Protein AF-0000000083132536 (afdb_homodimer)

Secondary structure (DSSP, 8-state):
-EEEEEEESHHHHTB-TTTSSB--GGGSHHHHHHHHH-TTEEEEEEE-TT-BSS--BGGGTBGGGBHHHHHHHHHHHHPSPSEEEEE--GGGGSTTT---HHHHHHHHHHHHHHHHTSS-SGGG-PPEEEEEEPPPP----HHHHHHHGGGHHHHTTHHHHHHHHHHHHT-EEEEGGGT--PPTTT-SS--HHHHHHHHHHHHHHHHHHH--/-EEEEEEESHHHHTB-TTTSSB--GGGSHHHHHHHHH-TTEEEEEEE-TT-BSS--BGGGTBGGGBHHHHHHHHHHHTPSPSEEEEE--GGGGSTTT---HHHHHHHHHHHHHHHHTSS-SGGG-PPEEEEEEPPPP----HHHHHHHGGGHHHHTTHHHHHHHHHHHHT-EEEEGGGT--PPTTT-SS--HHHHHHHHHHHHHHHHHHH--

pLDDT: mean 97.27, std 4.16, range [47.28, 98.94]

Structure (mmCIF, N/CA/C/O backbone):
data_AF-0000000083132536-model_v1
#
loop_
_entity.id
_entity.type
_entity.pdbx_description
1 polymer 'SGNH hydrolase-type esterase domain-containing protein'
#
loop_
_atom_site.group_PDB
_atom_site.id
_atom_site.type_symbol
_atom_site.label_atom_id
_atom_site.label_alt_id
_atom_site.label_comp_id
_atom_site.label_asym_id
_atom_site.label_entity_id
_atom_site.label_seq_id
_atom_site.pdbx_PDB_ins_code
_atom_site.Cartn_x
_atom_site.Cartn_y
_atom_site.Cartn_z
_atom_site.occupancy
_atom_site.B_iso_or_equiv
_atom_site.auth_seq_id
_atom_site.auth_comp_id
_atom_site.auth_asym_id
_atom_site.auth_atom_id
_atom_site.pdbx_PDB_model_num
ATOM 1 N N . MET A 1 1 ? 11.945 5.629 -15.062 1 91.62 1 MET A N 1
ATOM 2 C CA . MET A 1 1 ? 10.844 6.168 -14.273 1 91.62 1 MET A CA 1
ATOM 3 C C . MET A 1 1 ? 11.195 6.176 -12.789 1 91.62 1 MET A C 1
ATOM 5 O O . MET A 1 1 ? 11.68 5.176 -12.258 1 91.62 1 MET A O 1
ATOM 9 N N . LYS A 1 2 ? 11.141 7.348 -12.148 1 96 2 LYS A N 1
ATOM 10 C CA . LYS A 1 2 ? 11.438 7.477 -10.727 1 96 2 LYS A CA 1
ATOM 11 C C . LYS A 1 2 ? 10.195 7.227 -9.883 1 96 2 LYS A C 1
ATOM 13 O O . LYS A 1 2 ? 9.117 7.742 -10.188 1 96 2 LYS A O 1
ATOM 18 N N . THR A 1 3 ? 10.359 6.449 -8.852 1 97.88 3 THR A N 1
ATOM 19 C CA . THR A 1 3 ? 9.25 6.094 -7.977 1 97.88 3 THR A CA 1
ATOM 20 C C . THR A 1 3 ? 9.25 6.957 -6.719 1 97.88 3 THR A C 1
ATOM 22 O O . THR A 1 3 ? 10.25 7.031 -6.008 1 97.88 3 THR A O 1
ATOM 25 N N . ILE A 1 4 ? 8.141 7.613 -6.465 1 98.75 4 ILE A N 1
ATOM 26 C CA . ILE A 1 4 ? 7.949 8.445 -5.285 1 98.75 4 ILE A CA 1
ATOM 27 C C . ILE A 1 4 ? 6.836 7.863 -4.418 1 98.75 4 ILE A C 1
ATOM 29 O O . ILE A 1 4 ? 5.695 7.727 -4.871 1 98.75 4 ILE A O 1
ATOM 33 N N . LEU A 1 5 ? 7.152 7.48 -3.193 1 98.88 5 LEU A N 1
ATOM 34 C CA . LEU A 1 5 ? 6.172 6.992 -2.23 1 98.88 5 LEU A CA 1
ATOM 35 C C . LEU A 1 5 ? 5.707 8.117 -1.309 1 98.88 5 LEU A C 1
ATOM 37 O O . LEU A 1 5 ? 6.496 8.641 -0.518 1 98.88 5 LEU A O 1
ATOM 41 N N . CYS A 1 6 ? 4.465 8.523 -1.44 1 98.94 6 CYS A N 1
ATOM 42 C CA . CYS A 1 6 ? 3.852 9.484 -0.528 1 98.94 6 CYS A CA 1
ATOM 43 C C . CYS A 1 6 ? 3.16 8.773 0.627 1 98.94 6 CYS A C 1
ATOM 45 O O . CYS A 1 6 ? 2.086 8.195 0.451 1 98.94 6 CYS A O 1
ATOM 47 N N . TYR A 1 7 ? 3.756 8.766 1.79 1 98.94 7 TYR A N 1
ATOM 48 C CA . TYR A 1 7 ? 3.301 8.031 2.963 1 98.94 7 TYR A CA 1
ATOM 49 C C . TYR A 1 7 ? 2.732 8.977 4.016 1 98.94 7 TYR A C 1
ATOM 51 O O . TYR A 1 7 ? 3.438 9.852 4.512 1 98.94 7 TYR A O 1
ATOM 59 N N . GLY A 1 8 ? 1.436 8.859 4.289 1 98.88 8 GLY A N 1
ATOM 60 C CA . GLY A 1 8 ? 0.832 9.828 5.195 1 98.88 8 GLY A CA 1
ATOM 61 C C . GLY A 1 8 ? -0.523 9.383 5.715 1 98.88 8 GLY A C 1
ATOM 62 O O . GLY A 1 8 ? -0.82 8.188 5.758 1 98.88 8 GLY A O 1
ATOM 63 N N . ASP A 1 9 ? -1.267 10.336 6.223 1 98.75 9 ASP A N 1
ATOM 64 C CA . ASP A 1 9 ? -2.547 10.094 6.883 1 98.75 9 ASP A CA 1
ATOM 65 C C . ASP A 1 9 ? -3.709 10.586 6.02 1 98.75 9 ASP A C 1
ATOM 67 O O . ASP A 1 9 ? -3.701 10.414 4.801 1 98.75 9 ASP A O 1
ATOM 71 N N . SER A 1 10 ? -4.742 11.125 6.59 1 98.81 10 SER A N 1
ATOM 72 C CA . SER A 1 10 ? -5.922 11.594 5.871 1 98.81 10 SER A CA 1
ATOM 73 C C . SER A 1 10 ? -5.578 12.758 4.949 1 98.81 10 SER A C 1
ATOM 75 O O . SER A 1 10 ? -6.246 12.969 3.934 1 98.81 10 SER A O 1
ATOM 77 N N . LEU A 1 11 ? -4.582 13.57 5.27 1 98.88 11 LEU A N 1
ATOM 78 C CA . LEU A 1 11 ? -4.145 14.648 4.391 1 98.88 11 LEU A CA 1
ATOM 79 C C . LEU A 1 11 ? -3.602 14.094 3.076 1 98.88 11 LEU A C 1
ATOM 81 O O . LEU A 1 11 ? -3.885 14.641 2.006 1 98.88 11 LEU A O 1
ATOM 85 N N . THR A 1 12 ? -2.855 13.031 3.16 1 98.94 12 THR A N 1
ATOM 86 C CA . THR A 1 12 ? -2.301 12.367 1.986 1 98.94 12 THR A CA 1
ATOM 87 C C . THR A 1 12 ? -3.363 11.516 1.295 1 98.94 12 THR A C 1
ATOM 89 O O . THR A 1 12 ? -3.381 11.414 0.066 1 98.94 12 THR A O 1
ATOM 92 N N . TRP A 1 13 ? -4.27 10.938 2.094 1 98.75 13 TRP A N 1
ATOM 93 C CA . TRP A 1 13 ? -5.375 10.133 1.582 1 98.75 13 TRP A CA 1
ATOM 94 C C . TRP A 1 13 ? -6.309 10.977 0.722 1 98.75 13 TRP A C 1
ATOM 96 O O . TRP A 1 13 ? -6.887 10.477 -0.247 1 98.75 13 TRP A O 1
ATOM 106 N N . GLY A 1 14 ? -6.457 12.242 1.039 1 98.75 14 GLY A N 1
ATOM 107 C CA . GLY A 1 14 ? -7.32 13.148 0.295 1 98.75 14 GLY A CA 1
ATOM 108 C C . GLY A 1 14 ? -8.703 13.289 0.905 1 98.75 14 GLY A C 1
ATOM 109 O O . GLY A 1 14 ? -9.703 13.336 0.185 1 98.75 14 GLY A O 1
ATOM 110 N N . TYR A 1 15 ? -8.766 13.344 2.252 1 98.69 15 TYR A N 1
ATOM 111 C CA . TYR A 1 15 ? -10.039 13.508 2.945 1 98.69 15 TYR A CA 1
ATOM 112 C C . TYR A 1 15 ? -10.695 14.836 2.574 1 98.69 15 TYR A C 1
ATOM 114 O O . TYR A 1 15 ? -10.047 15.883 2.582 1 98.69 15 TYR A O 1
ATOM 122 N N . ASN A 1 16 ? -11.938 14.797 2.232 1 98.56 16 ASN A N 1
ATOM 123 C CA . ASN A 1 16 ? -12.719 15.984 1.898 1 98.56 16 ASN A CA 1
ATOM 124 C C . ASN A 1 16 ? -13.516 16.484 3.098 1 98.56 16 ASN A C 1
ATOM 126 O O . ASN A 1 16 ? -14.508 15.867 3.488 1 98.56 16 ASN A O 1
ATOM 130 N N . PRO A 1 17 ? -13.117 17.609 3.664 1 97.75 17 PRO A N 1
ATOM 131 C CA . PRO A 1 17 ? -13.789 18.078 4.871 1 97.75 17 PRO A CA 1
ATOM 132 C C . PRO A 1 17 ? -15.203 18.594 4.598 1 97.75 17 PRO A C 1
ATOM 134 O O . PRO A 1 17 ? -15.977 18.812 5.531 1 97.75 17 PRO A O 1
ATOM 137 N N . GLU A 1 18 ? -15.531 18.766 3.34 1 96.62 18 GLU A N 1
ATOM 138 C CA . GLU A 1 18 ? -16.844 19.312 2.998 1 96.62 18 GLU A CA 1
ATOM 139 C C . GLU A 1 18 ? -17.922 18.234 3.053 1 96.62 18 GLU A C 1
ATOM 141 O O . GLU A 1 18 ? -19.078 18.531 3.328 1 96.62 18 GLU A O 1
ATOM 146 N N . ASN A 1 19 ? -17.578 17.031 2.773 1 95.56 19 ASN A N 1
ATOM 147 C CA . ASN A 1 19 ? -18.609 15.992 2.697 1 95.56 19 ASN A CA 1
ATOM 148 C C . ASN A 1 19 ? -18.141 14.695 3.348 1 95.56 19 ASN A C 1
ATOM 150 O O . ASN A 1 19 ? -18.812 13.664 3.238 1 95.56 19 ASN A O 1
ATOM 154 N N . SER A 1 20 ? -16.969 14.68 3.93 1 94.19 20 SER A N 1
ATOM 155 C CA . SER A 1 20 ? -16.391 13.547 4.648 1 94.19 20 SER A CA 1
ATOM 156 C C . SER A 1 20 ? -16.047 12.414 3.697 1 94.19 20 SER A C 1
ATOM 158 O O . SER A 1 20 ? -15.867 11.273 4.125 1 94.19 20 SER A O 1
ATOM 160 N N . GLY A 1 21 ? -16.031 12.727 2.436 1 96.25 21 GLY A N 1
ATOM 161 C CA . GLY A 1 21 ? -15.562 11.773 1.438 1 96.25 21 GLY A CA 1
ATOM 162 C C . GLY A 1 21 ? -14.102 11.953 1.07 1 96.25 21 GLY A C 1
ATOM 163 O O . GLY A 1 21 ? -13.297 12.352 1.906 1 96.25 21 GLY A O 1
ATOM 164 N N . ARG A 1 22 ? -13.812 11.516 -0.123 1 98.06 22 ARG A N 1
ATOM 165 C CA . ARG A 1 22 ? -12.445 11.594 -0.632 1 98.06 22 ARG A CA 1
ATOM 166 C C . ARG A 1 22 ? -12.398 12.367 -1.948 1 98.06 22 ARG A C 1
ATOM 168 O O . ARG A 1 22 ? -13.234 12.156 -2.826 1 98.06 22 ARG A O 1
ATOM 175 N N . TYR A 1 23 ? -11.445 13.273 -2.105 1 98.31 23 TYR A N 1
ATOM 176 C CA . TYR A 1 23 ? -11.25 13.969 -3.371 1 98.31 23 TYR A CA 1
ATOM 177 C C . TYR A 1 23 ? -10.836 13 -4.473 1 98.31 23 TYR A C 1
ATOM 179 O O . TYR A 1 23 ? -10.219 11.969 -4.199 1 98.31 23 TYR A O 1
ATOM 187 N N . SER A 1 24 ? -11.211 13.352 -5.727 1 96.12 24 SER A N 1
ATOM 188 C CA . SER A 1 24 ? -10.68 12.594 -6.855 1 96.12 24 SER A CA 1
ATOM 189 C C . SER A 1 24 ? -9.156 12.688 -6.922 1 96.12 24 SER A C 1
ATOM 191 O O . SER A 1 24 ? -8.562 13.609 -6.359 1 96.12 24 SER A O 1
ATOM 193 N N . PHE A 1 25 ? -8.586 11.789 -7.539 1 95.12 25 PHE A N 1
ATOM 194 C CA . PHE A 1 25 ? -7.129 11.703 -7.539 1 95.12 25 PHE A CA 1
ATOM 195 C C . PHE A 1 25 ? -6.504 13.016 -8 1 95.12 25 PHE A C 1
ATOM 197 O O . PHE A 1 25 ? -5.547 13.5 -7.391 1 95.12 25 PHE A O 1
ATOM 204 N N . ASP A 1 26 ? -7.043 13.648 -9.016 1 94.75 26 ASP A N 1
ATOM 205 C CA . ASP A 1 26 ? -6.465 14.859 -9.609 1 94.75 26 ASP A CA 1
ATOM 206 C C . ASP A 1 26 ? -6.598 16.047 -8.664 1 94.75 26 ASP A C 1
ATOM 208 O O . ASP A 1 26 ? -5.918 17.062 -8.836 1 94.75 26 ASP A O 1
ATOM 212 N N . GLN A 1 27 ? -7.473 15.93 -7.633 1 97.69 27 GLN A N 1
ATOM 213 C CA . GLN A 1 27 ? -7.676 17 -6.668 1 97.69 27 GLN A CA 1
ATOM 214 C C . GLN A 1 27 ? -6.797 16.812 -5.438 1 97.69 27 GLN A C 1
ATOM 216 O O . GLN A 1 27 ? -6.629 17.734 -4.637 1 97.69 27 GLN A O 1
ATOM 221 N N . ARG A 1 28 ? -6.289 15.625 -5.227 1 98.69 28 ARG A N 1
ATOM 222 C CA . ARG A 1 28 ? -5.414 15.336 -4.098 1 98.69 28 ARG A CA 1
ATOM 223 C C . ARG A 1 28 ? -3.988 15.797 -4.375 1 98.69 28 ARG A C 1
ATOM 225 O O . ARG A 1 28 ? -3.533 15.773 -5.52 1 98.69 28 ARG A O 1
ATOM 232 N N . TRP A 1 29 ? -3.305 16.172 -3.41 1 98.94 29 TRP A N 1
ATOM 233 C CA . TRP A 1 29 ? -2 16.781 -3.66 1 98.94 29 TRP A CA 1
ATOM 234 C C . TRP A 1 29 ? -1.061 15.789 -4.336 1 98.94 29 TRP A C 1
ATOM 236 O O . TRP A 1 29 ? -0.208 16.172 -5.137 1 98.94 29 TRP A O 1
ATOM 246 N N . THR A 1 30 ? -1.239 14.484 -4.082 1 98.88 30 THR A N 1
ATOM 247 C CA . THR A 1 30 ? -0.385 13.484 -4.711 1 98.88 30 THR A CA 1
ATOM 248 C C . THR A 1 30 ? -0.686 13.375 -6.203 1 98.88 30 THR A C 1
ATOM 250 O O . THR A 1 30 ? 0.214 13.125 -7.008 1 98.88 30 THR A O 1
ATOM 253 N N . GLY A 1 31 ? -1.972 13.516 -6.598 1 98.12 31 GLY A N 1
ATOM 254 C CA . GLY A 1 31 ? -2.309 13.602 -8.008 1 98.12 31 GLY A CA 1
ATOM 255 C C . GLY A 1 31 ? -1.762 14.844 -8.68 1 98.12 31 GLY A C 1
ATOM 256 O O . GLY A 1 31 ? -1.271 14.781 -9.812 1 98.12 31 GLY A O 1
ATOM 257 N N . VAL A 1 32 ? -1.896 15.969 -7.984 1 98.75 32 VAL A N 1
ATOM 258 C CA . VAL A 1 32 ? -1.322 17.219 -8.477 1 98.75 32 VAL A CA 1
ATOM 259 C C . VAL A 1 32 ? 0.188 17.062 -8.641 1 98.75 32 VAL A C 1
ATOM 261 O O . VAL A 1 32 ? 0.762 17.531 -9.625 1 98.75 32 VAL A O 1
ATOM 264 N N . LEU A 1 33 ? 0.803 16.422 -7.672 1 98.81 33 LEU A N 1
ATOM 265 C CA . LEU A 1 33 ? 2.227 16.109 -7.746 1 98.81 33 LEU A CA 1
ATOM 266 C C . LEU A 1 33 ? 2.543 15.312 -9.008 1 98.81 33 LEU A C 1
ATOM 268 O O . LEU A 1 33 ? 3.443 15.68 -9.766 1 98.81 33 LEU A O 1
ATOM 272 N N . GLN A 1 34 ? 1.825 14.227 -9.242 1 97.94 34 GLN A N 1
ATOM 273 C CA . GLN A 1 34 ? 2.018 13.383 -10.422 1 97.94 34 GLN A CA 1
ATOM 274 C C . GLN A 1 34 ? 1.911 14.195 -11.703 1 97.94 34 GLN A C 1
ATOM 276 O O . GLN A 1 34 ? 2.766 14.094 -12.586 1 97.94 34 GLN A O 1
ATOM 281 N N . GLU A 1 35 ? 0.892 14.992 -11.758 1 97.62 35 GLU A N 1
ATOM 282 C CA . GLU A 1 35 ? 0.649 15.789 -12.961 1 97.62 35 GLU A CA 1
ATOM 283 C C . GLU A 1 35 ? 1.804 16.75 -13.219 1 97.62 35 GLU A C 1
ATOM 285 O O . GLU A 1 35 ? 2.252 16.891 -14.359 1 97.62 35 GLU A O 1
ATOM 290 N N . ASN A 1 36 ? 2.268 17.375 -12.211 1 98.12 36 ASN A N 1
ATOM 291 C CA . ASN A 1 36 ? 3.307 18.391 -12.352 1 98.12 36 ASN A CA 1
ATOM 292 C C . ASN A 1 36 ? 4.664 17.766 -12.664 1 98.12 36 ASN A C 1
ATOM 294 O O . ASN A 1 36 ? 5.508 18.391 -13.305 1 98.12 36 ASN A O 1
ATOM 298 N N . LEU A 1 37 ? 4.875 16.562 -12.203 1 97.31 37 LEU A N 1
ATOM 299 C CA . LEU A 1 37 ? 6.152 15.891 -12.438 1 97.31 37 LEU A CA 1
ATOM 300 C C . LEU A 1 37 ? 6.172 15.234 -13.82 1 97.31 37 LEU A C 1
ATOM 302 O O . LEU A 1 37 ? 7.23 15.102 -14.438 1 97.31 37 LEU A O 1
ATOM 306 N N . GLY A 1 38 ? 4.965 14.742 -14.195 1 94.94 38 GLY A N 1
ATOM 307 C CA . GLY A 1 38 ? 4.855 14.125 -15.508 1 94.94 38 GLY A CA 1
ATOM 308 C C . GLY A 1 38 ? 5.125 12.633 -15.5 1 94.94 38 GLY A C 1
ATOM 309 O O . GLY A 1 38 ? 5.195 12.023 -14.43 1 94.94 38 GLY A O 1
ATOM 310 N N . GLY A 1 39 ? 5.254 12 -16.672 1 91.75 39 GLY A N 1
ATOM 311 C CA . GLY A 1 39 ? 5.242 10.562 -16.859 1 91.75 39 GLY A CA 1
ATOM 312 C C . GLY A 1 39 ? 6.562 9.898 -16.516 1 91.75 39 GLY A C 1
ATOM 313 O O . GLY A 1 39 ? 6.641 8.672 -16.422 1 91.75 39 GLY A O 1
ATOM 314 N N . ASP A 1 40 ? 7.578 10.703 -16.297 1 93.81 40 ASP A N 1
ATOM 315 C CA . ASP A 1 40 ? 8.883 10.148 -15.93 1 93.81 40 ASP A CA 1
ATOM 316 C C . ASP A 1 40 ? 8.914 9.734 -14.461 1 93.81 40 ASP A C 1
ATOM 318 O O . ASP A 1 40 ? 9.891 9.141 -14 1 93.81 40 ASP A O 1
ATOM 322 N N . TYR A 1 41 ? 7.84 10.086 -13.773 1 96.38 41 TYR A N 1
ATOM 323 C CA . TYR A 1 41 ? 7.707 9.758 -12.359 1 96.38 41 TYR A CA 1
ATOM 324 C C . TYR A 1 41 ? 6.473 8.898 -12.109 1 96.38 41 TYR A C 1
ATOM 326 O O . TYR A 1 41 ? 5.477 9.008 -12.828 1 96.38 41 TYR A O 1
ATOM 334 N N . ARG A 1 42 ? 6.57 8.031 -11.195 1 96.38 42 ARG A N 1
ATOM 335 C CA . ARG A 1 42 ? 5.434 7.273 -10.68 1 96.38 42 ARG A CA 1
ATOM 336 C C . ARG A 1 42 ? 5.188 7.59 -9.211 1 96.38 42 ARG A C 1
ATOM 338 O O . ARG A 1 42 ? 6 7.242 -8.352 1 96.38 42 ARG A O 1
ATOM 345 N N . VAL A 1 43 ? 4.086 8.25 -8.953 1 98.19 43 VAL A N 1
ATOM 346 C CA . VAL A 1 43 ? 3.727 8.633 -7.59 1 98.19 43 VAL A CA 1
ATOM 347 C C . VAL A 1 43 ? 2.83 7.566 -6.969 1 98.19 43 VAL A C 1
ATOM 349 O O . VAL A 1 43 ? 1.757 7.266 -7.496 1 98.19 43 VAL A O 1
ATOM 352 N N . ILE A 1 44 ? 3.289 6.973 -5.902 1 98.31 44 ILE A N 1
ATOM 353 C CA . ILE A 1 44 ? 2.523 6.016 -5.113 1 98.31 44 ILE A CA 1
ATOM 354 C C . ILE A 1 44 ? 1.876 6.727 -3.926 1 98.31 44 ILE A C 1
ATOM 356 O O . ILE A 1 44 ? 2.57 7.309 -3.09 1 98.31 44 ILE A O 1
ATOM 360 N N . GLU A 1 45 ? 0.604 6.719 -3.896 1 98.62 45 GLU A N 1
ATOM 361 C CA . GLU A 1 45 ? -0.156 7.324 -2.805 1 98.62 45 GLU A CA 1
ATOM 362 C C . GLU A 1 45 ? -0.452 6.305 -1.709 1 98.62 45 GLU A C 1
ATOM 364 O O . GLU A 1 45 ? -1.183 5.336 -1.935 1 98.62 45 GLU A O 1
ATOM 369 N N . ALA A 1 46 ? 0.127 6.469 -0.556 1 98.69 46 ALA A N 1
ATOM 370 C CA . ALA A 1 46 ? -0.103 5.625 0.614 1 98.69 46 ALA A CA 1
ATOM 371 C C . ALA A 1 46 ? -0.638 6.445 1.785 1 98.69 46 ALA A C 1
ATOM 373 O O . ALA A 1 46 ? 0.009 6.543 2.83 1 98.69 46 ALA A O 1
ATOM 374 N N . GLY A 1 47 ? -1.779 7.02 1.597 1 98.75 47 GLY A N 1
ATOM 375 C CA . GLY A 1 47 ? -2.502 7.723 2.645 1 98.75 47 GLY A CA 1
ATOM 376 C C . GLY A 1 47 ? -3.51 6.852 3.365 1 98.75 47 GLY A C 1
ATOM 377 O O . GLY A 1 47 ? -4.176 6.02 2.744 1 98.75 47 GLY A O 1
ATOM 378 N N . LEU A 1 48 ? -3.67 7.059 4.605 1 98.62 48 LEU A N 1
ATOM 379 C CA . LEU A 1 48 ? -4.633 6.312 5.406 1 98.62 48 LEU A CA 1
ATOM 380 C C . LEU A 1 48 ? -5.238 7.199 6.492 1 98.62 48 LEU A C 1
ATOM 382 O O . LEU A 1 48 ? -4.512 7.801 7.285 1 98.62 48 LEU A O 1
ATOM 386 N N . ASN A 1 49 ? -6.547 7.23 6.543 1 98.06 49 ASN A N 1
ATOM 387 C CA . ASN A 1 49 ? -7.215 8.016 7.578 1 98.06 49 ASN A CA 1
ATOM 388 C C . ASN A 1 49 ? -6.82 7.551 8.977 1 98.06 49 ASN A C 1
ATOM 390 O O . ASN A 1 49 ? -6.84 6.352 9.266 1 98.06 49 ASN A O 1
ATOM 394 N N . GLY A 1 50 ? -6.367 8.469 9.781 1 98.31 50 GLY A N 1
ATOM 395 C CA . GLY A 1 50 ? -6.113 8.18 11.188 1 98.31 50 GLY A CA 1
ATOM 396 C C . GLY A 1 50 ? -4.703 7.703 11.453 1 98.31 50 GLY A C 1
ATOM 397 O O . GLY A 1 50 ? -4.32 7.496 12.609 1 98.31 50 GLY A O 1
ATOM 398 N N . ARG A 1 51 ? -3.869 7.508 10.43 1 98.62 51 ARG A N 1
ATOM 399 C CA . ARG A 1 51 ? -2.523 6.988 10.641 1 98.62 51 ARG A CA 1
ATOM 400 C C . ARG A 1 51 ? -1.703 7.922 11.523 1 98.62 51 ARG A C 1
ATOM 402 O O . ARG A 1 51 ? -1.721 9.141 11.336 1 98.62 51 ARG A O 1
ATOM 409 N N . THR A 1 52 ? -1.036 7.391 12.477 1 98.75 52 THR A N 1
ATOM 410 C CA . THR A 1 52 ? -0.105 8.094 13.344 1 98.75 52 THR A CA 1
ATOM 411 C C . THR A 1 52 ? 1.336 7.855 12.906 1 98.75 52 THR A C 1
ATOM 413 O O . THR A 1 52 ? 1.588 7.082 11.984 1 98.75 52 THR A O 1
ATOM 416 N N . THR A 1 53 ? 2.246 8.531 13.547 1 98.62 53 THR A N 1
ATOM 417 C CA . THR A 1 53 ? 3.654 8.25 13.289 1 98.62 53 THR A CA 1
ATOM 418 C C . THR A 1 53 ? 4.039 6.871 13.805 1 98.62 53 THR A C 1
ATOM 420 O O . THR A 1 53 ? 4.34 5.969 13.016 1 98.62 53 THR A O 1
ATOM 423 N N . ILE A 1 54 ? 3.754 6.652 15.133 1 98.25 54 ILE A N 1
ATOM 424 C CA . ILE A 1 54 ? 4.305 5.438 15.719 1 98.25 54 ILE A CA 1
ATOM 425 C C . ILE A 1 54 ? 3.279 4.812 16.672 1 98.25 54 ILE A C 1
ATOM 427 O O . ILE A 1 54 ? 3.518 3.74 17.234 1 98.25 54 ILE A O 1
ATOM 431 N N . TYR A 1 55 ? 2.191 5.453 16.953 1 97.75 55 TYR A N 1
ATOM 432 C CA . TYR A 1 55 ? 1.264 5.004 17.984 1 97.75 55 TYR A CA 1
ATOM 433 C C . TYR A 1 55 ? 0.202 4.078 17.406 1 97.75 55 TYR A C 1
ATOM 435 O O . TYR A 1 55 ? -0.294 4.312 16.297 1 97.75 55 TYR A O 1
ATOM 443 N N . ASP A 1 56 ? -0.105 3.082 18.172 1 97.06 56 ASP A N 1
ATOM 444 C CA . ASP A 1 56 ? -1.361 2.379 17.922 1 97.06 56 ASP A CA 1
ATOM 445 C C . ASP A 1 56 ? -2.557 3.232 18.344 1 97.06 56 ASP A C 1
ATOM 447 O O . ASP A 1 56 ? -2.49 3.969 19.328 1 97.06 56 ASP A O 1
ATOM 451 N N . ASP A 1 57 ? -3.58 3.205 17.609 1 96.56 57 ASP A N 1
ATOM 452 C CA . ASP A 1 57 ? -4.793 3.93 17.969 1 96.56 57 ASP A CA 1
ATOM 453 C C . ASP A 1 57 ? -5.953 2.967 18.219 1 96.56 57 ASP A C 1
ATOM 455 O O . ASP A 1 57 ? -6.586 2.484 17.281 1 96.56 57 ASP A O 1
ATOM 459 N N . PRO A 1 58 ? -6.199 2.67 19.438 1 93.38 58 PRO A N 1
ATOM 460 C CA . PRO A 1 58 ? -7.238 1.688 19.766 1 93.38 58 PRO A CA 1
ATOM 461 C C . PRO A 1 58 ? -8.625 2.125 19.312 1 93.38 58 PRO A C 1
ATOM 463 O O . PRO A 1 58 ? -9.523 1.292 19.172 1 93.38 58 PRO A O 1
ATOM 466 N N . MET A 1 59 ? -8.789 3.424 19.062 1 93.69 59 MET A N 1
ATOM 467 C CA . MET A 1 59 ? -10.086 3.92 18.594 1 93.69 59 MET A CA 1
ATOM 468 C C . MET A 1 59 ? -10.266 3.656 17.109 1 93.69 59 MET A C 1
ATOM 470 O O . MET A 1 59 ? -11.375 3.777 16.578 1 93.69 59 MET A O 1
ATOM 474 N N . MET A 1 60 ? -9.188 3.35 16.359 1 91.25 60 MET A N 1
ATOM 475 C CA . MET A 1 60 ? -9.234 3.164 14.914 1 91.25 60 MET A CA 1
ATOM 476 C C . MET A 1 60 ? -8.523 1.873 14.516 1 91.25 60 MET A C 1
ATOM 478 O O . MET A 1 60 ? -7.656 1.884 13.641 1 91.25 60 MET A O 1
ATOM 482 N N . ASP A 1 61 ? -8.758 0.746 15.133 1 88.44 61 ASP A N 1
ATOM 483 C CA . ASP A 1 61 ? -8.281 -0.585 14.766 1 88.44 61 ASP A CA 1
ATOM 484 C C . ASP A 1 61 ? -6.844 -0.799 15.227 1 88.44 61 ASP A C 1
ATOM 486 O O . ASP A 1 61 ? -6.098 -1.567 14.617 1 88.44 61 ASP A O 1
ATOM 490 N N . GLY A 1 62 ? -6.363 0.024 16.078 1 91.56 62 GLY A N 1
ATOM 491 C CA . GLY A 1 62 ? -5.129 -0.242 16.812 1 91.56 62 GLY A CA 1
ATOM 492 C C . GLY A 1 62 ? -3.891 -0.113 15.938 1 91.56 62 GLY A C 1
ATOM 493 O O . GLY A 1 62 ? -3.621 0.957 15.383 1 91.56 62 GLY A O 1
ATOM 494 N N . VAL A 1 63 ? -3.283 -1.272 15.664 1 91.62 63 VAL A N 1
ATOM 495 C CA . VAL A 1 63 ? -1.97 -1.307 15.031 1 91.62 63 VAL A CA 1
ATOM 496 C C . VAL A 1 63 ? -2.096 -0.916 13.555 1 91.62 63 VAL A C 1
ATOM 498 O O . VAL A 1 63 ? -1.124 -0.478 12.938 1 91.62 63 VAL A O 1
ATOM 501 N N . MET A 1 64 ? -3.225 -0.941 13.023 1 92.81 64 MET A N 1
ATOM 502 C CA . MET A 1 64 ? -3.441 -0.646 11.609 1 92.81 64 MET A CA 1
ATOM 503 C C . MET A 1 64 ? -3.164 0.824 11.312 1 92.81 64 MET A C 1
ATOM 505 O O . MET A 1 64 ? -2.975 1.203 10.156 1 92.81 64 MET A O 1
ATOM 509 N N . ARG A 1 65 ? -3.092 1.635 12.398 1 97.06 65 ARG A N 1
ATOM 510 C CA . ARG A 1 65 ? -2.879 3.066 12.211 1 97.06 65 ARG A CA 1
ATOM 511 C C . ARG A 1 65 ? -1.437 3.451 12.523 1 97.06 65 ARG A C 1
ATOM 513 O O . ARG A 1 65 ? -1.055 4.613 12.383 1 97.06 65 ARG A O 1
ATOM 520 N N . ASN A 1 66 ? -0.658 2.514 12.977 1 97.75 66 ASN A N 1
ATOM 521 C CA . ASN A 1 66 ? 0.729 2.768 13.352 1 97.75 66 ASN A CA 1
ATOM 522 C C . ASN A 1 66 ? 1.623 2.918 12.125 1 97.75 66 ASN A C 1
ATOM 524 O O . ASN A 1 66 ? 1.959 1.929 11.469 1 97.75 66 ASN A O 1
ATOM 528 N N . GLY A 1 67 ? 2.021 4.133 11.836 1 97.88 67 GLY A N 1
ATOM 529 C CA . GLY A 1 67 ? 2.781 4.434 10.633 1 97.88 67 GLY A CA 1
ATOM 530 C C . GLY A 1 67 ? 4.113 3.711 10.57 1 97.88 67 GLY A C 1
ATOM 531 O O . GLY A 1 67 ? 4.527 3.252 9.5 1 97.88 67 GLY A O 1
ATOM 532 N N . ALA A 1 68 ? 4.773 3.611 11.633 1 97.62 68 ALA A N 1
ATOM 533 C CA . ALA A 1 68 ? 6.082 2.959 11.664 1 97.62 68 ALA A CA 1
ATOM 534 C C . ALA A 1 68 ? 5.953 1.459 11.422 1 97.62 68 ALA A C 1
ATOM 536 O O . ALA A 1 68 ? 6.828 0.848 10.797 1 97.62 68 ALA A O 1
ATOM 537 N N . ALA A 1 69 ? 4.902 0.889 11.844 1 94.88 69 ALA A N 1
ATOM 538 C CA . ALA A 1 69 ? 4.719 -0.559 11.766 1 94.88 69 ALA A CA 1
ATOM 539 C C . ALA A 1 69 ? 4.531 -1.01 10.32 1 94.88 69 ALA A C 1
ATOM 541 O O . ALA A 1 69 ? 4.996 -2.084 9.938 1 94.88 69 ALA A O 1
ATOM 542 N N . PHE A 1 70 ? 3.971 -0.196 9.484 1 95 70 PHE A N 1
ATOM 543 C CA . PHE A 1 70 ? 3.57 -0.663 8.164 1 95 70 PHE A CA 1
ATOM 544 C C . PHE A 1 70 ? 4.504 -0.117 7.09 1 95 70 PHE A C 1
ATOM 546 O O . PHE A 1 70 ? 4.496 -0.591 5.953 1 95 70 PHE A O 1
ATOM 553 N N . LEU A 1 71 ? 5.328 0.811 7.461 1 97.81 71 LEU A N 1
ATOM 554 C CA . LEU A 1 71 ? 6.184 1.479 6.488 1 97.81 71 LEU A CA 1
ATOM 555 C C . LEU A 1 71 ? 7.055 0.469 5.746 1 97.81 71 LEU A C 1
ATOM 557 O O . LEU A 1 71 ? 7.195 0.545 4.523 1 97.81 71 LEU A O 1
ATOM 561 N N . PRO A 1 72 ? 7.621 -0.574 6.434 1 97 72 PRO A N 1
ATOM 562 C CA . PRO A 1 72 ? 8.492 -1.509 5.715 1 97 72 PRO A CA 1
ATOM 563 C C . PRO A 1 72 ? 7.766 -2.236 4.586 1 97 72 PRO A C 1
ATOM 565 O O . PRO A 1 72 ? 8.359 -2.498 3.533 1 97 72 PRO A O 1
ATOM 568 N N . VAL A 1 73 ? 6.484 -2.535 4.766 1 97.19 73 VAL A N 1
ATOM 569 C CA . VAL A 1 73 ? 5.703 -3.236 3.752 1 97.19 73 VAL A CA 1
ATOM 570 C C . VAL A 1 73 ? 5.543 -2.348 2.52 1 97.19 73 VAL A C 1
ATOM 572 O O . VAL A 1 73 ? 5.73 -2.805 1.39 1 97.19 73 VAL A O 1
ATOM 575 N N . TYR A 1 74 ? 5.281 -1.084 2.721 1 98.31 74 TYR A N 1
ATOM 576 C CA . TYR A 1 74 ? 5.125 -0.159 1.604 1 98.31 74 TYR A CA 1
ATOM 577 C C . TYR A 1 74 ? 6.449 0.051 0.882 1 98.31 74 TYR A C 1
ATOM 579 O O . TYR A 1 74 ? 6.488 0.145 -0.347 1 98.31 74 TYR A O 1
ATOM 587 N N . LEU A 1 75 ? 7.516 0.128 1.645 1 98.5 75 LEU A N 1
ATOM 588 C CA . LEU A 1 75 ? 8.82 0.304 1.022 1 98.5 75 LEU A CA 1
ATOM 589 C C . LEU A 1 75 ? 9.188 -0.907 0.17 1 98.5 75 LEU A C 1
ATOM 591 O O . LEU A 1 75 ? 9.555 -0.761 -0.998 1 98.5 75 LEU A O 1
ATOM 595 N N . GLU A 1 76 ? 9.031 -2.055 0.7 1 97.75 76 GLU A N 1
ATOM 596 C CA . GLU A 1 76 ? 9.414 -3.271 -0.009 1 97.75 76 GLU A CA 1
ATOM 597 C C . GLU A 1 76 ? 8.5 -3.52 -1.209 1 97.75 76 GLU A C 1
ATOM 599 O O . GLU A 1 76 ? 8.961 -3.969 -2.262 1 97.75 76 GLU A O 1
ATOM 604 N N . SER A 1 77 ? 7.246 -3.229 -1.086 1 98.31 77 SER A N 1
ATOM 605 C CA . SER A 1 77 ? 6.273 -3.459 -2.148 1 98.31 77 SER A CA 1
ATOM 606 C C . SER A 1 77 ? 6.535 -2.553 -3.346 1 98.31 77 SER A C 1
ATOM 608 O O . SER A 1 77 ? 6.121 -2.859 -4.465 1 98.31 77 SER A O 1
ATOM 610 N N . ASN A 1 78 ? 7.238 -1.445 -3.133 1 98.38 78 ASN A N 1
ATOM 611 C CA . ASN A 1 78 ? 7.344 -0.445 -4.188 1 98.38 78 ASN A CA 1
ATOM 612 C C . ASN A 1 78 ? 8.797 -0.187 -4.57 1 98.38 78 ASN A C 1
ATOM 614 O O . ASN A 1 78 ? 9.094 0.74 -5.328 1 98.38 78 ASN A O 1
ATOM 618 N N . MET A 1 79 ? 9.68 -1.034 -4.051 1 97.81 79 MET A N 1
ATOM 619 C CA . MET A 1 79 ? 11.094 -0.83 -4.348 1 97.81 79 MET A CA 1
ATOM 620 C C . MET A 1 79 ? 11.383 -1.087 -5.82 1 97.81 79 MET A C 1
ATOM 622 O O . MET A 1 79 ? 10.711 -1.901 -6.457 1 97.81 79 MET A O 1
ATOM 626 N N . PRO A 1 80 ? 12.484 -0.432 -6.359 1 97.88 80 PRO A N 1
ATOM 627 C CA . PRO A 1 80 ? 13.242 0.629 -5.699 1 97.88 80 PRO A CA 1
ATOM 628 C C . PRO A 1 80 ? 12.453 1.93 -5.566 1 97.88 80 PRO A C 1
ATOM 630 O O . PRO A 1 80 ? 11.805 2.357 -6.52 1 97.88 80 PRO A O 1
ATOM 633 N N . VAL A 1 81 ? 12.461 2.51 -4.422 1 98.62 81 VAL A N 1
ATOM 634 C CA . VAL A 1 81 ? 11.852 3.809 -4.156 1 98.62 81 VAL A CA 1
ATOM 635 C C . VAL A 1 81 ? 12.914 4.902 -4.211 1 98.62 81 VAL A C 1
ATOM 637 O O . VAL A 1 81 ? 13.867 4.891 -3.43 1 98.62 81 VAL A O 1
ATOM 640 N N . ASP A 1 82 ? 12.758 5.809 -5.152 1 98.69 82 ASP A N 1
ATOM 641 C CA . ASP A 1 82 ? 13.734 6.883 -5.293 1 98.69 82 ASP A CA 1
ATOM 642 C C . ASP A 1 82 ? 13.586 7.914 -4.176 1 98.69 82 ASP A C 1
ATOM 644 O O . ASP A 1 82 ? 14.578 8.438 -3.674 1 98.69 82 ASP A O 1
ATOM 648 N N . LEU A 1 83 ? 12.352 8.227 -3.801 1 98.88 83 LEU A N 1
ATOM 649 C CA . LEU A 1 83 ? 12.031 9.25 -2.809 1 98.88 83 LEU A CA 1
ATOM 650 C C . LEU A 1 83 ? 10.812 8.844 -1.983 1 98.88 83 LEU A C 1
ATOM 652 O O . LEU A 1 83 ? 9.797 8.422 -2.537 1 98.88 83 LEU A O 1
ATOM 656 N N . VAL A 1 84 ? 10.961 8.906 -0.672 1 98.94 84 VAL A N 1
ATOM 657 C CA . VAL A 1 84 ? 9.812 8.805 0.225 1 98.94 84 VAL A CA 1
ATOM 658 C C . VAL A 1 84 ? 9.453 10.195 0.755 1 98.94 84 VAL A C 1
ATOM 660 O O . VAL A 1 84 ? 10.328 10.938 1.206 1 98.94 84 VAL A O 1
ATOM 663 N N . ILE A 1 85 ? 8.211 10.523 0.664 1 98.94 85 ILE A N 1
ATOM 664 C CA . ILE A 1 85 ? 7.691 11.766 1.235 1 98.94 85 ILE A CA 1
ATOM 665 C C . ILE A 1 85 ? 6.785 11.445 2.422 1 98.94 85 ILE A C 1
ATOM 667 O O . ILE A 1 85 ? 5.801 10.719 2.281 1 98.94 85 ILE A O 1
ATOM 671 N N . PHE A 1 86 ? 7.133 11.977 3.588 1 98.94 86 PHE A N 1
ATOM 672 C CA . PHE A 1 86 ? 6.328 11.766 4.785 1 98.94 86 PHE A CA 1
ATOM 673 C C . PHE A 1 86 ? 5.484 12.992 5.094 1 98.94 86 PHE A C 1
ATOM 675 O O . PHE A 1 86 ? 6.008 14.109 5.148 1 98.94 86 PHE A O 1
ATOM 682 N N . LEU A 1 87 ? 4.254 12.883 5.246 1 98.94 87 LEU A N 1
ATOM 683 C CA . LEU A 1 87 ? 3.342 13.859 5.824 1 98.94 87 LEU A CA 1
ATOM 684 C C . LEU A 1 87 ? 2.463 13.227 6.895 1 98.94 87 LEU A C 1
ATOM 686 O O . LEU A 1 87 ? 1.365 12.75 6.598 1 98.94 87 LEU A O 1
ATOM 690 N N . LEU A 1 88 ? 2.98 13.203 8.133 1 98.75 88 LEU A N 1
ATOM 691 C CA . LEU A 1 88 ? 2.35 12.57 9.289 1 98.75 88 LEU A CA 1
ATOM 692 C C . LEU A 1 88 ? 2.537 13.422 10.547 1 98.75 88 LEU A C 1
ATOM 694 O O . LEU A 1 88 ? 3.338 14.359 10.547 1 98.75 88 LEU A O 1
ATOM 698 N N . GLY A 1 89 ? 1.805 13.109 11.539 1 98.62 89 GLY A N 1
ATOM 699 C CA . GLY A 1 89 ? 1.943 13.75 12.836 1 98.62 89 GLY A CA 1
ATOM 700 C C . GLY A 1 89 ? 0.65 14.359 13.336 1 98.62 89 GLY A C 1
ATOM 701 O O . GLY A 1 89 ? 0.471 14.539 14.547 1 98.62 89 GLY A O 1
ATOM 702 N N . THR A 1 90 ? -0.269 14.68 12.398 1 98.69 90 THR A N 1
ATOM 703 C CA . THR A 1 90 ? -1.527 15.312 12.781 1 98.69 90 THR A CA 1
ATOM 704 C C . THR A 1 90 ? -2.312 14.422 13.742 1 98.69 90 THR A C 1
ATOM 706 O O . THR A 1 90 ? -2.799 14.891 14.773 1 98.69 90 THR A O 1
ATOM 709 N N . ASN A 1 91 ? -2.355 13.164 13.5 1 98.56 91 ASN A N 1
ATOM 710 C CA . ASN A 1 91 ? -3.186 12.266 14.297 1 98.56 91 ASN A CA 1
ATOM 711 C C . ASN A 1 91 ? -2.547 11.953 15.648 1 98.56 91 ASN A C 1
ATOM 713 O O . ASN A 1 91 ? -3.205 11.43 16.547 1 98.56 91 ASN A O 1
ATOM 717 N N . ASP A 1 92 ? -1.295 12.258 15.789 1 98.62 92 ASP A N 1
ATOM 718 C CA . ASP A 1 92 ? -0.634 12.125 17.078 1 98.62 92 ASP A CA 1
ATOM 719 C C . ASP A 1 92 ? -1.126 13.188 18.062 1 98.62 92 ASP A C 1
ATOM 721 O O . ASP A 1 92 ? -0.893 13.078 19.266 1 98.62 92 ASP A O 1
ATOM 725 N N . LEU A 1 93 ? -1.813 14.188 17.5 1 98.5 93 LEU A N 1
ATOM 726 C CA . LEU A 1 93 ? -2.342 15.281 18.312 1 98.5 93 LEU A CA 1
ATOM 727 C C . LEU A 1 93 ? -3.68 14.898 18.938 1 98.5 93 LEU A C 1
ATOM 729 O O . LEU A 1 93 ? -4.207 15.633 19.781 1 98.5 93 LEU A O 1
ATOM 733 N N . LYS A 1 94 ? -4.242 13.797 18.469 1 98.19 94 LYS A N 1
ATOM 734 C CA . LYS A 1 94 ? -5.531 13.414 19.047 1 98.19 94 LYS A CA 1
ATOM 735 C C . LYS A 1 94 ? -5.492 13.461 20.562 1 98.19 94 LYS A C 1
ATOM 737 O O . LYS A 1 94 ? -4.504 13.055 21.172 1 98.19 94 LYS A O 1
ATOM 742 N N . ALA A 1 95 ? -6.582 13.828 21.109 1 96.31 95 ALA A N 1
ATOM 743 C CA . ALA A 1 95 ? -6.68 14.062 22.547 1 96.31 95 ALA A CA 1
ATOM 744 C C . ALA A 1 95 ? -6.285 12.812 23.344 1 96.31 95 ALA A C 1
ATOM 746 O O . ALA A 1 95 ? -5.641 12.906 24.391 1 96.31 95 ALA A O 1
ATOM 747 N N . HIS A 1 96 ? -6.621 11.625 22.812 1 96.06 96 HIS A N 1
ATOM 748 C CA . HIS A 1 96 ? -6.367 10.406 23.562 1 96.06 96 HIS A CA 1
ATOM 749 C C . HIS A 1 96 ? -4.922 9.945 23.406 1 96.06 96 HIS A C 1
ATOM 751 O O . HIS A 1 96 ? -4.449 9.094 24.156 1 96.06 96 HIS A O 1
ATOM 757 N N . ILE A 1 97 ? -4.242 10.453 22.406 1 95.94 97 ILE A N 1
ATOM 758 C CA . ILE A 1 97 ? -2.814 10.203 22.25 1 95.94 97 ILE A CA 1
ATOM 759 C C . ILE A 1 97 ? -2.014 11.336 22.875 1 95.94 97 ILE A C 1
ATOM 761 O O . ILE A 1 97 ? -1.014 11.094 23.562 1 95.94 97 ILE A O 1
ATOM 765 N N . SER A 1 98 ? -2.422 12.547 22.656 1 94.88 98 SER A N 1
ATOM 766 C CA . SER A 1 98 ? -1.902 13.773 23.25 1 94.88 98 SER A CA 1
ATOM 767 C C . SER A 1 98 ? -0.394 13.891 23.047 1 94.88 98 SER A C 1
ATOM 769 O O . SER A 1 98 ? 0.342 14.156 24 1 94.88 98 SER A O 1
ATOM 771 N N . GLY A 1 99 ? 0.011 13.648 21.922 1 94.94 99 GLY A N 1
ATOM 772 C CA . GLY A 1 99 ? 1.432 13.773 21.625 1 94.94 99 GLY A CA 1
ATOM 773 C C . GLY A 1 99 ? 1.951 15.188 21.797 1 94.94 99 GLY A C 1
ATOM 774 O O . GLY A 1 99 ? 1.269 16.156 21.438 1 94.94 99 GLY A O 1
ATOM 775 N N . GLN A 1 100 ? 3.158 15.305 22.281 1 98 100 GLN A N 1
ATOM 776 C CA . GLN A 1 100 ? 3.842 16.594 22.328 1 98 100 GLN A CA 1
ATOM 777 C C . GLN A 1 100 ? 4.621 16.859 21.031 1 98 100 GLN A C 1
ATOM 779 O O . GLN A 1 100 ? 5 15.914 20.328 1 98 100 GLN A O 1
ATOM 784 N N . ALA A 1 101 ? 4.828 18.125 20.797 1 98.31 101 ALA A N 1
ATOM 785 C CA . ALA A 1 101 ? 5.41 18.531 19.516 1 98.31 101 ALA A CA 1
ATOM 786 C C . ALA A 1 101 ? 6.734 17.812 19.266 1 98.31 101 ALA A C 1
ATOM 788 O O . ALA A 1 101 ? 6.98 17.297 18.172 1 98.31 101 ALA A O 1
ATOM 789 N N . ASN A 1 102 ? 7.602 17.797 20.25 1 98.19 102 ASN A N 1
ATOM 790 C CA . ASN A 1 102 ? 8.898 17.141 20.109 1 98.19 102 ASN A CA 1
ATOM 791 C C . ASN A 1 102 ? 8.75 15.633 19.922 1 98.19 102 ASN A C 1
ATOM 793 O O . ASN A 1 102 ? 9.469 15.031 19.125 1 98.19 102 ASN A O 1
ATOM 797 N N . GLU A 1 103 ? 7.812 15 20.641 1 98.25 103 GLU A N 1
ATOM 798 C CA . GLU A 1 103 ? 7.578 13.57 20.516 1 98.25 103 GLU A CA 1
ATOM 799 C C . GLU A 1 103 ? 7.043 13.203 19.141 1 98.25 103 GLU A C 1
ATOM 801 O O . GLU A 1 103 ? 7.426 12.18 18.562 1 98.25 103 GLU A O 1
ATOM 806 N N . ILE A 1 104 ? 6.141 14.008 18.719 1 98.69 104 ILE A N 1
ATOM 807 C CA . ILE A 1 104 ? 5.574 13.789 17.391 1 98.69 104 ILE A CA 1
ATOM 808 C C . ILE A 1 104 ? 6.68 13.836 16.328 1 98.69 104 ILE A C 1
ATOM 810 O O . ILE A 1 104 ? 6.754 12.969 15.461 1 98.69 104 ILE A O 1
ATOM 814 N N . ALA A 1 105 ? 7.531 14.82 16.406 1 98.75 105 ALA A N 1
ATOM 815 C CA . ALA A 1 105 ? 8.656 14.961 15.477 1 98.75 105 ALA A CA 1
ATOM 816 C C . ALA A 1 105 ? 9.594 13.758 15.57 1 98.75 105 ALA A C 1
ATOM 818 O O . ALA A 1 105 ? 10.078 13.266 14.555 1 98.75 105 ALA A O 1
ATOM 819 N N . LEU A 1 106 ? 9.852 13.297 16.766 1 98.5 106 LEU A N 1
ATOM 820 C CA . LEU A 1 106 ? 10.711 12.133 16.969 1 98.5 106 LEU A CA 1
ATOM 821 C C . LEU A 1 106 ? 10.062 10.875 16.391 1 98.5 106 LEU A C 1
ATOM 823 O O . LEU A 1 106 ? 10.75 9.992 15.883 1 98.5 106 LEU A O 1
ATOM 827 N N . GLY A 1 107 ? 8.742 10.789 16.594 1 98.56 107 GLY A N 1
ATOM 828 C CA . GLY A 1 107 ? 8.039 9.711 15.922 1 98.56 107 GLY A CA 1
ATOM 829 C C . GLY A 1 107 ? 8.266 9.688 14.422 1 98.56 107 GLY A C 1
ATOM 830 O O . GLY A 1 107 ? 8.555 8.641 13.852 1 98.56 107 GLY A O 1
ATOM 831 N N . CYS A 1 108 ? 8.148 10.836 13.797 1 98.31 108 CYS A N 1
ATOM 832 C CA . CYS A 1 108 ? 8.438 10.914 12.375 1 98.31 108 CYS A CA 1
ATOM 833 C C . CYS A 1 108 ? 9.898 10.586 12.094 1 98.31 108 CYS A C 1
ATOM 835 O O . CYS A 1 108 ? 10.219 10 11.055 1 98.31 108 CYS A O 1
ATOM 837 N N . GLY A 1 109 ? 10.781 11.047 13 1 98.69 109 GLY A N 1
ATOM 838 C CA . GLY A 1 109 ? 12.18 10.664 12.891 1 98.69 109 GLY A CA 1
ATOM 839 C C . GLY A 1 109 ? 12.391 9.164 12.805 1 98.69 109 GLY A C 1
ATOM 840 O O . GLY A 1 109 ? 13.266 8.695 12.078 1 98.69 109 GLY A O 1
ATOM 841 N N . SER A 1 110 ? 11.617 8.43 13.555 1 98.56 110 SER A N 1
ATOM 842 C CA . SER A 1 110 ? 11.688 6.973 13.5 1 98.56 110 SER A CA 1
ATOM 843 C C . SER A 1 110 ? 11.352 6.453 12.109 1 98.56 110 SER A C 1
ATOM 845 O O . SER A 1 110 ? 11.969 5.496 11.633 1 98.56 110 SER A O 1
ATOM 847 N N . LEU A 1 111 ? 10.383 7.035 11.484 1 98.75 111 LEU A N 1
ATOM 848 C CA . LEU A 1 111 ? 10.039 6.668 10.117 1 98.75 111 LEU A CA 1
ATOM 849 C C . LEU A 1 111 ? 11.18 7.008 9.156 1 98.75 111 LEU A C 1
ATOM 851 O O . LEU A 1 111 ? 11.539 6.195 8.312 1 98.75 111 LEU A O 1
ATOM 855 N N . VAL A 1 112 ? 11.703 8.211 9.305 1 98.81 112 VAL A N 1
ATOM 856 C CA . VAL A 1 112 ? 12.82 8.656 8.484 1 98.81 112 VAL A CA 1
ATOM 857 C C . VAL A 1 112 ? 13.984 7.676 8.609 1 98.81 112 VAL A C 1
ATOM 859 O O . VAL A 1 112 ? 14.562 7.254 7.609 1 98.81 112 VAL A O 1
ATOM 862 N N . ARG A 1 113 ? 14.305 7.336 9.836 1 98.62 113 ARG A N 1
ATOM 863 C CA . ARG A 1 113 ? 15.391 6.395 10.094 1 98.62 113 ARG A CA 1
ATOM 864 C C . ARG A 1 113 ? 15.141 5.066 9.391 1 98.62 113 ARG A C 1
ATOM 866 O O . ARG A 1 113 ? 16.047 4.504 8.781 1 98.62 113 ARG A O 1
ATOM 873 N N . LYS A 1 114 ? 13.969 4.535 9.453 1 98.38 114 LYS A N 1
ATOM 874 C CA . LYS A 1 114 ? 13.617 3.275 8.805 1 98.38 114 LYS A CA 1
ATOM 875 C C . LYS A 1 114 ? 13.844 3.357 7.293 1 98.38 114 LYS A C 1
ATOM 877 O O . LYS A 1 114 ? 14.336 2.408 6.684 1 98.38 114 LYS A O 1
ATOM 882 N N . ALA A 1 115 ? 13.445 4.469 6.672 1 98.69 115 ALA A N 1
ATOM 883 C CA . ALA A 1 115 ? 13.641 4.648 5.238 1 98.69 115 ALA A CA 1
ATOM 884 C C . ALA A 1 115 ? 15.117 4.734 4.887 1 98.69 115 ALA A C 1
ATOM 886 O O . ALA A 1 115 ? 15.594 4.039 3.988 1 98.69 115 ALA A O 1
ATOM 887 N N . LEU A 1 116 ? 15.859 5.562 5.668 1 98.5 116 LEU A N 1
ATOM 888 C CA . LEU A 1 116 ? 17.266 5.852 5.367 1 98.5 116 LEU A CA 1
ATOM 889 C C . LEU A 1 116 ? 18.141 4.625 5.602 1 98.5 116 LEU A C 1
ATOM 891 O O . LEU A 1 116 ? 19.203 4.488 4.992 1 98.5 116 LEU A O 1
ATOM 895 N N . TYR A 1 117 ? 17.703 3.773 6.422 1 97.56 117 TYR A N 1
ATOM 896 C CA . TYR A 1 117 ? 18.531 2.605 6.742 1 97.56 117 TYR A CA 1
ATOM 897 C C . TYR A 1 117 ? 18.016 1.367 6.02 1 97.56 117 TYR A C 1
ATOM 899 O O . TYR A 1 117 ? 18.453 0.249 6.301 1 97.56 117 TYR A O 1
ATOM 907 N N . SER A 1 118 ? 17.125 1.573 5.188 1 96.94 118 SER A N 1
ATOM 908 C CA . SER A 1 118 ? 16.641 0.467 4.367 1 96.94 118 SER A CA 1
ATOM 909 C C . SER A 1 118 ? 17.484 0.301 3.107 1 96.94 118 SER A C 1
ATOM 911 O O . SER A 1 118 ? 18.328 1.138 2.812 1 96.94 118 SER A O 1
ATOM 913 N N . CYS A 1 119 ? 17.328 -0.696 2.361 1 96.75 119 CYS A N 1
ATOM 914 C CA . CYS A 1 119 ? 17.984 -0.954 1.08 1 96.75 119 CYS A CA 1
ATOM 915 C C . CYS A 1 119 ? 16.969 -0.949 -0.056 1 96.75 119 CYS A C 1
ATOM 917 O O . CYS A 1 119 ? 17.125 -1.673 -1.04 1 96.75 119 CYS A O 1
ATOM 919 N N . MET A 1 120 ? 15.883 -0.135 0.175 1 97.62 120 MET A N 1
ATOM 920 C CA . MET A 1 120 ? 14.742 -0.201 -0.732 1 97.62 120 MET A CA 1
ATOM 921 C C . MET A 1 120 ? 14.836 0.875 -1.808 1 97.62 120 MET A C 1
ATOM 923 O O . MET A 1 120 ? 13.922 1.042 -2.609 1 97.62 120 MET A O 1
ATOM 927 N N . GLY A 1 121 ? 15.961 1.634 -1.81 1 97.75 121 GLY A N 1
ATOM 928 C CA . GLY A 1 121 ? 16.203 2.623 -2.848 1 97.75 121 GLY A CA 1
ATOM 929 C C . GLY A 1 121 ? 16.938 2.061 -4.047 1 97.75 121 GLY A C 1
ATOM 930 O O . GLY A 1 121 ? 17.125 0.846 -4.156 1 97.75 121 GLY A O 1
ATOM 931 N N . PRO A 1 122 ? 17.234 2.936 -5.012 1 96.88 122 PRO A N 1
ATOM 932 C CA . PRO A 1 122 ? 17.969 2.498 -6.203 1 96.88 122 PRO A CA 1
ATOM 933 C C . PRO A 1 122 ? 19.312 1.86 -5.863 1 96.88 122 PRO A C 1
ATOM 935 O O . PRO A 1 122 ? 20 2.307 -4.938 1 96.88 122 PRO A O 1
ATOM 938 N N . ASN A 1 123 ? 19.672 0.722 -6.555 1 95.44 123 ASN A N 1
ATOM 939 C CA . ASN A 1 123 ? 20.953 0.028 -6.449 1 95.44 123 ASN A CA 1
ATOM 940 C C . ASN A 1 123 ? 21.203 -0.466 -5.027 1 95.44 123 ASN A C 1
ATOM 942 O O . ASN A 1 123 ? 22.344 -0.425 -4.547 1 95.44 123 ASN A O 1
ATOM 946 N N . GLY A 1 124 ? 20.141 -0.77 -4.355 1 95.12 124 GLY A N 1
ATOM 947 C CA . GLY A 1 124 ? 20.25 -1.34 -3.021 1 95.12 124 GLY A CA 1
ATOM 948 C C . GLY A 1 124 ? 20.578 -0.309 -1.957 1 95.12 124 GLY A C 1
ATOM 949 O O . GLY A 1 124 ? 20.906 -0.662 -0.825 1 95.12 124 GLY A O 1
ATOM 950 N N . GLY A 1 125 ? 20.578 0.945 -2.352 1 97.5 125 GLY A N 1
ATOM 951 C CA . GLY A 1 125 ? 20.75 2.02 -1.387 1 97.5 125 GLY A CA 1
ATOM 952 C C . GLY A 1 125 ? 19.453 2.41 -0.695 1 97.5 125 GLY A C 1
ATOM 953 O O . GLY A 1 125 ? 18.438 1.726 -0.832 1 97.5 125 GLY A O 1
ATOM 954 N N . ALA A 1 126 ? 19.484 3.469 0.04 1 98 126 ALA A N 1
ATOM 955 C CA . ALA A 1 126 ? 18.312 4.008 0.724 1 98 126 ALA A CA 1
ATOM 956 C C . ALA A 1 126 ? 17.547 4.961 -0.182 1 98 126 ALA A C 1
ATOM 958 O O . ALA A 1 126 ? 18.125 5.598 -1.062 1 98 126 ALA A O 1
ATOM 959 N N . PRO A 1 127 ? 16.234 5.016 -0.018 1 98.44 127 PRO A N 1
ATOM 960 C CA . PRO A 1 127 ? 15.531 6.121 -0.665 1 98.44 127 PRO A CA 1
ATOM 961 C C . PRO A 1 127 ? 15.969 7.488 -0.141 1 98.44 127 PRO A C 1
ATOM 963 O O . PRO A 1 127 ? 16.422 7.602 1.002 1 98.44 127 PRO A O 1
ATOM 966 N N . GLN A 1 128 ? 15.867 8.461 -0.982 1 98.44 128 GLN A N 1
ATOM 967 C CA . GLN A 1 128 ? 15.883 9.82 -0.453 1 98.44 128 GLN A CA 1
ATOM 968 C C . GLN A 1 128 ? 14.602 10.125 0.31 1 98.44 128 GLN A C 1
ATOM 970 O O . GLN A 1 128 ? 13.609 9.406 0.18 1 98.44 128 GLN A O 1
ATOM 975 N N . VAL A 1 129 ? 14.703 11.172 1.185 1 98.88 129 VAL A N 1
ATOM 976 C CA . VAL A 1 129 ? 13.547 11.469 2.021 1 98.88 129 VAL A CA 1
ATOM 977 C C . VAL A 1 129 ? 13.219 12.961 1.945 1 98.88 129 VAL A C 1
ATOM 979 O O . VAL A 1 129 ? 14.117 13.797 1.996 1 98.88 129 VAL A O 1
ATOM 982 N N . LEU A 1 130 ? 11.992 13.289 1.726 1 98.94 130 LEU A N 1
ATOM 983 C CA . LEU A 1 130 ? 11.414 14.609 1.942 1 98.94 130 LEU A CA 1
ATOM 984 C C . LEU A 1 130 ? 10.414 14.586 3.094 1 98.94 130 LEU A C 1
ATOM 986 O O . LEU A 1 130 ? 9.422 13.859 3.037 1 98.94 130 LEU A O 1
ATOM 990 N N . LEU A 1 131 ? 10.719 15.336 4.145 1 98.94 131 LEU A N 1
ATOM 991 C CA . LEU A 1 131 ? 9.859 15.406 5.324 1 98.94 131 LEU A CA 1
ATOM 992 C C . LEU A 1 131 ? 8.992 16.656 5.289 1 98.94 131 LEU A C 1
ATOM 994 O O . LEU A 1 131 ? 9.5 17.766 5.16 1 98.94 131 LEU A O 1
ATOM 998 N N . LEU A 1 132 ? 7.723 16.469 5.332 1 98.94 132 LEU A N 1
ATOM 999 C CA . LEU A 1 132 ? 6.773 17.578 5.453 1 98.94 132 LEU A CA 1
ATOM 1000 C C . LEU A 1 132 ? 6.242 17.688 6.879 1 98.94 132 LEU A C 1
ATOM 1002 O O . LEU A 1 132 ? 5.797 16.688 7.453 1 98.94 132 LEU A O 1
ATOM 1006 N N . SER A 1 133 ? 6.328 18.828 7.477 1 98.75 133 SER A N 1
ATOM 1007 C CA . SER A 1 133 ? 5.543 19.016 8.688 1 98.75 133 SER A CA 1
ATOM 1008 C C . SER A 1 133 ? 4.094 19.344 8.367 1 98.75 133 SER A C 1
ATOM 1010 O O . SER A 1 133 ? 3.816 20.078 7.41 1 98.75 133 SER A O 1
ATOM 1012 N N . PRO A 1 134 ? 3.199 18.812 9.117 1 98.38 134 PRO A N 1
ATOM 1013 C CA . PRO A 1 134 ? 1.786 19.047 8.805 1 98.38 134 PRO A CA 1
ATOM 1014 C C . PRO A 1 134 ? 1.366 20.5 9.023 1 98.38 134 PRO A C 1
ATOM 1016 O O . PRO A 1 134 ? 2.023 21.234 9.773 1 98.38 134 PRO A O 1
ATOM 1019 N N . PRO A 1 135 ? 0.306 20.938 8.375 1 98.5 135 PRO A N 1
ATOM 1020 C CA . PRO A 1 135 ? -0.232 22.266 8.68 1 98.5 135 PRO A CA 1
ATOM 1021 C C . PRO A 1 135 ? -0.729 22.375 10.117 1 98.5 135 PRO A C 1
ATOM 1023 O O . PRO A 1 135 ? -0.933 21.359 10.789 1 98.5 135 PRO A O 1
ATOM 1026 N N . HIS A 1 136 ? -0.867 23.609 10.562 1 98.44 136 HIS A N 1
ATOM 1027 C CA . HIS A 1 136 ? -1.419 23.844 11.891 1 98.44 136 HIS A CA 1
ATOM 1028 C C . HIS A 1 136 ? -2.891 23.453 11.953 1 98.44 136 HIS A C 1
ATOM 1030 O O . HIS A 1 136 ? -3.621 23.609 10.969 1 98.44 136 HIS A O 1
ATOM 1036 N N . LEU A 1 137 ? -3.25 22.922 13.125 1 98.5 137 LEU A N 1
ATOM 1037 C CA . LEU A 1 137 ? -4.684 22.828 13.375 1 98.5 137 LEU A CA 1
ATOM 1038 C C . LEU A 1 137 ? -5.34 24.203 13.336 1 98.5 137 LEU A C 1
ATOM 1040 O O . LEU A 1 137 ? -4.789 25.172 13.852 1 98.5 137 LEU A O 1
ATOM 1044 N N . GLY A 1 138 ? -6.473 24.266 12.617 1 97.94 138 GLY A N 1
ATOM 1045 C CA . GLY A 1 138 ? -7.289 25.469 12.664 1 97.94 138 GLY A CA 1
ATOM 1046 C C . GLY A 1 138 ? -8.344 25.438 13.758 1 97.94 138 GLY A C 1
ATOM 1047 O O . GLY A 1 138 ? -8.234 24.641 14.703 1 97.94 138 GLY A O 1
ATOM 1048 N N . GLU A 1 139 ? -9.266 26.391 13.625 1 97 139 GLU A N 1
ATOM 1049 C CA . GLU A 1 139 ? -10.406 26.328 14.531 1 97 139 GLU A CA 1
ATOM 1050 C C . GLU A 1 139 ? -11.273 25.109 14.25 1 97 139 GLU A C 1
ATOM 1052 O O . GLU A 1 139 ? -11.75 24.922 13.125 1 97 139 GLU A O 1
ATOM 1057 N N . THR A 1 140 ? -11.406 24.328 15.289 1 97.25 140 THR A N 1
ATOM 1058 C CA . THR A 1 140 ? -12.164 23.094 15.109 1 97.25 140 THR A CA 1
ATOM 1059 C C . THR A 1 140 ? -13.578 23.25 15.664 1 97.25 140 THR A C 1
ATOM 1061 O O . THR A 1 140 ? -13.844 24.125 16.484 1 97.25 140 THR A O 1
ATOM 1064 N N . SER A 1 141 ? -14.469 22.406 15.211 1 95.69 141 SER A N 1
ATOM 1065 C CA . SER A 1 141 ? -15.836 22.344 15.703 1 95.69 141 SER A CA 1
ATOM 1066 C C . SER A 1 141 ? -16.359 20.906 15.734 1 95.69 141 SER A C 1
ATOM 1068 O O . SER A 1 141 ? -15.734 20.016 15.148 1 95.69 141 SER A O 1
ATOM 1070 N N . GLY A 1 142 ? -17.391 20.672 16.547 1 95.25 142 GLY A N 1
ATOM 1071 C CA . GLY A 1 142 ? -18.031 19.359 16.578 1 95.25 142 GLY A CA 1
ATOM 1072 C C . GLY A 1 142 ? -17.078 18.25 16.969 1 95.25 142 GLY A C 1
ATOM 1073 O O . GLY A 1 142 ? -16.391 18.344 17.984 1 95.25 142 GLY A O 1
ATOM 1074 N N . LEU A 1 143 ? -17.156 17.203 16.234 1 94.75 143 LEU A N 1
ATOM 1075 C CA . LEU A 1 143 ? -16.359 16.016 16.531 1 94.75 143 LEU A CA 1
ATOM 1076 C C . LEU A 1 143 ? -14.867 16.328 16.453 1 94.75 143 LEU A C 1
ATOM 1078 O O . LEU A 1 143 ? -14.078 15.82 17.25 1 94.75 143 LEU A O 1
ATOM 1082 N N . MET A 1 144 ? -14.516 17.141 15.508 1 97.12 144 MET A N 1
ATOM 1083 C CA . MET A 1 144 ? -13.102 17.469 15.344 1 97.12 144 MET A CA 1
ATOM 1084 C C . MET A 1 144 ? -12.586 18.234 16.562 1 97.12 144 MET A C 1
ATOM 1086 O O . MET A 1 144 ? -11.422 18.078 16.953 1 97.12 144 MET A O 1
ATOM 1090 N N . ASN A 1 145 ? -13.43 19.031 17.094 1 97.19 145 ASN A N 1
ATOM 1091 C CA . ASN A 1 145 ? -13.016 19.719 18.297 1 97.19 145 ASN A CA 1
ATOM 1092 C C . ASN A 1 145 ? -12.82 18.75 19.469 1 97.19 145 ASN A C 1
ATOM 1094 O O . ASN A 1 145 ? -11.891 18.906 20.266 1 97.19 145 ASN A O 1
ATOM 1098 N N . THR A 1 146 ? -13.711 17.797 19.578 1 97.06 146 THR A N 1
ATOM 1099 C CA . THR A 1 146 ? -13.586 16.781 20.609 1 97.06 146 THR A CA 1
ATOM 1100 C C . THR A 1 146 ? -12.281 16 20.453 1 97.06 146 THR A C 1
ATOM 1102 O O . THR A 1 146 ? -11.617 15.68 21.438 1 97.06 146 THR A O 1
ATOM 1105 N N . ILE A 1 147 ? -11.852 15.766 19.234 1 97.44 147 ILE A N 1
ATOM 1106 C CA . ILE A 1 147 ? -10.719 14.898 18.922 1 97.44 147 ILE A CA 1
ATOM 1107 C C . ILE A 1 147 ? -9.422 15.695 19.016 1 97.44 147 ILE A C 1
ATOM 1109 O O . ILE A 1 147 ? -8.422 15.211 19.547 1 97.44 147 ILE A O 1
ATOM 1113 N N . PHE A 1 148 ? -9.492 16.969 18.5 1 98.06 148 PHE A N 1
ATOM 1114 C CA . PHE A 1 148 ? -8.234 17.656 18.266 1 98.06 148 PHE A CA 1
ATOM 1115 C C . PHE A 1 148 ? -8.203 18.984 19.031 1 98.06 148 PHE A C 1
ATOM 1117 O O . PHE A 1 148 ? -7.145 19.609 19.156 1 98.06 148 PHE A O 1
ATOM 1124 N N . GLY A 1 149 ? -9.258 19.469 19.516 1 96.06 149 GLY A N 1
ATOM 1125 C CA . GLY A 1 149 ? -9.422 20.844 19.984 1 96.06 149 GLY A CA 1
ATOM 1126 C C . GLY A 1 149 ? -8.445 21.219 21.078 1 96.06 149 GLY A C 1
ATOM 1127 O O . GLY A 1 149 ? -8.062 22.375 21.203 1 96.06 149 GLY A O 1
ATOM 1128 N N . SER A 1 150 ? -7.953 20.297 21.844 1 96.75 150 SER A N 1
ATOM 1129 C CA . SER A 1 150 ? -7.105 20.562 23 1 96.75 150 SER A CA 1
ATOM 1130 C C . SER A 1 150 ? -5.645 20.703 22.594 1 96.75 150 SER A C 1
ATOM 1132 O O . SER A 1 150 ? -4.797 21.047 23.422 1 96.75 150 SER A O 1
ATOM 1134 N N . GLN A 1 151 ? -5.375 20.516 21.344 1 97.62 151 GLN A N 1
ATOM 1135 C CA . GLN A 1 151 ? -3.971 20.375 20.969 1 97.62 151 GLN A CA 1
ATOM 1136 C C . GLN A 1 151 ? -3.566 21.438 19.938 1 97.62 151 GLN A C 1
ATOM 1138 O O . GLN A 1 151 ? -2.514 21.328 19.312 1 97.62 151 GLN A O 1
ATOM 1143 N N . LYS A 1 152 ? -4.316 22.453 19.781 1 96.94 152 LYS A N 1
ATOM 1144 C CA . LYS A 1 152 ? -4.039 23.484 18.781 1 96.94 152 LYS A CA 1
ATOM 1145 C C . LYS A 1 152 ? -2.684 24.141 19.031 1 96.94 152 LYS A C 1
ATOM 1147 O O . LYS A 1 152 ? -1.893 24.312 18.109 1 96.94 152 LYS A O 1
ATOM 1152 N N . GLU A 1 153 ? -2.418 24.484 20.234 1 97.38 153 GLU A N 1
ATOM 1153 C CA . GLU A 1 153 ? -1.16 25.141 20.562 1 97.38 153 GLU A CA 1
ATOM 1154 C C . GLU A 1 153 ? 0.035 24.234 20.266 1 97.38 153 GLU A C 1
ATOM 1156 O O . GLU A 1 153 ? 1.062 24.703 19.766 1 97.38 153 GLU A O 1
ATOM 1161 N N . VAL A 1 154 ? -0.118 23 20.609 1 98.38 154 VAL A N 1
ATOM 1162 C CA . VAL A 1 154 ? 0.957 22.062 20.344 1 98.38 154 VAL A CA 1
ATOM 1163 C C . VAL A 1 154 ? 1.205 21.969 18.828 1 98.38 154 VAL A C 1
ATOM 1165 O O . VAL A 1 154 ? 2.355 21.906 18.391 1 98.38 154 VAL A O 1
ATOM 1168 N N . SER A 1 155 ? 0.169 21.938 18.047 1 98.44 155 SER A N 1
ATOM 1169 C CA . SER A 1 155 ? 0.284 21.859 16.594 1 98.44 155 SER A CA 1
ATOM 1170 C C . SER A 1 155 ? 1.143 22.984 16.031 1 98.44 155 SER A C 1
ATOM 1172 O O . SER A 1 155 ? 1.867 22.812 15.062 1 98.44 155 SER A O 1
ATOM 1174 N N . MET A 1 156 ? 1.155 24.125 16.719 1 98.06 156 MET A N 1
ATOM 1175 C CA . MET A 1 156 ? 1.869 25.312 16.25 1 98.06 156 MET A CA 1
ATOM 1176 C C . MET A 1 156 ? 3.369 25.156 16.484 1 98.06 156 MET A C 1
ATOM 1178 O O . MET A 1 156 ? 4.164 25.938 15.938 1 98.06 156 MET A O 1
ATOM 1182 N N . GLN A 1 157 ? 3.688 24.188 17.203 1 98.12 157 GLN A N 1
ATOM 1183 C CA . GLN A 1 157 ? 5.082 24.031 17.609 1 98.12 157 GLN A CA 1
ATOM 1184 C C . GLN A 1 157 ? 5.762 22.906 16.828 1 98.12 157 GLN A C 1
ATOM 1186 O O . GLN A 1 157 ? 6.98 22.734 16.922 1 98.12 157 GLN A O 1
ATOM 1191 N N . ILE A 1 158 ? 5.078 22.156 16.031 1 97.69 158 ILE A N 1
ATOM 1192 C CA . ILE A 1 158 ? 5.59 20.906 15.477 1 97.69 158 ILE A CA 1
ATOM 1193 C C . ILE A 1 158 ? 6.645 21.219 14.414 1 97.69 158 ILE A C 1
ATOM 1195 O O . ILE A 1 158 ? 7.645 20.5 14.305 1 97.69 158 ILE A O 1
ATOM 1199 N N . SER A 1 159 ? 6.465 22.297 13.672 1 98.12 159 SER A N 1
ATOM 1200 C CA . SER A 1 159 ? 7.293 22.562 12.5 1 98.12 159 SER A CA 1
ATOM 1201 C C . SER A 1 159 ? 8.758 22.719 12.883 1 98.12 159 SER A C 1
ATOM 1203 O O . SER A 1 159 ? 9.648 22.203 12.195 1 98.12 159 SER A O 1
ATOM 1205 N N . SER A 1 160 ? 8.992 23.453 13.969 1 98.38 160 SER A N 1
ATOM 1206 C CA . SER A 1 160 ? 10.367 23.688 14.375 1 98.38 160 SER A CA 1
ATOM 1207 C C . SER A 1 160 ? 11.062 22.375 14.75 1 98.38 160 SER A C 1
ATOM 1209 O O . SER A 1 160 ? 12.25 22.203 14.453 1 98.38 160 SER A O 1
ATOM 1211 N N . HIS A 1 161 ? 10.32 21.5 15.406 1 98.75 161 HIS A N 1
ATOM 1212 C CA . HIS A 1 161 ? 10.883 20.203 15.781 1 98.75 161 HIS A CA 1
ATOM 1213 C C . HIS A 1 161 ? 11.094 19.312 14.562 1 98.75 161 HIS A C 1
ATOM 1215 O O . HIS A 1 161 ? 12.055 18.547 14.5 1 98.75 161 HIS A O 1
ATOM 1221 N N . TYR A 1 162 ? 10.227 19.375 13.57 1 98.88 162 TYR A N 1
ATOM 1222 C CA . TYR A 1 162 ? 10.406 18.641 12.328 1 98.88 162 TYR A CA 1
ATOM 1223 C C . TYR A 1 162 ? 11.648 19.125 11.586 1 98.88 162 TYR A C 1
ATOM 1225 O O . TYR A 1 162 ? 12.391 18.312 11.016 1 98.88 162 TYR A O 1
ATOM 1233 N N . GLU A 1 163 ? 11.82 20.406 11.531 1 98.81 163 GLU A N 1
ATOM 1234 C CA . GLU A 1 163 ? 13.016 20.953 10.898 1 98.81 163 GLU A CA 1
ATOM 1235 C C . GLU A 1 163 ? 14.281 20.406 11.555 1 98.81 163 GLU A C 1
ATOM 1237 O O . GLU A 1 163 ? 15.25 20.062 10.867 1 98.81 163 GLU A O 1
ATOM 1242 N N . ASN A 1 164 ? 14.266 20.312 12.898 1 98.81 164 ASN A N 1
ATOM 1243 C CA . ASN A 1 164 ? 15.398 19.75 13.617 1 98.81 164 ASN A CA 1
ATOM 1244 C C . ASN A 1 164 ? 15.656 18.297 13.203 1 98.81 164 ASN A C 1
ATOM 1246 O O . ASN A 1 164 ? 16.812 17.891 13.039 1 98.81 164 ASN A O 1
ATOM 1250 N N . VAL A 1 165 ? 14.617 17.547 13.102 1 98.81 165 VAL A N 1
ATOM 1251 C CA . VAL A 1 165 ? 14.734 16.156 12.664 1 98.81 165 VAL A CA 1
ATOM 1252 C C . VAL A 1 165 ? 15.344 16.109 11.266 1 98.81 165 VAL A C 1
ATOM 1254 O O . VAL A 1 165 ? 16.266 15.32 11.008 1 98.81 165 VAL A O 1
ATOM 1257 N N . ALA A 1 166 ? 14.859 16.922 10.375 1 98.88 166 ALA A N 1
ATOM 1258 C CA . ALA A 1 166 ? 15.359 16.938 9 1 98.88 166 ALA A CA 1
ATOM 1259 C C . ALA A 1 166 ? 16.844 17.312 8.961 1 98.88 166 ALA A C 1
ATOM 1261 O O . ALA A 1 166 ? 17.609 16.719 8.211 1 98.88 166 ALA A O 1
ATOM 1262 N N . GLU A 1 167 ? 17.172 18.281 9.727 1 98.75 167 GLU A N 1
ATOM 1263 C CA . GLU A 1 167 ? 18.578 18.703 9.805 1 98.75 167 GLU A CA 1
ATOM 1264 C C . GLU A 1 167 ? 19.453 17.594 10.344 1 98.75 167 GLU A C 1
ATOM 1266 O O . GLU A 1 167 ? 20.547 17.344 9.805 1 98.75 167 GLU A O 1
ATOM 1271 N N . PHE A 1 168 ? 19.016 16.953 11.375 1 98.69 168 PHE A N 1
ATOM 1272 C CA . PHE A 1 168 ? 19.766 15.867 12 1 98.69 168 PHE A CA 1
ATOM 1273 C C . PHE A 1 168 ? 20.062 14.766 10.984 1 98.69 168 PHE A C 1
ATOM 1275 O O . PHE A 1 168 ? 21.203 14.289 10.898 1 98.69 168 PHE A O 1
ATOM 1282 N N . PHE A 1 169 ? 19.094 14.445 10.188 1 98.62 169 PHE A N 1
ATOM 1283 C CA . PHE A 1 169 ? 19.234 13.336 9.25 1 98.62 169 PHE A CA 1
ATOM 1284 C C . PHE A 1 169 ? 19.75 13.82 7.906 1 98.62 169 PHE A C 1
ATOM 1286 O O . PHE A 1 169 ? 20 13.023 7.004 1 98.62 169 PHE A O 1
ATOM 1293 N N . LYS A 1 170 ? 19.875 15.125 7.734 1 98.38 170 LYS A N 1
ATOM 1294 C CA . LYS A 1 170 ? 20.359 15.758 6.504 1 98.38 170 LYS A CA 1
ATOM 1295 C C . LYS A 1 170 ? 19.453 15.391 5.324 1 98.38 170 LYS A C 1
ATOM 1297 O O . LYS A 1 170 ? 19.953 14.969 4.273 1 98.38 170 LYS A O 1
ATOM 1302 N N . ILE A 1 171 ? 18.188 15.594 5.574 1 98.69 171 ILE A N 1
ATOM 1303 C CA . ILE A 1 171 ? 17.219 15.305 4.523 1 98.69 171 ILE A CA 1
ATOM 1304 C C . ILE A 1 171 ? 16.469 16.578 4.141 1 98.69 171 ILE A C 1
ATOM 1306 O O . ILE A 1 171 ? 16.516 17.578 4.863 1 98.69 171 ILE A O 1
ATOM 1310 N N . ALA A 1 172 ? 15.773 16.531 2.979 1 98.81 172 ALA A N 1
ATOM 1311 C CA . ALA A 1 172 ? 14.961 17.656 2.529 1 98.81 172 ALA A CA 1
ATOM 1312 C C . ALA A 1 172 ? 13.75 17.859 3.432 1 98.81 172 ALA A C 1
ATOM 1314 O O . ALA A 1 172 ? 13.227 16.891 3.998 1 98.81 172 ALA A O 1
ATOM 1315 N N . TYR A 1 173 ? 13.336 19.109 3.564 1 98.75 173 TYR A N 1
ATOM 1316 C CA . TYR A 1 173 ? 12.266 19.484 4.477 1 98.75 173 TYR A CA 1
ATOM 1317 C C . TYR A 1 173 ? 11.375 20.562 3.857 1 98.75 173 TYR A C 1
ATOM 1319 O O . TYR A 1 173 ? 11.852 21.422 3.113 1 98.75 173 TYR A O 1
ATOM 1327 N N . LEU A 1 174 ? 10.086 20.484 4.094 1 98.88 174 LEU A N 1
ATOM 1328 C CA . LEU A 1 174 ? 9.125 21.5 3.693 1 98.88 174 LEU A CA 1
ATOM 1329 C C . LEU A 1 174 ? 8.094 21.734 4.793 1 98.88 174 LEU A C 1
ATOM 1331 O O . LEU A 1 174 ? 7.395 20.812 5.199 1 98.88 174 LEU A O 1
ATOM 1335 N N . ASP A 1 175 ? 7.996 22.891 5.324 1 98.81 175 ASP A N 1
ATOM 1336 C CA . ASP A 1 175 ? 7 23.297 6.312 1 98.81 175 ASP A CA 1
ATOM 1337 C C . ASP A 1 175 ? 5.691 23.703 5.637 1 98.81 175 ASP A C 1
ATOM 1339 O O . ASP A 1 175 ? 5.543 24.844 5.199 1 98.81 175 ASP A O 1
ATOM 1343 N N . THR A 1 176 ? 4.719 22.812 5.691 1 98.75 176 THR A N 1
ATOM 1344 C CA . THR A 1 176 ? 3.506 23.078 4.922 1 98.75 176 THR A CA 1
ATOM 1345 C C . THR A 1 176 ? 2.678 24.172 5.578 1 98.75 176 THR A C 1
ATOM 1347 O O . THR A 1 176 ? 1.851 24.812 4.918 1 98.75 176 THR A O 1
ATOM 1350 N N . ALA A 1 177 ? 2.879 24.422 6.852 1 98.25 177 ALA A N 1
ATOM 1351 C CA . ALA A 1 177 ? 2.102 25.422 7.594 1 98.25 177 ALA A CA 1
ATOM 1352 C C . ALA A 1 177 ? 2.389 26.828 7.094 1 98.25 177 ALA A C 1
ATOM 1354 O O . ALA A 1 177 ? 1.645 27.766 7.395 1 98.25 177 ALA A O 1
ATOM 1355 N N . THR A 1 178 ? 3.457 26.969 6.355 1 98.31 178 THR A N 1
ATOM 1356 C CA . THR A 1 178 ? 3.854 28.297 5.91 1 98.31 178 THR A CA 1
ATOM 1357 C C . THR A 1 178 ? 3.033 28.734 4.699 1 98.31 178 THR A C 1
ATOM 1359 O O . THR A 1 178 ? 3.025 29.906 4.34 1 98.31 178 THR A O 1
ATOM 1362 N N . PHE A 1 179 ? 2.275 27.75 4.062 1 98.38 179 PHE A N 1
ATOM 1363 C CA . PHE A 1 179 ? 1.648 28.188 2.822 1 98.38 179 PHE A CA 1
ATOM 1364 C C . PHE A 1 179 ? 0.297 27.516 2.631 1 98.38 179 PHE A C 1
ATOM 1366 O O . PHE A 1 179 ? -0.443 27.844 1.701 1 98.38 179 PHE A O 1
ATOM 1373 N N . ILE A 1 180 ? -0.053 26.547 3.471 1 98.56 180 ILE A N 1
ATOM 1374 C CA . ILE A 1 180 ? -1.397 25.984 3.424 1 98.56 180 ILE A CA 1
ATOM 1375 C C . ILE A 1 180 ? -2.018 26.016 4.816 1 98.56 180 ILE A C 1
ATOM 1377 O O . ILE A 1 180 ? -1.307 26.141 5.816 1 98.56 180 ILE A O 1
ATOM 1381 N N . SER A 1 181 ? -3.348 25.891 4.816 1 98.44 181 SER A N 1
ATOM 1382 C CA . SER A 1 181 ? -4.098 25.938 6.07 1 98.44 181 SER A CA 1
ATOM 1383 C C . SER A 1 181 ? -5.234 24.922 6.066 1 98.44 181 SER A C 1
ATOM 1385 O O . SER A 1 181 ? -5.801 24.625 5.016 1 98.44 181 SER A O 1
ATOM 1387 N N . ALA A 1 182 ? -5.559 24.453 7.234 1 98.56 182 ALA A N 1
ATOM 1388 C CA . ALA A 1 182 ? -6.715 23.578 7.395 1 98.56 182 ALA A CA 1
ATOM 1389 C C . ALA A 1 182 ? -8.008 24.312 7.035 1 98.56 182 ALA A C 1
ATOM 1391 O O . ALA A 1 182 ? -8.086 25.531 7.117 1 98.56 182 ALA A O 1
ATOM 1392 N N . ALA A 1 183 ? -8.969 23.547 6.652 1 98.38 183 ALA A N 1
ATOM 1393 C CA . ALA A 1 183 ? -10.273 24.078 6.27 1 98.38 183 ALA A CA 1
ATOM 1394 C C . ALA A 1 183 ? -10.906 24.859 7.426 1 98.38 183 ALA A C 1
ATOM 1396 O O . ALA A 1 183 ? -10.969 24.359 8.555 1 98.38 183 ALA A O 1
ATOM 1397 N N . PRO A 1 184 ? -11.391 26.031 7.125 1 95.5 184 PRO A N 1
ATOM 1398 C CA . PRO A 1 184 ? -12.047 26.797 8.188 1 95.5 184 PRO A CA 1
ATOM 1399 C C . PRO A 1 184 ? -13.227 26.047 8.812 1 95.5 184 PRO A C 1
ATOM 1401 O O . PRO A 1 184 ? -14.023 25.453 8.102 1 95.5 184 PRO A O 1
ATOM 1404 N N . GLY A 1 185 ? -13.336 26.109 10.125 1 93.31 185 GLY A N 1
ATOM 1405 C CA . GLY A 1 185 ? -14.453 25.5 10.836 1 93.31 185 GLY A CA 1
ATOM 1406 C C . GLY A 1 185 ? -14.242 24.016 11.109 1 93.31 185 GLY A C 1
ATOM 1407 O O . GLY A 1 185 ? -14.664 23.516 12.156 1 93.31 185 GLY A O 1
ATOM 1408 N N . GLU A 1 186 ? -13.656 23.312 10.133 1 96.69 186 GLU A N 1
ATOM 1409 C CA . GLU A 1 186 ? -13.305 21.922 10.328 1 96.69 186 GLU A CA 1
ATOM 1410 C C . GLU A 1 186 ? -11.961 21.766 11.039 1 96.69 186 GLU A C 1
ATOM 1412 O O . GLU A 1 186 ? -11.844 21.031 12.016 1 96.69 186 GLU A O 1
ATOM 1417 N N . GLY A 1 187 ? -10.977 22.438 10.562 1 98.44 187 GLY A N 1
ATOM 1418 C CA . GLY A 1 187 ? -9.805 22.75 11.359 1 98.44 187 GLY A CA 1
ATOM 1419 C C . GLY A 1 187 ? -8.688 21.734 11.227 1 98.44 187 GLY A C 1
ATOM 1420 O O . GLY A 1 187 ? -7.621 21.891 11.828 1 98.44 187 GLY A O 1
ATOM 1421 N N . VAL A 1 188 ? -8.852 20.656 10.406 1 98.62 188 VAL A N 1
ATOM 1422 C CA . VAL A 1 188 ? -7.84 19.609 10.375 1 98.62 188 VAL A CA 1
ATOM 1423 C C . VAL A 1 188 ? -7.445 19.328 8.93 1 98.62 188 VAL A C 1
ATOM 1425 O O . VAL A 1 188 ? -6.266 19.359 8.578 1 98.62 188 VAL A O 1
ATOM 1428 N N . HIS A 1 189 ? -8.414 19.109 8.047 1 98.75 189 HIS A N 1
ATOM 1429 C CA . HIS A 1 189 ? -8.148 18.641 6.695 1 98.75 189 HIS A CA 1
ATOM 1430 C C . HIS A 1 189 ? -8.086 19.797 5.711 1 98.75 189 HIS A C 1
ATOM 1432 O O . HIS A 1 189 ? -8.297 20.953 6.098 1 98.75 189 HIS A O 1
ATOM 1438 N N . LEU A 1 190 ? -7.758 19.562 4.48 1 98.81 190 LEU A N 1
ATOM 1439 C CA . LEU A 1 190 ? -7.48 20.578 3.484 1 98.81 190 LEU A CA 1
ATOM 1440 C C . LEU A 1 190 ? -8.625 20.688 2.482 1 98.81 190 LEU A C 1
ATOM 1442 O O . LEU A 1 190 ? -9.156 19.672 2.029 1 98.81 190 LEU A O 1
ATOM 1446 N N . LEU A 1 191 ? -8.969 21.859 2.143 1 98.69 191 LEU A N 1
ATOM 1447 C CA . LEU A 1 191 ? -9.836 22.078 0.987 1 98.69 191 LEU A CA 1
ATOM 1448 C C . LEU A 1 191 ? -9.078 21.812 -0.312 1 98.69 191 LEU A C 1
ATOM 1450 O O . LEU A 1 191 ? -7.852 21.703 -0.313 1 98.69 191 LEU A O 1
ATOM 1454 N N . ALA A 1 192 ? -9.844 21.719 -1.418 1 98.31 192 ALA A N 1
ATOM 1455 C CA . ALA A 1 192 ? -9.281 21.328 -2.713 1 98.31 192 ALA A CA 1
ATOM 1456 C C . ALA A 1 192 ? -8.156 22.281 -3.125 1 98.31 192 ALA A C 1
ATOM 1458 O O . ALA A 1 192 ? -7.117 21.844 -3.623 1 98.31 192 ALA A O 1
ATOM 1459 N N . GLU A 1 193 ? -8.359 23.531 -2.91 1 98.44 193 GLU A N 1
ATOM 1460 C CA . GLU A 1 193 ? -7.379 24.531 -3.334 1 98.44 193 GLU A CA 1
ATOM 1461 C C . GLU A 1 193 ? -6.066 24.375 -2.57 1 98.44 193 GLU A C 1
ATOM 1463 O O . GLU A 1 193 ? -4.992 24.625 -3.117 1 98.44 193 GLU A O 1
ATOM 1468 N N . GLU A 1 194 ? -6.164 24.016 -1.319 1 98.81 194 GLU A N 1
ATOM 1469 C CA . GLU A 1 194 ? -4.965 23.812 -0.511 1 98.81 194 GLU A CA 1
ATOM 1470 C C . GLU A 1 194 ? -4.207 22.562 -0.958 1 98.81 194 GLU A C 1
ATOM 1472 O O . GLU A 1 194 ? -2.977 22.531 -0.893 1 98.81 194 GLU A O 1
ATOM 1477 N N . ASN A 1 195 ? -4.93 21.531 -1.377 1 98.88 195 ASN A N 1
ATOM 1478 C CA . ASN A 1 195 ? -4.289 20.375 -1.982 1 98.88 195 ASN A CA 1
ATOM 1479 C C . ASN A 1 195 ? -3.48 20.75 -3.217 1 98.88 195 ASN A C 1
ATOM 1481 O O . ASN A 1 195 ? -2.357 20.281 -3.4 1 98.88 195 ASN A O 1
ATOM 1485 N N . ILE A 1 196 ? -4.043 21.594 -4.023 1 98.69 196 ILE A N 1
ATOM 1486 C CA . ILE A 1 196 ? -3.381 22.031 -5.25 1 98.69 196 ILE A CA 1
ATOM 1487 C C . ILE A 1 196 ? -2.094 22.766 -4.91 1 98.69 196 ILE A C 1
ATOM 1489 O O . ILE A 1 196 ? -1.038 22.5 -5.484 1 98.69 196 ILE A O 1
ATOM 1493 N N . LYS A 1 197 ? -2.178 23.672 -3.93 1 98.81 197 LYS A N 1
ATOM 1494 C CA . LYS A 1 197 ? -0.994 24.406 -3.477 1 98.81 197 LYS A CA 1
ATOM 1495 C C . LYS A 1 197 ? 0.084 23.438 -2.982 1 98.81 197 LYS A C 1
ATOM 1497 O O . LYS A 1 197 ? 1.254 23.578 -3.348 1 98.81 197 LYS A O 1
ATOM 1502 N N . LEU A 1 198 ? -0.355 22.531 -2.203 1 98.88 198 LEU A N 1
ATOM 1503 C CA . LEU A 1 198 ? 0.578 21.578 -1.618 1 98.88 198 LEU A CA 1
ATOM 1504 C C . LEU A 1 198 ? 1.251 20.734 -2.701 1 98.88 198 LEU A C 1
ATOM 1506 O O . LEU A 1 198 ? 2.477 20.609 -2.715 1 98.88 198 LEU A O 1
ATOM 1510 N N . GLY A 1 199 ? 0.437 20.172 -3.631 1 98.88 199 GLY A N 1
ATOM 1511 C CA . GLY A 1 199 ? 0.986 19.359 -4.699 1 98.88 199 GLY A CA 1
ATOM 1512 C C . GLY A 1 199 ? 2.014 20.078 -5.543 1 98.88 199 GLY A C 1
ATOM 1513 O O . GLY A 1 199 ? 3.049 19.516 -5.898 1 98.88 199 GLY A O 1
ATOM 1514 N N . ARG A 1 200 ? 1.745 21.312 -5.816 1 98.75 200 ARG A N 1
ATOM 1515 C CA . ARG A 1 200 ? 2.658 22.125 -6.621 1 98.75 200 ARG A CA 1
ATOM 1516 C C . ARG A 1 200 ? 3.949 22.406 -5.863 1 98.75 200 ARG A C 1
ATOM 1518 O O . ARG A 1 200 ? 5.039 22.312 -6.426 1 98.75 200 ARG A O 1
ATOM 1525 N N . ALA A 1 201 ? 3.811 22.797 -4.637 1 98.81 201 ALA A N 1
ATOM 1526 C CA . ALA A 1 201 ? 4.988 23.078 -3.822 1 98.81 201 ALA A CA 1
ATOM 1527 C C . ALA A 1 201 ? 5.875 21.844 -3.68 1 98.81 201 ALA A C 1
ATOM 1529 O O . ALA A 1 201 ? 7.098 21.938 -3.781 1 98.81 201 ALA A O 1
ATOM 1530 N N . VAL A 1 202 ? 5.262 20.719 -3.467 1 98.88 202 VAL A N 1
ATOM 1531 C CA . VAL A 1 202 ? 6.012 19.469 -3.318 1 98.88 202 VAL A CA 1
ATOM 1532 C C . VAL A 1 202 ? 6.699 19.125 -4.637 1 98.88 202 VAL A C 1
ATOM 1534 O O . VAL A 1 202 ? 7.844 18.656 -4.645 1 98.88 202 VAL A O 1
ATOM 1537 N N . ALA A 1 203 ? 5.992 19.312 -5.754 1 98.62 203 ALA A N 1
ATOM 1538 C CA . ALA A 1 203 ? 6.586 19.031 -7.059 1 98.62 203 ALA A CA 1
ATOM 1539 C C . ALA A 1 203 ? 7.867 19.844 -7.262 1 98.62 203 ALA A C 1
ATOM 1541 O O . ALA A 1 203 ? 8.867 19.312 -7.746 1 98.62 203 ALA A O 1
ATOM 1542 N N . GLU A 1 204 ? 7.797 21.078 -6.867 1 97.94 204 GLU A N 1
ATOM 1543 C CA . GLU A 1 204 ? 8.977 21.922 -6.98 1 97.94 204 GLU A CA 1
ATOM 1544 C C . GLU A 1 204 ? 10.125 21.391 -6.129 1 97.94 204 GLU A C 1
ATOM 1546 O O . GLU A 1 204 ? 11.273 21.344 -6.578 1 97.94 204 GLU A O 1
ATOM 1551 N N . LYS A 1 205 ? 9.812 21.016 -4.922 1 98.12 205 LYS A N 1
ATOM 1552 C CA . LYS A 1 205 ? 10.828 20.453 -4.039 1 98.12 205 LYS A CA 1
ATOM 1553 C C . LYS A 1 205 ? 11.422 19.188 -4.621 1 98.12 205 LYS A C 1
ATOM 1555 O O . LYS A 1 205 ? 12.633 18.984 -4.578 1 98.12 205 LYS A O 1
ATOM 1560 N N . VAL A 1 206 ? 10.57 18.328 -5.172 1 98.25 206 VAL A N 1
ATOM 1561 C CA . VAL A 1 206 ? 10.984 17.031 -5.707 1 98.25 206 VAL A CA 1
ATOM 1562 C C . VAL A 1 206 ? 11.945 17.234 -6.875 1 98.25 206 VAL A C 1
ATOM 1564 O O . VAL A 1 206 ? 12.945 16.531 -7 1 98.25 206 VAL A O 1
ATOM 1567 N N . LYS A 1 207 ? 11.648 18.172 -7.703 1 96.31 207 LYS A N 1
ATOM 1568 C CA . LYS A 1 207 ? 12.516 18.469 -8.844 1 96.31 207 LYS A CA 1
ATOM 1569 C C . LYS A 1 207 ? 13.906 18.875 -8.383 1 96.31 207 LYS A C 1
ATOM 1571 O O . LYS A 1 207 ? 14.906 18.547 -9.031 1 96.31 207 LYS A O 1
ATOM 1576 N N . GLY A 1 208 ? 13.969 19.547 -7.262 1 95.31 208 GLY A N 1
ATOM 1577 C CA . GLY A 1 208 ? 15.258 19.922 -6.699 1 95.31 208 GLY A CA 1
ATOM 1578 C C . GLY A 1 208 ? 16 18.75 -6.09 1 95.31 208 GLY A C 1
ATOM 1579 O O . GLY A 1 208 ? 17.234 18.734 -6.055 1 95.31 208 GLY A O 1
ATOM 1580 N N . ILE A 1 209 ? 15.297 17.75 -5.699 1 96.5 209 ILE A N 1
ATOM 1581 C CA . ILE A 1 209 ? 15.891 16.609 -5.004 1 96.5 209 ILE A CA 1
ATOM 1582 C C . ILE A 1 209 ? 16.344 15.57 -6.023 1 96.5 209 ILE A C 1
ATOM 1584 O O . ILE A 1 209 ? 17.453 15.023 -5.91 1 96.5 209 ILE A O 1
ATOM 1588 N N . LEU A 1 210 ? 15.453 15.227 -6.977 1 93.88 210 LEU A N 1
ATOM 1589 C CA . LEU A 1 210 ? 15.703 14.109 -7.883 1 93.88 210 LEU A CA 1
ATOM 1590 C C . LEU A 1 210 ? 16.297 14.602 -9.195 1 93.88 210 LEU A C 1
ATOM 1592 O O . LEU A 1 210 ? 16.844 13.812 -9.969 1 93.88 210 LEU A O 1
ATOM 1596 N N . ILE A 1 211 ? 15.945 15.734 -9.859 1 74.12 211 ILE A N 1
ATOM 1597 C CA . ILE A 1 211 ? 16.469 16.172 -11.148 1 74.12 211 ILE A CA 1
ATOM 1598 C C . ILE A 1 211 ? 17.891 16.703 -10.977 1 74.12 211 ILE A C 1
ATOM 1600 O O . ILE A 1 211 ? 18.672 16.734 -11.93 1 74.12 211 ILE A O 1
ATOM 1604 N N . VAL A 1 212 ? 18.578 16.531 -9.883 1 47.72 212 VAL A N 1
ATOM 1605 C CA . VAL A 1 212 ? 19.953 17 -10.008 1 47.72 212 VAL A CA 1
ATOM 1606 C C . VAL A 1 212 ? 20.797 15.938 -10.703 1 47.72 212 VAL A C 1
ATOM 1608 O O . VAL A 1 212 ? 20.609 14.742 -10.484 1 47.72 212 VAL A O 1
ATOM 1611 N N . MET B 1 1 ? -12.633 7.516 -13.273 1 91.56 1 MET B N 1
ATOM 1612 C CA . MET B 1 1 ? -11.492 6.598 -13.234 1 91.56 1 MET B CA 1
ATOM 1613 C C . MET B 1 1 ? -11.758 5.441 -12.281 1 91.56 1 MET B C 1
ATOM 1615 O O . MET B 1 1 ? -12.188 5.656 -11.141 1 91.56 1 MET B O 1
ATOM 1619 N N . LYS B 1 2 ? -11.688 4.203 -12.773 1 96.06 2 LYS B N 1
ATOM 1620 C CA . LYS B 1 2 ? -11.898 3.018 -11.945 1 96.06 2 LYS B CA 1
ATOM 1621 C C . LYS B 1 2 ? -10.602 2.559 -11.297 1 96.06 2 LYS B C 1
ATOM 1623 O O . LYS B 1 2 ? -9.555 2.5 -11.953 1 96.06 2 LYS B O 1
ATOM 1628 N N . THR B 1 3 ? -10.672 2.254 -10.031 1 97.88 3 THR B N 1
ATOM 1629 C CA . THR B 1 3 ? -9.5 1.844 -9.273 1 97.88 3 THR B CA 1
ATOM 1630 C C . THR B 1 3 ? -9.445 0.324 -9.141 1 97.88 3 THR B C 1
ATOM 1632 O O . THR B 1 3 ? -10.406 -0.3 -8.688 1 97.88 3 THR B O 1
ATOM 1635 N N . ILE B 1 4 ? -8.344 -0.25 -9.555 1 98.75 4 ILE B N 1
ATOM 1636 C CA . ILE B 1 4 ? -8.102 -1.686 -9.461 1 98.75 4 ILE B CA 1
ATOM 1637 C C . ILE B 1 4 ? -6.922 -1.948 -8.523 1 98.75 4 ILE B C 1
ATOM 1639 O O . ILE B 1 4 ? -5.809 -1.474 -8.773 1 98.75 4 ILE B O 1
ATOM 1643 N N . LEU B 1 5 ? -7.156 -2.668 -7.441 1 98.88 5 LEU B N 1
ATOM 1644 C CA . LEU B 1 5 ? -6.102 -3.068 -6.516 1 98.88 5 LEU B CA 1
ATOM 1645 C C . LEU B 1 5 ? -5.617 -4.48 -6.82 1 98.88 5 LEU B C 1
ATOM 1647 O O . LEU B 1 5 ? -6.367 -5.445 -6.672 1 98.88 5 LEU B O 1
ATOM 1651 N N . CYS B 1 6 ? -4.395 -4.605 -7.297 1 98.94 6 CYS B N 1
ATOM 1652 C CA . CYS B 1 6 ? -3.752 -5.902 -7.496 1 98.94 6 CYS B CA 1
ATOM 1653 C C . CYS B 1 6 ? -2.971 -6.316 -6.254 1 98.94 6 CYS B C 1
ATOM 1655 O O . CYS B 1 6 ? -1.894 -5.785 -5.984 1 98.94 6 CYS B O 1
ATOM 1657 N N . TYR B 1 7 ? -3.496 -7.234 -5.473 1 98.94 7 TYR B N 1
ATOM 1658 C CA . TYR B 1 7 ? -2.949 -7.652 -4.188 1 98.94 7 TYR B CA 1
ATOM 1659 C C . TYR B 1 7 ? -2.346 -9.047 -4.285 1 98.94 7 TYR B C 1
ATOM 1661 O O . TYR B 1 7 ? -3.045 -10.016 -4.594 1 98.94 7 TYR B O 1
ATOM 1669 N N . GLY B 1 8 ? -1.021 -9.156 -4.109 1 98.88 8 GLY B N 1
ATOM 1670 C CA . GLY B 1 8 ? -0.389 -10.445 -4.309 1 98.88 8 GLY B CA 1
ATOM 1671 C C . GLY B 1 8 ? 1.007 -10.531 -3.721 1 98.88 8 GLY B C 1
ATOM 1672 O O . GLY B 1 8 ? 1.338 -9.789 -2.793 1 98.88 8 GLY B O 1
ATOM 1673 N N . ASP B 1 9 ? 1.751 -11.508 -4.176 1 98.75 9 ASP B N 1
ATOM 1674 C CA . ASP B 1 9 ? 3.078 -11.812 -3.648 1 98.75 9 ASP B CA 1
ATOM 1675 C C . ASP B 1 9 ? 4.168 -11.43 -4.648 1 98.75 9 ASP B C 1
ATOM 1677 O O . ASP B 1 9 ? 4.078 -10.391 -5.305 1 98.75 9 ASP B O 1
ATOM 1681 N N . SER B 1 10 ? 5.227 -12.172 -4.758 1 98.81 10 SER B N 1
ATOM 1682 C CA . SER B 1 10 ? 6.348 -11.883 -5.648 1 98.81 10 SER B CA 1
ATOM 1683 C C . SER B 1 10 ? 5.914 -11.938 -7.113 1 98.81 10 SER B C 1
ATOM 1685 O O . SER B 1 10 ? 6.512 -11.273 -7.965 1 98.81 10 SER B O 1
ATOM 1687 N N . LEU B 1 11 ? 4.906 -12.727 -7.461 1 98.88 11 LEU B N 1
ATOM 1688 C CA . LEU B 1 11 ? 4.387 -12.758 -8.82 1 98.88 11 LEU B CA 1
ATOM 1689 C C . LEU B 1 11 ? 3.775 -11.414 -9.203 1 98.88 11 LEU B C 1
ATOM 1691 O O . LEU B 1 11 ? 3.959 -10.938 -10.328 1 98.88 11 LEU B O 1
ATOM 1695 N N . THR B 1 12 ? 3.072 -10.812 -8.281 1 98.94 12 THR B N 1
ATOM 1696 C CA . THR B 1 12 ? 2.465 -9.5 -8.484 1 98.94 12 THR B CA 1
ATOM 1697 C C . THR B 1 12 ? 3.504 -8.391 -8.336 1 98.94 12 THR B C 1
ATOM 1699 O O . THR B 1 12 ? 3.449 -7.379 -9.039 1 98.94 12 THR B O 1
ATOM 1702 N N . TRP B 1 13 ? 4.469 -8.617 -7.434 1 98.75 13 TRP B N 1
ATOM 1703 C CA . TRP B 1 13 ? 5.562 -7.676 -7.203 1 98.75 13 TRP B CA 1
ATOM 1704 C C . TRP B 1 13 ? 6.418 -7.523 -8.461 1 98.75 13 TRP B C 1
ATOM 1706 O O . TRP B 1 13 ? 6.945 -6.441 -8.727 1 98.75 13 TRP B O 1
ATOM 1716 N N . GLY B 1 14 ? 6.555 -8.562 -9.242 1 98.75 14 GLY B N 1
ATOM 1717 C CA . GLY B 1 14 ? 7.348 -8.539 -10.461 1 98.75 14 GLY B CA 1
ATOM 1718 C C . GLY B 1 14 ? 8.758 -9.062 -10.273 1 98.75 14 GLY B C 1
ATOM 1719 O O . GLY B 1 14 ? 9.711 -8.516 -10.828 1 98.75 14 GLY B O 1
ATOM 1720 N N . TYR B 1 15 ? 8.898 -10.133 -9.461 1 98.69 15 TYR B N 1
ATOM 1721 C CA . TYR B 1 15 ? 10.203 -10.734 -9.227 1 98.69 15 TYR B CA 1
ATOM 1722 C C . TYR B 1 15 ? 10.797 -11.273 -10.523 1 98.69 15 TYR B C 1
ATOM 1724 O O . TYR B 1 15 ? 10.117 -11.969 -11.281 1 98.69 15 TYR B O 1
ATOM 1732 N N . ASN B 1 16 ? 12.023 -10.945 -10.789 1 98.56 16 ASN B N 1
ATOM 1733 C CA . ASN B 1 16 ? 12.742 -11.422 -11.969 1 98.56 16 ASN B CA 1
ATOM 1734 C C . ASN B 1 16 ? 13.602 -12.641 -11.641 1 98.56 16 ASN B C 1
ATOM 1736 O O . ASN B 1 16 ? 14.641 -12.516 -10.977 1 98.56 16 ASN B O 1
ATOM 1740 N N . PRO B 1 17 ? 13.203 -13.805 -12.117 1 97.75 17 PRO B N 1
ATOM 1741 C CA . PRO B 1 17 ? 13.945 -15.016 -11.766 1 97.75 17 PRO B CA 1
ATOM 1742 C C . PRO B 1 17 ? 15.32 -15.086 -12.422 1 97.75 17 PRO B C 1
ATOM 1744 O O . PRO B 1 17 ? 16.141 -15.922 -12.047 1 97.75 17 PRO B O 1
ATOM 1747 N N . GLU B 1 18 ? 15.562 -14.211 -13.367 1 96.62 18 GLU B N 1
ATOM 1748 C CA . GLU B 1 18 ? 16.828 -14.258 -14.086 1 96.62 18 GLU B CA 1
ATOM 1749 C C . GLU B 1 18 ? 17.938 -13.57 -13.289 1 96.62 18 GLU B C 1
ATOM 1751 O O . GLU B 1 18 ? 19.109 -13.938 -13.414 1 96.62 18 GLU B O 1
ATOM 1756 N N . ASN B 1 19 ? 17.625 -12.594 -12.516 1 95.56 19 ASN B N 1
ATOM 1757 C CA . ASN B 1 19 ? 18.672 -11.852 -11.828 1 95.56 19 ASN B CA 1
ATOM 1758 C C . ASN B 1 19 ? 18.281 -11.539 -10.383 1 95.56 19 ASN B C 1
ATOM 1760 O O . ASN B 1 19 ? 18.984 -10.781 -9.703 1 95.56 19 ASN B O 1
ATOM 1764 N N . SER B 1 20 ? 17.156 -12.016 -9.938 1 94.25 20 SER B N 1
ATOM 1765 C CA . SER B 1 20 ? 16.656 -11.867 -8.57 1 94.25 20 SER B CA 1
ATOM 1766 C C . SER B 1 20 ? 16.266 -10.422 -8.281 1 94.25 20 SER B C 1
ATOM 1768 O O . SER B 1 20 ? 16.141 -10.031 -7.117 1 94.25 20 SER B O 1
ATOM 1770 N N . GLY B 1 21 ? 16.172 -9.656 -9.32 1 96.31 21 GLY B N 1
ATOM 1771 C CA . GLY B 1 21 ? 15.672 -8.289 -9.188 1 96.31 21 GLY B CA 1
ATOM 1772 C C . GLY B 1 21 ? 14.188 -8.172 -9.477 1 96.31 21 GLY B C 1
ATOM 1773 O O . GLY B 1 21 ? 13.422 -9.102 -9.219 1 96.31 21 GLY B O 1
ATOM 1774 N N . ARG B 1 22 ? 13.828 -6.977 -9.875 1 98.06 22 ARG B N 1
ATOM 1775 C CA . ARG B 1 22 ? 12.438 -6.676 -10.18 1 98.06 22 ARG B CA 1
ATOM 1776 C C . ARG B 1 22 ? 12.281 -6.156 -11.602 1 98.06 22 ARG B C 1
ATOM 1778 O O . ARG B 1 22 ? 13.07 -5.32 -12.055 1 98.06 22 ARG B O 1
ATOM 1785 N N . TYR B 1 23 ? 11.289 -6.645 -12.344 1 98.31 23 TYR B N 1
ATOM 1786 C CA . TYR B 1 23 ? 11 -6.121 -13.672 1 98.31 23 TYR B CA 1
ATOM 1787 C C . TYR B 1 23 ? 10.539 -4.668 -13.594 1 98.31 23 TYR B C 1
ATOM 1789 O O . TYR B 1 23 ? 9.969 -4.242 -12.586 1 98.31 23 TYR B O 1
ATOM 1797 N N . SER B 1 24 ? 10.828 -3.91 -14.672 1 96.06 24 SER B N 1
ATOM 1798 C CA . SER B 1 24 ? 10.242 -2.574 -14.773 1 96.06 24 SER B CA 1
ATOM 1799 C C . SER B 1 24 ? 8.719 -2.635 -14.797 1 96.06 24 SER B C 1
ATOM 1801 O O . SER B 1 24 ? 8.141 -3.674 -15.117 1 96.06 24 SER B O 1
ATOM 1803 N N . PHE B 1 25 ? 8.125 -1.605 -14.477 1 95.12 25 PHE B N 1
ATOM 1804 C CA . PHE B 1 25 ? 6.68 -1.592 -14.32 1 95.12 25 PHE B CA 1
ATOM 1805 C C . PHE B 1 25 ? 5.992 -2.092 -15.586 1 95.12 25 PHE B C 1
ATOM 1807 O O . PHE B 1 25 ? 5.062 -2.896 -15.523 1 95.12 25 PHE B O 1
ATOM 1814 N N . ASP B 1 26 ? 6.465 -1.698 -16.75 1 94.69 26 ASP B N 1
ATOM 1815 C CA . ASP B 1 26 ? 5.824 -2.027 -18.016 1 94.69 26 ASP B CA 1
ATOM 1816 C C . ASP B 1 26 ? 5.98 -3.512 -18.344 1 94.69 26 ASP B C 1
ATOM 1818 O O . ASP B 1 26 ? 5.27 -4.043 -19.203 1 94.69 26 ASP B O 1
ATOM 1822 N N . GLN B 1 27 ? 6.914 -4.203 -17.641 1 97.62 27 GLN B N 1
ATOM 1823 C CA . GLN B 1 27 ? 7.148 -5.625 -17.875 1 97.62 27 GLN B CA 1
ATOM 1824 C C . GLN B 1 27 ? 6.355 -6.48 -16.891 1 97.62 27 GLN B C 1
ATOM 1826 O O . GLN B 1 27 ? 6.215 -7.691 -17.094 1 97.62 27 GLN B O 1
ATOM 1831 N N . ARG B 1 28 ? 5.895 -5.898 -15.828 1 98.69 28 ARG B N 1
ATOM 1832 C CA . ARG B 1 28 ? 5.098 -6.609 -14.828 1 98.69 28 ARG B CA 1
ATOM 1833 C C . ARG B 1 28 ? 3.645 -6.734 -15.281 1 98.69 28 ARG B C 1
ATOM 1835 O O . ARG B 1 28 ? 3.121 -5.848 -15.953 1 98.69 28 ARG B O 1
ATOM 1842 N N . TRP B 1 29 ? 3.012 -7.738 -14.914 1 98.94 29 TRP B N 1
ATOM 1843 C CA . TRP B 1 29 ? 1.678 -7.969 -15.461 1 98.94 29 TRP B CA 1
ATOM 1844 C C . TRP B 1 29 ? 0.727 -6.844 -15.062 1 98.94 29 TRP B C 1
ATOM 1846 O O . TRP B 1 29 ? -0.189 -6.5 -15.812 1 98.94 29 TRP B O 1
ATOM 18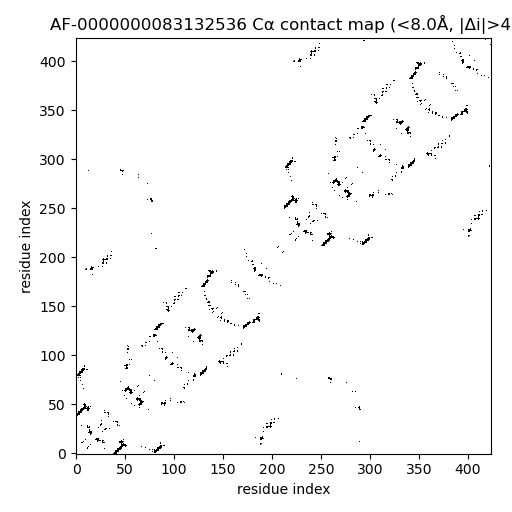56 N N . THR B 1 30 ? 0.95 -6.199 -13.906 1 98.88 30 THR B N 1
ATOM 1857 C CA . THR B 1 30 ? 0.089 -5.102 -13.477 1 98.88 30 THR B CA 1
ATOM 1858 C C . THR B 1 30 ? 0.295 -3.877 -14.367 1 98.88 30 THR B C 1
ATOM 1860 O O . THR B 1 30 ? -0.646 -3.125 -14.625 1 98.88 30 THR B O 1
ATOM 1863 N N . GLY B 1 31 ? 1.552 -3.627 -14.812 1 98.12 31 GLY B N 1
ATOM 1864 C CA . GLY B 1 31 ? 1.797 -2.58 -15.789 1 98.12 31 GLY B CA 1
ATOM 1865 C C . GLY B 1 31 ? 1.175 -2.873 -17.141 1 98.12 31 GLY B C 1
ATOM 1866 O O . GLY B 1 31 ? 0.615 -1.979 -17.781 1 98.12 31 GLY B O 1
ATOM 1867 N N . VAL B 1 32 ? 1.315 -4.117 -17.578 1 98.75 32 VAL B N 1
ATOM 1868 C CA . VAL B 1 32 ? 0.68 -4.551 -18.812 1 98.75 32 VAL B CA 1
ATOM 1869 C C . VAL B 1 32 ? -0.833 -4.379 -18.703 1 98.75 32 VAL B C 1
ATOM 1871 O O . VAL B 1 32 ? -1.481 -3.924 -19.656 1 98.75 32 VAL B O 1
ATOM 1874 N N . LEU B 1 33 ? -1.362 -4.727 -17.547 1 98.81 33 LEU B N 1
ATOM 1875 C CA . LEU B 1 33 ? -2.777 -4.516 -17.266 1 98.81 33 LEU B CA 1
ATOM 1876 C C . LEU B 1 33 ? -3.15 -3.045 -17.438 1 98.81 33 LEU B C 1
ATOM 1878 O O . LEU B 1 33 ? -4.105 -2.721 -18.156 1 98.81 33 LEU B O 1
ATOM 1882 N N . GLN B 1 34 ? -2.42 -2.145 -16.797 1 97.94 34 GLN B N 1
ATOM 1883 C CA . GLN B 1 34 ? -2.66 -0.708 -16.875 1 97.94 34 GLN B CA 1
ATOM 1884 C C . GLN B 1 34 ? -2.656 -0.234 -18.328 1 97.94 34 GLN B C 1
ATOM 1886 O O . GLN B 1 34 ? 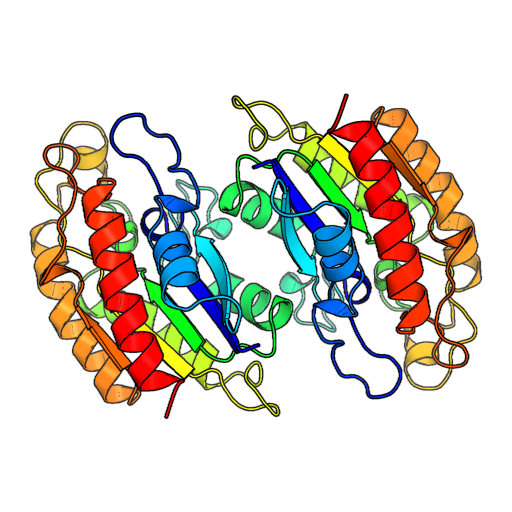-3.561 0.488 -18.75 1 97.94 34 GLN B O 1
ATOM 1891 N N . GLU B 1 35 ? -1.666 -0.67 -19.047 1 97.56 35 GLU B N 1
ATOM 1892 C CA . GLU B 1 35 ? -1.521 -0.251 -20.438 1 97.56 35 GLU B CA 1
ATOM 1893 C C . GLU B 1 35 ? -2.717 -0.697 -21.266 1 97.56 35 GLU B C 1
ATOM 1895 O O . GLU B 1 35 ? -3.238 0.075 -22.078 1 97.56 35 GLU B O 1
ATOM 1900 N N . ASN B 1 36 ? -3.133 -1.889 -21.078 1 98.12 36 ASN B N 1
ATOM 1901 C CA . ASN B 1 36 ? -4.207 -2.453 -21.891 1 98.12 36 ASN B CA 1
ATOM 1902 C C . ASN B 1 36 ? -5.562 -1.856 -21.516 1 98.12 36 ASN B C 1
ATOM 1904 O O . ASN B 1 36 ? -6.465 -1.785 -22.359 1 98.12 36 ASN B O 1
ATOM 1908 N N . LEU B 1 37 ? -5.711 -1.445 -20.281 1 97.31 37 LEU B N 1
ATOM 1909 C CA . LEU B 1 37 ? -6.98 -0.876 -19.844 1 97.31 37 LEU B CA 1
ATOM 1910 C C . LEU B 1 37 ? -7.066 0.601 -20.219 1 97.31 37 LEU B C 1
ATOM 1912 O O . LEU B 1 37 ? -8.164 1.124 -20.438 1 97.31 37 LEU B O 1
ATOM 1916 N N . GLY B 1 38 ? -5.875 1.258 -20.141 1 94.88 38 GLY B N 1
ATOM 1917 C CA . GLY B 1 38 ? -5.832 2.664 -20.516 1 94.88 38 GLY B CA 1
ATOM 1918 C C . GLY B 1 38 ? -6.055 3.594 -19.344 1 94.88 38 GLY B C 1
ATOM 1919 O O . GLY B 1 38 ? -6.047 3.158 -18.188 1 94.88 38 GLY B O 1
ATOM 1920 N N . GLY B 1 39 ? -6.242 4.891 -19.594 1 91.69 39 GLY B N 1
ATOM 1921 C CA . GLY B 1 39 ? -6.199 5.961 -18.609 1 91.69 39 GLY B CA 1
ATOM 1922 C C . GLY B 1 39 ? -7.473 6.074 -17.797 1 91.69 39 GLY B C 1
ATOM 1923 O O . GLY B 1 39 ? -7.508 6.777 -16.781 1 91.69 39 GLY B O 1
ATOM 1924 N N . ASP B 1 40 ? -8.492 5.367 -18.203 1 93.81 40 ASP B N 1
ATOM 1925 C CA . ASP B 1 40 ? -9.75 5.402 -17.469 1 93.81 40 ASP B CA 1
ATOM 1926 C C . ASP B 1 40 ? -9.68 4.527 -16.219 1 93.81 40 ASP B C 1
ATOM 1928 O O . ASP B 1 40 ? -10.602 4.523 -15.398 1 93.81 40 ASP B O 1
ATOM 1932 N N . TYR B 1 41 ? -8.57 3.807 -16.109 1 96.31 41 TYR B N 1
ATOM 1933 C CA . TYR B 1 41 ? -8.344 2.928 -14.969 1 96.31 41 TYR B CA 1
ATOM 1934 C C . TYR B 1 41 ? -7.066 3.316 -14.234 1 96.31 41 TYR B C 1
ATOM 1936 O O . TYR B 1 41 ? -6.121 3.82 -14.844 1 96.31 41 TYR B O 1
ATOM 1944 N N . ARG B 1 42 ? -7.086 3.16 -12.977 1 96.38 42 ARG B N 1
ATOM 1945 C CA . ARG B 1 42 ? -5.898 3.281 -12.141 1 96.38 42 ARG B CA 1
ATOM 1946 C C . ARG B 1 42 ? -5.566 1.954 -11.461 1 96.38 42 ARG B C 1
ATOM 1948 O O . ARG B 1 42 ? -6.312 1.489 -10.594 1 96.38 42 ARG B O 1
ATOM 1955 N N . VAL B 1 43 ? -4.465 1.365 -11.875 1 98.19 43 VAL B N 1
ATOM 1956 C CA . VAL B 1 43 ? -4.035 0.083 -11.328 1 98.19 43 VAL B CA 1
ATOM 1957 C C . VAL B 1 43 ? -3.072 0.313 -10.164 1 98.19 43 VAL B C 1
ATOM 1959 O O . VAL B 1 43 ? -2.025 0.942 -10.336 1 98.19 43 VAL B O 1
ATOM 1962 N N . ILE B 1 44 ? -3.451 -0.146 -9.008 1 98.31 44 ILE B N 1
ATOM 1963 C CA . ILE B 1 44 ? -2.6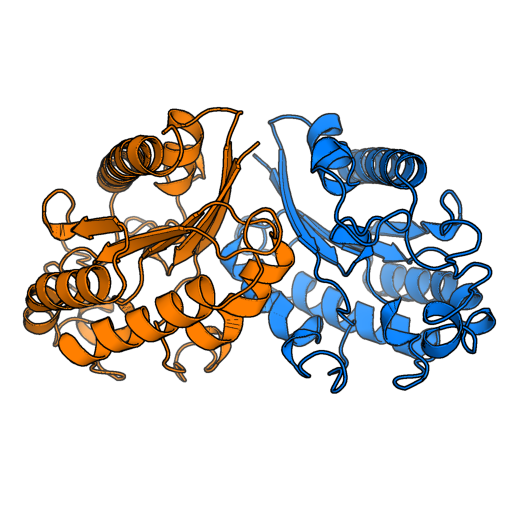13 -0.121 -7.812 1 98.31 44 ILE B CA 1
ATOM 1964 C C . ILE B 1 44 ? -1.914 -1.469 -7.645 1 98.31 44 ILE B C 1
ATOM 1966 O O . ILE B 1 44 ? -2.572 -2.506 -7.531 1 98.31 44 ILE B O 1
ATOM 1970 N N . GLU B 1 45 ? -0.642 -1.443 -7.691 1 98.56 45 GLU B N 1
ATOM 1971 C CA . GLU B 1 45 ? 0.168 -2.645 -7.512 1 98.56 45 GLU B CA 1
ATOM 1972 C C . GLU B 1 45 ? 0.557 -2.836 -6.047 1 98.56 45 GLU B C 1
ATOM 1974 O O . GLU B 1 45 ? 1.289 -2.021 -5.48 1 98.56 45 GLU B O 1
ATOM 1979 N N . ALA B 1 46 ? 0.056 -3.857 -5.414 1 98.69 46 ALA B N 1
ATOM 1980 C CA . ALA B 1 46 ? 0.38 -4.215 -4.035 1 98.69 46 ALA B CA 1
ATOM 1981 C C . ALA B 1 46 ? 0.964 -5.625 -3.955 1 98.69 46 ALA B C 1
ATOM 1983 O O . ALA B 1 46 ? 0.381 -6.512 -3.328 1 98.69 46 ALA B O 1
ATOM 1984 N N . GLY B 1 47 ? 2.074 -5.809 -4.586 1 98.75 47 GLY B N 1
ATOM 1985 C CA . GLY B 1 47 ? 2.842 -7.043 -4.508 1 98.75 47 GLY B CA 1
ATOM 1986 C C . GLY B 1 47 ? 3.912 -7.012 -3.432 1 98.75 47 GLY B C 1
ATOM 1987 O O . GLY B 1 47 ? 4.555 -5.98 -3.219 1 98.75 47 GLY B O 1
ATOM 1988 N N . LEU B 1 48 ? 4.137 -8.094 -2.812 1 98.62 48 LEU B N 1
ATOM 1989 C CA . LEU B 1 48 ? 5.164 -8.203 -1.782 1 98.62 48 LEU B CA 1
ATOM 1990 C C . LEU B 1 48 ? 5.812 -9.586 -1.81 1 98.62 48 LEU B C 1
ATOM 1992 O O . LEU B 1 48 ? 5.117 -10.602 -1.73 1 98.62 48 LEU B O 1
ATOM 1996 N N . ASN B 1 49 ? 7.113 -9.609 -1.873 1 98.12 49 ASN B N 1
ATOM 1997 C CA . ASN B 1 49 ? 7.82 -10.883 -1.868 1 98.12 49 ASN B CA 1
ATOM 1998 C C . ASN B 1 49 ? 7.527 -11.68 -0.6 1 98.12 49 ASN B C 1
ATOM 2000 O O . ASN B 1 49 ? 7.594 -11.141 0.506 1 98.12 49 ASN B O 1
ATOM 2004 N N . GLY B 1 50 ? 7.113 -12.906 -0.773 1 98.38 50 GLY B N 1
ATOM 2005 C CA . GLY B 1 50 ? 6.953 -13.812 0.348 1 98.38 50 GLY B CA 1
ATOM 2006 C C . GLY B 1 50 ? 5.574 -13.758 0.975 1 98.38 50 GLY B C 1
ATOM 2007 O O . GLY B 1 50 ? 5.27 -14.523 1.888 1 98.38 50 GLY B O 1
ATOM 2008 N N . ARG B 1 51 ? 4.691 -12.875 0.513 1 98.62 51 ARG B N 1
ATOM 2009 C CA . ARG B 1 51 ? 3.377 -12.742 1.131 1 98.62 51 ARG B CA 1
ATOM 2010 C C . ARG B 1 51 ? 2.584 -14.039 1.021 1 98.62 51 ARG B C 1
ATOM 2012 O O . ARG B 1 51 ? 2.549 -14.664 -0.04 1 98.62 51 ARG B O 1
ATOM 2019 N N . THR B 1 52 ? 1.995 -14.453 2.084 1 98.75 52 THR B N 1
ATOM 2020 C CA . THR B 1 52 ? 1.098 -15.602 2.15 1 98.75 52 THR B CA 1
ATOM 2021 C C . THR B 1 52 ? -0.36 -15.148 2.143 1 98.75 52 THR B C 1
ATOM 2023 O O . THR B 1 52 ? -0.644 -13.953 2.158 1 98.75 52 THR B O 1
ATOM 2026 N N . THR B 1 53 ? -1.251 -16.094 2.092 1 98.62 53 THR B N 1
ATOM 2027 C CA . THR B 1 53 ? -2.664 -15.758 2.225 1 98.62 53 THR B CA 1
ATOM 2028 C C . THR B 1 53 ? -2.977 -15.289 3.641 1 98.62 53 THR B C 1
ATOM 2030 O O . THR B 1 53 ? -3.291 -14.117 3.855 1 98.62 53 THR B O 1
ATOM 2033 N N . ILE B 1 54 ? -2.602 -16.156 4.625 1 98.25 54 ILE B N 1
ATOM 2034 C CA . ILE B 1 54 ? -3.078 -15.852 5.969 1 98.25 54 ILE B CA 1
ATOM 2035 C C . ILE B 1 54 ? -1.98 -16.156 6.984 1 98.25 54 ILE B C 1
ATOM 2037 O O . ILE B 1 54 ? -2.152 -15.906 8.18 1 98.25 54 ILE B O 1
ATOM 2041 N N . TYR B 1 55 ? -0.9 -16.766 6.613 1 97.88 55 TYR B N 1
ATOM 2042 C CA . TYR B 1 55 ? 0.1 -17.25 7.559 1 97.88 55 TYR B CA 1
ATOM 2043 C C . TYR B 1 55 ? 1.147 -16.172 7.84 1 97.88 55 TYR B C 1
ATOM 2045 O O . TYR B 1 55 ? 1.569 -15.461 6.93 1 97.88 55 TYR B O 1
ATOM 2053 N N . ASP B 1 56 ? 1.536 -16.125 9.078 1 97.31 56 ASP B N 1
ATOM 2054 C CA . ASP B 1 56 ? 2.795 -15.461 9.398 1 97.31 56 ASP B CA 1
ATOM 2055 C C . ASP B 1 56 ? 3.99 -16.281 8.93 1 97.31 56 ASP B C 1
ATOM 2057 O O . ASP B 1 56 ? 3.973 -17.516 9.016 1 97.31 56 ASP B O 1
ATOM 2061 N N . ASP B 1 57 ? 4.957 -15.672 8.406 1 96.81 57 ASP B N 1
ATOM 2062 C CA . ASP B 1 57 ? 6.164 -16.375 8 1 96.81 57 ASP B CA 1
ATOM 2063 C C . ASP B 1 57 ? 7.363 -15.945 8.844 1 96.8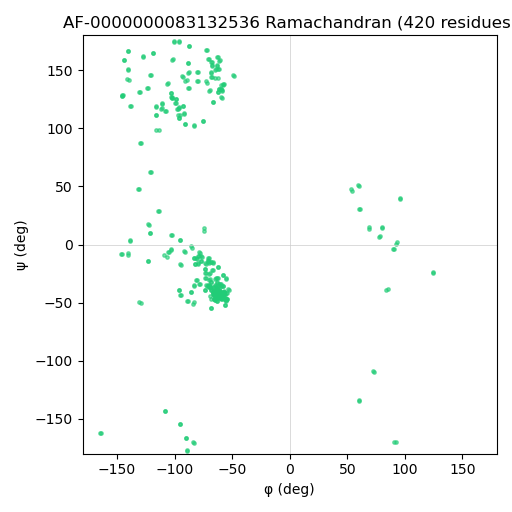1 57 ASP B C 1
ATOM 2065 O O . ASP B 1 57 ? 7.957 -14.898 8.602 1 96.81 57 ASP B O 1
ATOM 2069 N N . PRO B 1 58 ? 7.684 -16.719 9.812 1 93.81 58 PRO B N 1
ATOM 2070 C CA . PRO B 1 58 ? 8.766 -16.328 10.719 1 93.81 58 PRO B CA 1
ATOM 2071 C C . PRO B 1 58 ? 10.109 -16.203 10.008 1 93.81 58 PRO B C 1
ATOM 2073 O O . PRO B 1 58 ? 11.023 -15.539 10.516 1 93.81 58 PRO B O 1
ATOM 2076 N N . MET B 1 59 ? 10.227 -16.812 8.836 1 94.06 59 MET B N 1
ATOM 2077 C CA . MET B 1 59 ? 11.477 -16.734 8.086 1 94.06 59 MET B CA 1
ATOM 2078 C C . MET B 1 59 ? 11.578 -15.398 7.34 1 94.06 59 MET B C 1
ATOM 2080 O O . MET B 1 59 ? 12.648 -15.039 6.852 1 94.06 59 MET B O 1
ATOM 2084 N N . MET B 1 60 ? 10.469 -14.648 7.18 1 91.69 60 MET B N 1
ATOM 2085 C CA . MET B 1 60 ? 10.43 -13.406 6.406 1 91.69 60 MET B CA 1
ATOM 2086 C C . MET B 1 60 ? 9.734 -12.305 7.191 1 91.69 60 MET B C 1
ATOM 2088 O O . MET B 1 60 ? 8.812 -11.656 6.684 1 91.69 60 MET B O 1
ATOM 2092 N N . ASP B 1 61 ? 10.047 -12.062 8.438 1 89.06 61 ASP B N 1
ATOM 2093 C CA . ASP B 1 61 ? 9.594 -10.953 9.266 1 89.06 61 ASP B CA 1
ATOM 2094 C C . ASP B 1 61 ? 8.195 -11.219 9.82 1 89.06 61 ASP B C 1
ATOM 2096 O O . ASP B 1 61 ? 7.438 -10.281 10.078 1 89.06 61 ASP B O 1
ATOM 2100 N N . GLY B 1 62 ? 7.746 -12.422 9.758 1 92.44 62 GLY B N 1
ATOM 2101 C CA . GLY B 1 62 ? 6.562 -12.844 10.492 1 92.44 62 GLY B CA 1
ATOM 2102 C C . GLY B 1 62 ? 5.273 -12.297 9.914 1 92.44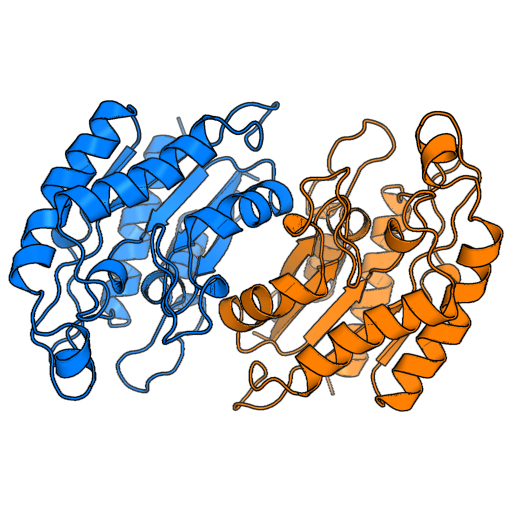 62 GLY B C 1
ATOM 2103 O O . GLY B 1 62 ? 4.949 -12.547 8.75 1 92.44 62 GLY B O 1
ATOM 2104 N N . VAL B 1 63 ? 4.68 -11.359 10.664 1 92.5 63 VAL B N 1
ATOM 2105 C CA . VAL B 1 63 ? 3.332 -10.883 10.359 1 92.5 63 VAL B CA 1
ATOM 2106 C C . VAL B 1 63 ? 3.363 -9.992 9.125 1 92.5 63 VAL B C 1
ATOM 2108 O O . VAL B 1 63 ? 2.344 -9.82 8.445 1 92.5 63 VAL B O 1
ATOM 2111 N N . MET B 1 64 ? 4.457 -9.539 8.742 1 93.31 64 MET B N 1
ATOM 2112 C CA . MET B 1 64 ? 4.582 -8.625 7.609 1 93.31 64 MET B CA 1
ATOM 2113 C C . MET B 1 64 ? 4.242 -9.336 6.301 1 93.31 64 MET B C 1
ATOM 2115 O O . MET B 1 64 ? 3.975 -8.68 5.289 1 93.31 64 MET B O 1
ATOM 2119 N N . ARG B 1 65 ? 4.211 -10.68 6.355 1 97.12 65 ARG B N 1
ATOM 2120 C CA . ARG B 1 65 ? 3.943 -11.445 5.141 1 97.12 65 ARG B CA 1
ATOM 2121 C C . ARG B 1 65 ? 2.514 -11.969 5.133 1 97.12 65 ARG B C 1
ATOM 2123 O O . ARG B 1 65 ? 2.088 -12.609 4.168 1 97.12 65 ARG B O 1
ATOM 2130 N N . ASN B 1 66 ? 1.792 -11.742 6.191 1 97.88 66 ASN B N 1
ATOM 2131 C CA . ASN B 1 66 ? 0.422 -12.234 6.316 1 97.88 66 ASN B CA 1
ATOM 2132 C C . ASN B 1 66 ? -0.545 -11.406 5.473 1 97.88 66 ASN B C 1
ATOM 2134 O O . ASN B 1 66 ? -0.885 -10.281 5.832 1 97.88 66 ASN B O 1
ATOM 2138 N N . GLY B 1 67 ? -1.001 -11.969 4.367 1 97.94 67 GLY B N 1
ATOM 2139 C CA . GLY B 1 67 ? -1.838 -11.258 3.416 1 97.94 67 GLY B CA 1
ATOM 2140 C C . GLY B 1 67 ? -3.15 -10.781 4.012 1 97.94 67 GLY B C 1
ATOM 2141 O O . GLY B 1 67 ? -3.613 -9.688 3.707 1 97.94 67 GLY B O 1
ATOM 2142 N N . ALA B 1 68 ? -3.748 -11.547 4.809 1 97.69 68 ALA B N 1
ATOM 2143 C CA . ALA B 1 68 ? -5.031 -11.188 5.41 1 97.69 68 ALA B CA 1
ATOM 2144 C C . ALA B 1 68 ? -4.875 -10.039 6.402 1 97.69 68 ALA B C 1
ATOM 2146 O O . ALA B 1 68 ? -5.766 -9.195 6.531 1 97.69 68 ALA B O 1
ATOM 2147 N N . ALA B 1 69 ? -3.779 -9.984 7.043 1 94.88 69 ALA B N 1
ATOM 2148 C CA . ALA B 1 69 ? -3.564 -9 8.102 1 94.88 69 ALA B CA 1
ATOM 2149 C C . ALA B 1 69 ? -3.459 -7.59 7.527 1 94.88 69 ALA B C 1
ATOM 2151 O O . ALA B 1 69 ? -3.914 -6.621 8.148 1 94.88 69 ALA B O 1
ATOM 2152 N N . PHE B 1 70 ? -2.984 -7.449 6.328 1 94.75 70 PHE B N 1
ATOM 2153 C CA . PHE B 1 70 ? -2.656 -6.113 5.84 1 94.75 70 PHE B CA 1
ATOM 2154 C C . PHE B 1 70 ? -3.654 -5.668 4.773 1 94.75 70 PHE B C 1
ATOM 2156 O O . PHE B 1 70 ? -3.703 -4.488 4.418 1 94.75 70 PHE B O 1
ATOM 2163 N N . LEU B 1 71 ? -4.484 -6.562 4.348 1 97.81 71 LEU B N 1
ATOM 2164 C CA . LEU B 1 71 ? -5.414 -6.262 3.264 1 97.81 71 LEU B CA 1
ATOM 2165 C C . LEU B 1 71 ? -6.297 -5.07 3.619 1 97.81 71 LEU B C 1
ATOM 2167 O O . LEU B 1 71 ? -6.516 -4.184 2.791 1 97.81 71 LEU B O 1
ATOM 2171 N N . PRO B 1 72 ? -6.793 -4.945 4.891 1 97 72 PRO B N 1
ATOM 2172 C CA . PRO B 1 72 ? -7.676 -3.818 5.203 1 97 72 PRO B CA 1
ATOM 2173 C C . PRO B 1 72 ? -6.996 -2.465 5 1 97 72 PRO B C 1
ATOM 2175 O O . PRO B 1 72 ? -7.641 -1.506 4.57 1 97 72 PRO B O 1
ATOM 2178 N N . VAL B 1 73 ? -5.695 -2.381 5.273 1 97.19 73 VAL B N 1
ATOM 2179 C CA . VAL B 1 73 ? -4.957 -1.131 5.121 1 97.19 73 VAL B CA 1
ATOM 2180 C C . VAL B 1 73 ? -4.898 -0.743 3.643 1 97.19 73 VAL B C 1
ATOM 2182 O O . VAL B 1 73 ? -5.141 0.412 3.287 1 97.19 73 VAL B O 1
ATOM 2185 N N . TYR B 1 74 ? -4.668 -1.697 2.785 1 98.31 74 TYR B N 1
ATOM 2186 C CA . TYR B 1 74 ? -4.609 -1.426 1.354 1 98.31 74 TYR B CA 1
ATOM 2187 C C . TYR B 1 74 ? -5.984 -1.042 0.815 1 98.31 74 TYR B C 1
ATOM 2189 O O . TYR B 1 74 ? -6.098 -0.155 -0.034 1 98.31 74 TYR B O 1
ATOM 2197 N N . LEU B 1 75 ? -6.996 -1.706 1.306 1 98.44 75 LEU B N 1
ATOM 2198 C CA . LEU B 1 75 ? -8.344 -1.377 0.858 1 98.44 75 LEU B CA 1
ATOM 2199 C C . LEU B 1 75 ? -8.727 0.04 1.273 1 98.44 75 LEU B C 1
ATOM 2201 O O . LEU B 1 75 ? -9.172 0.836 0.443 1 98.44 75 LEU B O 1
ATOM 2205 N N . GLU B 1 76 ? -8.5 0.368 2.479 1 97.75 76 GLU B N 1
ATOM 2206 C CA . GLU B 1 76 ? -8.891 1.677 2.994 1 97.75 76 GLU B CA 1
ATOM 2207 C C . GLU B 1 76 ? -8.047 2.789 2.367 1 97.75 76 GLU B C 1
ATOM 2209 O O . GLU B 1 76 ? -8.562 3.873 2.084 1 97.75 76 GLU B O 1
ATOM 2214 N N . SER B 1 77 ? -6.801 2.547 2.133 1 98.25 77 SER B N 1
ATOM 2215 C CA . SER B 1 77 ? -5.891 3.545 1.576 1 98.25 77 SER B CA 1
ATOM 2216 C C . SER B 1 77 ? -6.258 3.879 0.134 1 98.25 77 SER B C 1
ATOM 2218 O O . SER B 1 77 ? -5.906 4.949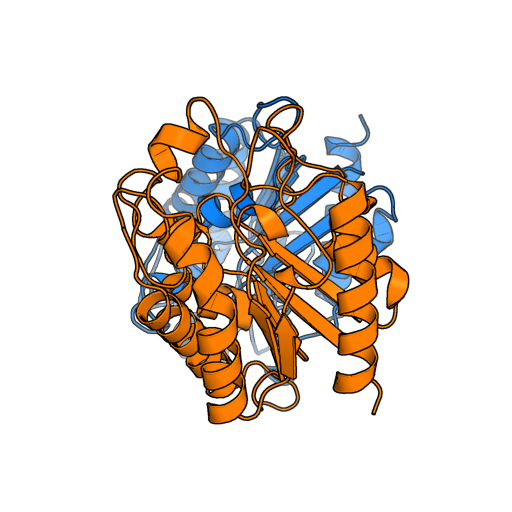 -0.368 1 98.25 77 SER B O 1
ATOM 2220 N N . ASN B 1 78 ? -6.977 2.982 -0.535 1 98.38 78 ASN B N 1
ATOM 2221 C CA . ASN B 1 78 ? -7.18 3.154 -1.969 1 98.38 78 ASN B CA 1
ATOM 2222 C C . ASN B 1 78 ? -8.664 3.24 -2.316 1 98.38 78 ASN B C 1
ATOM 2224 O O . ASN B 1 78 ? -9.031 3.219 -3.492 1 98.38 78 ASN B O 1
ATOM 2228 N N . MET B 1 79 ? -9.484 3.363 -1.265 1 97.75 79 MET B N 1
ATOM 2229 C CA . MET B 1 79 ? -10.922 3.42 -1.521 1 97.75 79 MET B CA 1
ATOM 2230 C C . MET B 1 79 ? -11.297 4.707 -2.244 1 97.75 79 MET B C 1
ATOM 2232 O O . MET B 1 79 ? -10.641 5.738 -2.066 1 97.75 79 MET B O 1
ATOM 2236 N N . PRO B 1 80 ? -12.445 4.664 -3.039 1 97.81 80 PRO B N 1
ATOM 2237 C CA . PRO B 1 80 ? -13.195 3.455 -3.383 1 97.81 80 PRO B CA 1
ATOM 2238 C C . PRO B 1 80 ? -12.445 2.547 -4.348 1 97.81 80 PRO B C 1
ATOM 2240 O O . PRO B 1 80 ? -11.867 3.025 -5.328 1 97.81 80 PRO B O 1
ATOM 2243 N N . VAL B 1 81 ? -12.391 1.292 -4.062 1 98.62 81 VAL B N 1
ATOM 2244 C CA . VAL B 1 81 ? -11.805 0.277 -4.93 1 98.62 81 VAL B CA 1
ATOM 2245 C C . VAL B 1 81 ? -12.898 -0.409 -5.742 1 98.62 81 VAL B C 1
ATOM 2247 O O . VAL B 1 81 ? -13.797 -1.033 -5.176 1 98.62 81 VAL B O 1
ATOM 2250 N N . ASP B 1 82 ? -12.82 -0.251 -7.051 1 98.69 82 ASP B N 1
ATOM 2251 C CA . ASP B 1 82 ? -13.836 -0.856 -7.906 1 98.69 82 ASP B CA 1
ATOM 2252 C C . ASP B 1 82 ? -13.648 -2.369 -8 1 98.69 82 ASP B C 1
ATOM 2254 O O . ASP B 1 82 ? -14.625 -3.121 -8.031 1 98.69 82 ASP B O 1
ATOM 2258 N N . LEU B 1 83 ? -12.398 -2.824 -8.07 1 98.88 83 LEU B N 1
ATOM 2259 C CA . LEU B 1 83 ? -12.047 -4.23 -8.25 1 98.88 83 LEU B CA 1
ATOM 2260 C C . LEU B 1 83 ? -10.766 -4.574 -7.488 1 98.88 83 LEU B C 1
ATOM 2262 O O . LEU B 1 83 ? -9.773 -3.846 -7.574 1 98.88 83 LEU B O 1
ATOM 2266 N N . VAL B 1 84 ? -10.836 -5.629 -6.691 1 98.94 84 VAL B N 1
ATOM 2267 C CA . VAL B 1 84 ? -9.633 -6.227 -6.121 1 98.94 84 VAL B CA 1
ATOM 2268 C C . VAL B 1 84 ? -9.281 -7.508 -6.875 1 98.94 84 VAL B C 1
ATOM 2270 O O . VAL B 1 84 ? -10.148 -8.352 -7.109 1 98.94 84 VAL B O 1
ATOM 2273 N N . ILE B 1 85 ? -8.055 -7.617 -7.266 1 98.94 85 ILE B N 1
ATOM 2274 C CA . ILE B 1 85 ? -7.535 -8.828 -7.887 1 98.94 85 ILE B CA 1
ATOM 2275 C C . ILE B 1 85 ? -6.551 -9.516 -6.945 1 98.94 85 ILE B C 1
ATOM 2277 O O . ILE B 1 85 ? -5.555 -8.914 -6.535 1 98.94 85 ILE B O 1
ATOM 2281 N N . PHE B 1 86 ? -6.844 -10.758 -6.586 1 98.94 86 PHE B N 1
ATOM 2282 C CA . PHE B 1 86 ? -5.957 -11.523 -5.711 1 98.94 86 PHE B CA 1
ATOM 2283 C C . PHE B 1 86 ? -5.137 -12.523 -6.516 1 98.94 86 PHE B C 1
ATOM 2285 O O . PHE B 1 86 ? -5.688 -13.297 -7.305 1 98.94 86 PHE B O 1
ATOM 2292 N N . LEU B 1 87 ? -3.893 -12.531 -6.414 1 98.94 87 LEU B N 1
ATOM 2293 C CA . LEU B 1 87 ? -2.977 -13.578 -6.855 1 98.94 87 LEU B CA 1
ATOM 2294 C C . LEU B 1 87 ? -2.018 -13.969 -5.738 1 98.94 87 LEU B C 1
ATOM 2296 O O . LEU B 1 87 ? -0.929 -13.398 -5.621 1 98.94 87 LEU B O 1
ATOM 2300 N N . LEU B 1 88 ? -2.453 -14.922 -4.898 1 98.75 88 LEU B N 1
ATOM 2301 C CA . LEU B 1 88 ? -1.733 -15.391 -3.721 1 98.75 88 LEU B CA 1
ATOM 2302 C C . LEU B 1 88 ? -1.87 -16.906 -3.564 1 98.75 88 LEU B C 1
ATOM 2304 O O . LEU B 1 88 ? -2.693 -17.531 -4.238 1 98.75 88 LEU B O 1
ATOM 2308 N N . GLY B 1 89 ? -1.074 -17.438 -2.738 1 98.62 89 GLY B N 1
ATOM 2309 C CA . GLY B 1 89 ? -1.151 -18.859 -2.396 1 98.62 89 GLY B CA 1
ATOM 2310 C C . GLY B 1 89 ? 0.152 -19.594 -2.625 1 98.62 89 GLY B C 1
ATOM 2311 O O . GLY B 1 89 ? 0.403 -20.625 -2.002 1 98.62 89 GLY B O 1
ATOM 2312 N N . THR B 1 90 ? 1.001 -19.062 -3.527 1 98.69 90 THR B N 1
ATOM 2313 C CA . THR B 1 90 ? 2.262 -19.719 -3.85 1 98.69 90 THR B CA 1
ATOM 2314 C C . THR B 1 90 ? 3.127 -19.875 -2.604 1 98.69 90 THR B C 1
ATOM 2316 O O . THR B 1 90 ? 3.664 -20.953 -2.342 1 98.69 90 THR B O 1
ATOM 2319 N N . ASN B 1 91 ? 3.191 -18.875 -1.785 1 98.56 91 ASN B N 1
ATOM 2320 C CA . ASN B 1 91 ? 4.094 -18.891 -0.64 1 98.56 91 ASN B CA 1
ATOM 2321 C C . ASN B 1 91 ? 3.553 -19.75 0.494 1 98.56 91 ASN B C 1
ATOM 2323 O O . ASN B 1 91 ? 4.281 -20.094 1.43 1 98.56 91 ASN B O 1
ATOM 2327 N N . ASP B 1 92 ? 2.305 -20.094 0.423 1 98.69 92 ASP B N 1
ATOM 2328 C CA . ASP B 1 92 ? 1.733 -21.031 1.39 1 98.69 92 ASP B CA 1
ATOM 2329 C C . ASP B 1 92 ? 2.256 -22.438 1.161 1 98.69 92 ASP B C 1
ATOM 2331 O O . ASP B 1 92 ? 2.102 -23.312 2.021 1 98.69 92 ASP B O 1
ATOM 2335 N N . LEU B 1 93 ? 2.883 -22.625 -0.009 1 98.5 93 LEU B N 1
ATOM 2336 C CA . LEU B 1 93 ? 3.43 -23.922 -0.375 1 98.5 93 LEU B CA 1
ATOM 2337 C C . LEU B 1 93 ? 4.816 -24.125 0.231 1 98.5 93 LEU B C 1
ATOM 2339 O O . LEU B 1 93 ? 5.375 -25.219 0.165 1 98.5 93 LEU B O 1
ATOM 2343 N N . LYS B 1 94 ? 5.375 -23.062 0.76 1 98.19 94 LYS B N 1
ATOM 2344 C CA . LYS B 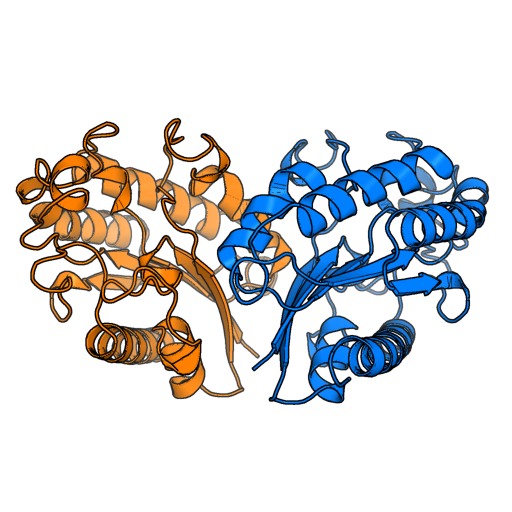1 94 ? 6.711 -23.219 1.332 1 98.19 94 LYS B CA 1
ATOM 2345 C C . LYS B 1 94 ? 6.77 -24.422 2.27 1 98.19 94 LYS B C 1
ATOM 2347 O O . LYS B 1 94 ? 5.836 -24.656 3.031 1 98.19 94 LYS B O 1
ATOM 2352 N N . ALA B 1 95 ? 7.879 -25.031 2.27 1 96.38 95 ALA B N 1
ATOM 2353 C CA . ALA B 1 95 ? 8.062 -26.281 2.998 1 96.38 95 ALA B CA 1
ATOM 2354 C C . ALA B 1 95 ? 7.754 -26.109 4.48 1 96.38 95 ALA B C 1
ATOM 2356 O O . ALA B 1 95 ? 7.176 -27 5.109 1 96.38 95 ALA B O 1
ATOM 2357 N N . HIS B 1 96 ? 8.086 -24.938 5.047 1 96.25 96 HIS B N 1
ATOM 2358 C CA . HIS B 1 96 ? 7.914 -24.75 6.484 1 96.25 96 HIS B CA 1
ATOM 2359 C C . HIS B 1 96 ? 6.477 -24.375 6.82 1 96.25 96 HIS B C 1
ATOM 2361 O O . HIS B 1 96 ? 6.074 -24.422 7.984 1 96.25 96 HIS B O 1
ATOM 2367 N N . ILE B 1 97 ? 5.723 -23.953 5.836 1 96.06 97 ILE B N 1
ATOM 2368 C CA . ILE B 1 97 ? 4.297 -23.719 6.008 1 96.06 97 ILE B CA 1
ATOM 2369 C C . ILE B 1 97 ? 3.5 -24.938 5.582 1 96.06 97 ILE B C 1
ATOM 2371 O O . ILE B 1 97 ? 2.557 -25.344 6.266 1 96.06 97 ILE B O 1
ATOM 2375 N N . SER B 1 98 ? 3.852 -25.531 4.488 1 94.94 98 SER B N 1
ATOM 2376 C CA . SER B 1 98 ? 3.338 -26.781 3.949 1 94.94 98 SER B CA 1
ATOM 2377 C C . SER B 1 98 ? 1.817 -26.75 3.838 1 94.94 98 SER B C 1
ATOM 2379 O O . SER B 1 98 ? 1.141 -27.688 4.281 1 94.94 98 SER B O 1
ATOM 2381 N N . GLY B 1 99 ? 1.342 -25.75 3.318 1 95.06 99 GLY B N 1
ATOM 2382 C CA . GLY B 1 99 ? -0.098 -25.656 3.133 1 95.06 99 GLY B CA 1
ATOM 2383 C C . GLY B 1 99 ? -0.644 -26.688 2.178 1 95.06 99 GLY B C 1
ATOM 2384 O O . GLY B 1 99 ? -0.011 -27.016 1.167 1 95.06 99 GLY B O 1
ATOM 2385 N N . GLN B 1 100 ? -1.817 -27.172 2.482 1 98 100 GLN B N 1
ATOM 2386 C CA . GLN B 1 100 ? -2.531 -28.047 1.562 1 98 100 GLN B CA 1
ATOM 2387 C C . GLN B 1 100 ? -3.395 -27.234 0.593 1 98 100 GLN B C 1
ATOM 2389 O O . GLN B 1 100 ? -3.791 -26.109 0.896 1 98 100 GLN B O 1
ATOM 2394 N N . ALA B 1 101 ? -3.662 -27.875 -0.545 1 98.38 101 ALA B N 1
ATOM 2395 C CA . ALA B 1 101 ? -4.328 -27.156 -1.627 1 98.38 101 ALA B CA 1
ATOM 2396 C C . ALA B 1 101 ? -5.648 -26.547 -1.152 1 98.38 101 ALA B C 1
ATOM 2398 O O . ALA B 1 101 ? -5.945 -25.391 -1.439 1 98.38 101 ALA B O 1
ATOM 2399 N N . ASN B 1 102 ? -6.453 -27.328 -0.454 1 98.19 102 ASN B N 1
ATOM 2400 C CA . ASN B 1 102 ? -7.734 -26.844 0.04 1 98.19 102 ASN B CA 1
ATOM 2401 C C . ASN B 1 102 ? -7.555 -25.719 1.066 1 98.19 102 ASN B C 1
ATOM 2403 O O . ASN B 1 102 ? -8.312 -24.75 1.068 1 98.19 102 ASN B O 1
ATOM 2407 N N . GLU B 1 103 ? -6.555 -25.844 1.953 1 98.25 103 GLU B N 1
ATOM 2408 C CA . GLU B 1 103 ? -6.285 -24.844 2.973 1 98.25 103 GLU B CA 1
ATOM 2409 C C . GLU B 1 103 ? -5.828 -23.531 2.342 1 98.25 103 GLU B C 1
ATOM 2411 O O . GLU B 1 103 ? -6.223 -22.453 2.785 1 98.25 103 GLU B O 1
ATOM 2416 N N . ILE B 1 104 ? -4.98 -23.688 1.394 1 98.62 104 ILE B N 1
ATOM 2417 C CA . ILE B 1 104 ? -4.488 -22.5 0.687 1 98.62 104 ILE B CA 1
ATOM 2418 C C . ILE B 1 104 ? -5.656 -21.766 0.05 1 98.62 104 ILE B C 1
ATOM 2420 O O . ILE B 1 104 ? -5.762 -20.531 0.173 1 98.62 104 ILE B O 1
ATOM 2424 N N . ALA B 1 105 ? -6.531 -22.469 -0.611 1 98.75 105 ALA B N 1
ATOM 2425 C CA . ALA B 1 105 ? -7.711 -21.875 -1.237 1 98.75 105 ALA B CA 1
ATOM 2426 C C . ALA B 1 105 ? -8.609 -21.203 -0.198 1 98.75 105 ALA B C 1
ATOM 2428 O O . ALA B 1 105 ? -9.141 -20.125 -0.433 1 98.75 105 ALA B O 1
ATOM 2429 N N . LEU B 1 106 ? -8.789 -21.844 0.94 1 98.5 106 LEU B N 1
ATOM 2430 C CA . LEU B 1 106 ? -9.602 -21.281 2.008 1 98.5 106 LEU B CA 1
ATOM 2431 C C . LEU B 1 106 ? -8.953 -20.016 2.578 1 98.5 106 LEU B C 1
ATOM 2433 O O . LEU B 1 106 ? -9.648 -19.078 2.973 1 98.5 106 LEU B O 1
ATOM 2437 N N . GLY B 1 107 ? -7.617 -20.078 2.691 1 98.56 107 GLY B N 1
ATOM 2438 C CA . GLY B 1 107 ? -6.918 -18.859 3.053 1 98.56 107 GLY B CA 1
ATOM 2439 C C . GLY B 1 107 ? -7.234 -17.688 2.131 1 98.56 107 GLY B C 1
ATOM 2440 O O . GLY B 1 107 ? -7.523 -16.578 2.594 1 98.56 107 GLY B O 1
ATOM 2441 N N . CYS B 1 108 ? -7.191 -17.938 0.844 1 98.31 108 CYS B N 1
ATOM 2442 C CA . CYS B 1 108 ? -7.566 -16.891 -0.109 1 98.31 108 CYS B CA 1
ATOM 2443 C C . CYS B 1 108 ? -9.031 -16.5 0.057 1 98.31 108 CYS B C 1
ATOM 2445 O O . CYS B 1 108 ? -9.391 -15.344 -0.134 1 98.31 108 CYS B O 1
ATOM 2447 N N . GLY B 1 109 ? -9.867 -17.516 0.34 1 98.69 109 GLY B N 1
ATOM 2448 C CA . GLY B 1 109 ? -11.258 -17.234 0.643 1 98.69 109 GLY B CA 1
ATOM 2449 C C . GLY B 1 109 ? -11.43 -16.219 1.756 1 98.69 109 GLY B C 1
ATOM 2450 O O . GLY B 1 109 ? -12.336 -15.375 1.708 1 98.69 109 GLY B O 1
ATOM 2451 N N . SER B 1 110 ? -10.602 -16.297 2.746 1 98.56 110 SER B N 1
ATOM 2452 C CA . SER B 1 110 ? -10.633 -15.328 3.838 1 98.56 110 SER B CA 1
ATOM 2453 C C . SER B 1 110 ? -10.359 -13.914 3.33 1 98.56 110 SER B C 1
ATOM 2455 O O . SER B 1 110 ? -10.977 -12.953 3.801 1 98.56 110 SER B O 1
ATOM 2457 N N . LEU B 1 111 ? -9.445 -13.781 2.426 1 98.75 111 LEU B N 1
ATOM 2458 C CA . LEU B 1 111 ? -9.18 -12.484 1.816 1 98.75 111 LEU B CA 1
ATOM 2459 C C . LEU B 1 111 ? -10.383 -12 1.018 1 98.75 111 LEU B C 1
ATOM 2461 O O . LEU B 1 111 ? -10.781 -10.836 1.127 1 98.75 111 LEU B O 1
ATOM 2465 N N . VAL B 1 112 ? -10.938 -12.891 0.225 1 98.81 112 VAL B N 1
ATOM 2466 C CA . VAL B 1 112 ? -12.117 -12.578 -0.571 1 98.81 112 VAL B CA 1
ATOM 2467 C C . VAL B 1 112 ? -13.242 -12.086 0.339 1 98.81 112 VAL B C 1
ATOM 2469 O O . VAL B 1 112 ? -13.867 -11.062 0.059 1 98.81 112 VAL B O 1
ATOM 2472 N N . ARG B 1 113 ? -13.477 -12.812 1.397 1 98.62 113 ARG B N 1
ATOM 2473 C CA . ARG B 1 113 ? -14.508 -12.445 2.357 1 98.62 113 ARG B CA 1
ATOM 2474 C C . ARG B 1 113 ? -14.273 -11.047 2.914 1 98.62 113 ARG B C 1
ATOM 2476 O O . ARG B 1 113 ? -15.203 -10.242 3.016 1 98.62 113 ARG B O 1
ATOM 2483 N N . LYS B 1 114 ? -13.078 -10.719 3.285 1 98.38 114 LYS B N 1
ATOM 2484 C CA . LYS B 1 114 ? -12.742 -9.406 3.816 1 98.38 114 LYS B CA 1
ATOM 2485 C C . LYS B 1 114 ? -13.055 -8.305 2.807 1 98.38 114 LYS B C 1
ATOM 2487 O O . LYS B 1 114 ? -13.57 -7.246 3.176 1 98.38 114 LYS B O 1
ATOM 2492 N N . ALA B 1 115 ? -12.734 -8.523 1.538 1 98.69 115 ALA B N 1
ATOM 2493 C CA . ALA B 1 115 ? -13.023 -7.543 0.496 1 98.69 115 ALA B CA 1
ATOM 2494 C C . ALA B 1 115 ? -14.523 -7.375 0.299 1 98.69 115 ALA B C 1
ATOM 2496 O O . ALA B 1 115 ? -15.031 -6.254 0.29 1 98.69 115 ALA B O 1
ATOM 2497 N N . LEU B 1 116 ? -15.242 -8.523 0.209 1 98.5 116 LEU B N 1
ATOM 2498 C CA . LEU B 1 116 ? -16.656 -8.516 -0.118 1 98.5 116 LEU B CA 1
ATOM 2499 C C . LEU B 1 116 ? -17.484 -7.938 1.031 1 98.5 116 LEU B C 1
ATOM 2501 O O . LEU B 1 116 ? -18.578 -7.406 0.816 1 98.5 116 LEU B O 1
ATOM 2505 N N . TYR B 1 117 ? -16.984 -8.023 2.186 1 97.56 117 TYR B N 1
ATOM 2506 C CA . TYR B 1 117 ? -17.734 -7.547 3.336 1 97.56 117 TYR B CA 1
ATOM 2507 C C . TYR B 1 117 ? -17.234 -6.188 3.799 1 97.56 117 TYR B C 1
ATOM 2509 O O . TYR B 1 117 ? -17.609 -5.703 4.863 1 97.56 117 TYR B O 1
ATOM 2517 N N . SER B 1 118 ? -16.406 -5.652 3.049 1 96.88 118 SER B N 1
ATOM 2518 C CA . SER B 1 118 ? -15.938 -4.305 3.352 1 96.88 118 SER B CA 1
ATOM 2519 C C . SER B 1 118 ? -16.859 -3.252 2.736 1 96.88 118 SER B C 1
ATOM 2521 O O . SER B 1 118 ? -17.75 -3.582 1.958 1 96.88 118 SER B O 1
ATOM 2523 N N . CYS B 1 119 ? -16.75 -2.027 3.006 1 96.69 119 CYS B N 1
ATOM 2524 C CA . CYS B 1 119 ? -17.469 -0.896 2.432 1 96.69 119 CYS B CA 1
ATOM 2525 C C . CYS B 1 119 ? -16.531 0.007 1.646 1 96.69 119 CYS B C 1
ATOM 2527 O O . CYS B 1 119 ? -16.719 1.222 1.591 1 96.69 119 CYS B O 1
ATOM 2529 N N . MET B 1 120 ? -15.453 -0.661 1.097 1 97.62 120 MET B N 1
ATOM 2530 C CA . MET B 1 120 ? -14.367 0.114 0.501 1 97.62 120 MET B CA 1
ATOM 2531 C C . MET B 1 120 ? -14.562 0.253 -1.005 1 97.62 120 MET B C 1
ATOM 2533 O O . MET B 1 120 ? -13.695 0.791 -1.698 1 97.62 120 MET B O 1
ATOM 2537 N N . GLY B 1 121 ? -15.688 -0.259 -1.518 1 97.75 121 GLY B N 1
ATOM 2538 C CA . GLY B 1 121 ? -16.016 -0.1 -2.924 1 97.75 121 GLY B CA 1
ATOM 2539 C C . GLY B 1 121 ? -16.812 1.159 -3.211 1 97.75 121 GLY B C 1
ATOM 2540 O O . GLY B 1 121 ? -16.984 2.012 -2.336 1 97.75 121 GLY B O 1
ATOM 2541 N N . PRO B 1 122 ? -17.203 1.329 -4.48 1 96.88 122 PRO B N 1
ATOM 2542 C CA . PRO B 1 122 ? -18 2.498 -4.855 1 96.88 122 PRO B CA 1
ATOM 2543 C C . PRO B 1 122 ? -19.297 2.602 -4.07 1 96.88 122 PRO B C 1
ATOM 2545 O O . PRO B 1 122 ? -19.938 1.584 -3.785 1 96.88 122 PRO B O 1
ATOM 2548 N N . ASN B 1 123 ? -19.672 3.855 -3.607 1 95.38 123 ASN B N 1
ATOM 2549 C CA . ASN B 1 123 ? -20.922 4.176 -2.928 1 95.38 123 ASN B CA 1
ATOM 2550 C C . ASN B 1 123 ? -21.078 3.389 -1.629 1 95.38 123 ASN B C 1
ATOM 2552 O O . ASN B 1 123 ? -22.172 2.955 -1.286 1 95.38 123 ASN B O 1
ATOM 2556 N N . GLY B 1 124 ? -19.969 3.098 -1.039 1 95.12 124 GLY B N 1
ATOM 2557 C CA . GLY B 1 124 ? -19.984 2.436 0.255 1 95.12 124 GLY B CA 1
ATOM 2558 C C . GLY B 1 124 ? -20.266 0.947 0.159 1 95.12 124 GLY B C 1
ATOM 2559 O O . GLY B 1 124 ? -20.516 0.291 1.172 1 95.12 124 GLY B O 1
ATOM 2560 N N . GLY B 1 125 ? -20.312 0.444 -1.051 1 97.44 125 GLY B N 1
ATOM 2561 C CA . GLY B 1 125 ? -20.453 -0.99 -1.253 1 97.44 125 GLY B CA 1
ATOM 2562 C C . GLY B 1 125 ? -19.141 -1.731 -1.188 1 97.44 125 GLY B C 1
ATOM 2563 O O . GLY B 1 125 ? -18.109 -1.163 -0.789 1 97.44 125 GLY B O 1
ATOM 2564 N N . ALA B 1 126 ? -19.141 -2.973 -1.544 1 98 126 ALA B N 1
ATOM 2565 C CA . ALA B 1 126 ? -17.938 -3.807 -1.592 1 98 126 ALA B CA 1
ATOM 2566 C C . ALA B 1 126 ? -17.25 -3.695 -2.947 1 98 126 ALA B C 1
ATOM 2568 O O . ALA B 1 126 ? -17.906 -3.443 -3.965 1 98 126 ALA B O 1
ATOM 2569 N N . PRO B 1 127 ? -15.945 -3.809 -2.959 1 98.44 127 PRO B N 1
ATOM 2570 C CA . PRO B 1 127 ? -15.312 -3.996 -4.262 1 98.44 127 PRO B CA 1
ATOM 2571 C C . PRO B 1 127 ? -15.758 -5.281 -4.957 1 98.44 127 PRO B C 1
ATOM 2573 O O . PRO B 1 127 ? -16.141 -6.246 -4.289 1 98.44 127 PRO B O 1
ATOM 2576 N N . GLN B 1 128 ? -15.734 -5.246 -6.246 1 98.44 128 GLN B N 1
ATOM 2577 C CA . GLN B 1 128 ? -15.758 -6.523 -6.957 1 98.44 128 GLN B CA 1
ATOM 2578 C C . GLN B 1 128 ? -14.445 -7.27 -6.789 1 98.44 128 GLN B C 1
ATOM 2580 O O . GLN B 1 128 ? -13.438 -6.684 -6.379 1 98.44 128 GLN B O 1
ATOM 2585 N N . VAL B 1 129 ? -14.516 -8.617 -7.039 1 98.81 129 VAL B N 1
ATOM 2586 C CA . VAL B 1 129 ? -13.32 -9.414 -6.805 1 98.81 129 VAL B CA 1
ATOM 2587 C C . VAL B 1 129 ? -13.039 -10.297 -8.016 1 98.81 129 VAL B C 1
ATOM 2589 O O . VAL B 1 129 ? -13.961 -10.898 -8.586 1 98.81 129 VAL B O 1
ATOM 2592 N N . LEU B 1 130 ? -11.844 -10.297 -8.492 1 98.94 130 LEU B N 1
ATOM 2593 C CA . LEU B 1 130 ? -11.289 -11.289 -9.406 1 98.94 130 LEU B CA 1
ATOM 2594 C C . LEU B 1 130 ? -10.227 -12.133 -8.711 1 98.94 130 LEU B C 1
ATOM 2596 O O . LEU B 1 130 ? -9.211 -11.602 -8.25 1 98.94 130 LEU B O 1
ATOM 2600 N N . LEU B 1 131 ? -10.477 -13.438 -8.602 1 98.94 131 LEU B N 1
ATOM 2601 C CA . LEU B 1 131 ? -9.555 -14.367 -7.961 1 98.94 131 LEU B CA 1
ATOM 2602 C C . LEU B 1 131 ? -8.727 -15.117 -9 1 98.94 131 LEU B C 1
ATOM 2604 O O . LEU B 1 131 ? -9.273 -15.742 -9.906 1 98.94 131 LEU B O 1
ATOM 2608 N N . LEU B 1 132 ? -7.457 -14.992 -8.914 1 98.94 132 LEU B N 1
ATOM 2609 C CA . LEU B 1 132 ? -6.535 -15.766 -9.742 1 98.94 132 LEU B CA 1
ATOM 2610 C C . LEU B 1 132 ? -5.922 -16.906 -8.953 1 98.94 132 LEU B C 1
ATOM 2612 O O . LEU B 1 132 ? -5.41 -16.703 -7.852 1 98.94 132 LEU B O 1
ATOM 2616 N N . SER B 1 133 ? -6 -18.109 -9.445 1 98.75 133 SER B N 1
ATOM 2617 C CA . SER B 1 133 ? -5.148 -19.141 -8.875 1 98.75 133 SER B CA 1
ATOM 2618 C C . SER B 1 133 ? -3.727 -19.047 -9.414 1 98.75 133 SER B C 1
ATOM 2620 O O . SER B 1 133 ? -3.525 -18.766 -10.602 1 98.75 133 SER B O 1
ATOM 2622 N N . PRO B 1 134 ? -2.777 -19.266 -8.57 1 98.38 134 PRO B N 1
ATOM 2623 C CA . PRO B 1 134 ? -1.395 -19.125 -9.031 1 98.38 134 PRO B CA 1
ATOM 2624 C C . PRO B 1 134 ? -0.999 -20.203 -10.039 1 98.38 134 PRO B C 1
ATOM 2626 O O . PRO B 1 134 ? -1.623 -21.266 -10.086 1 98.38 134 PRO B O 1
ATOM 2629 N N . PRO B 1 135 ? 0.002 -19.938 -10.859 1 98.5 135 PRO B N 1
ATOM 2630 C CA . PRO B 1 135 ? 0.522 -21 -11.719 1 98.5 135 PRO B CA 1
ATOM 2631 C C . PRO B 1 135 ? 1.107 -22.172 -10.93 1 98.5 135 PRO B C 1
ATOM 2633 O O . PRO B 1 135 ? 1.385 -22.031 -9.734 1 98.5 135 PRO B O 1
ATOM 2636 N N . HIS B 1 136 ? 1.238 -23.297 -11.609 1 98.44 136 HIS B N 1
ATOM 2637 C CA . HIS B 1 136 ? 1.862 -24.453 -10.984 1 98.44 136 HIS B CA 1
ATOM 2638 C C . HIS B 1 136 ? 3.348 -24.203 -10.742 1 98.44 136 HIS B C 1
ATOM 2640 O O . HIS B 1 136 ? 4.012 -23.531 -11.531 1 98.44 136 HIS B O 1
ATOM 2646 N N . LEU B 1 137 ? 3.797 -24.766 -9.609 1 98.5 137 LEU B N 1
ATOM 2647 C CA . LEU B 1 137 ? 5.246 -24.859 -9.469 1 98.5 137 LEU B CA 1
ATOM 2648 C C . LEU B 1 137 ? 5.855 -25.688 -10.594 1 98.5 137 LEU B C 1
ATOM 2650 O O . LEU B 1 137 ? 5.309 -26.719 -10.969 1 98.5 137 LEU B O 1
ATOM 2654 N N . GLY B 1 138 ? 6.945 -25.141 -11.172 1 97.94 138 GLY B N 1
ATOM 2655 C CA . GLY B 1 138 ? 7.73 -25.922 -12.109 1 97.94 138 GLY B CA 1
ATOM 2656 C C . GLY B 1 138 ? 8.852 -26.703 -11.453 1 97.94 138 GLY B C 1
ATOM 2657 O O . GLY B 1 138 ? 8.828 -26.922 -10.234 1 97.94 138 GLY B O 1
ATOM 2658 N N . GLU B 1 139 ? 9.742 -27.188 -12.312 1 97 139 GLU B N 1
ATOM 2659 C CA . GLU B 1 139 ? 10.938 -27.812 -11.766 1 97 139 GLU B CA 1
ATOM 2660 C C . GLU B 1 139 ? 11.82 -26.781 -11.047 1 97 139 GLU B C 1
ATOM 2662 O O . GLU B 1 139 ? 12.219 -25.781 -11.641 1 97 139 GLU B O 1
ATOM 2667 N N . THR B 1 140 ? 12.047 -27.094 -9.805 1 97.25 140 THR B N 1
ATOM 2668 C CA . THR B 1 140 ? 12.82 -26.156 -9.016 1 97.25 140 THR B CA 1
ATOM 2669 C C . THR B 1 140 ? 14.266 -26.641 -8.859 1 97.25 140 THR B C 1
ATOM 2671 O O . THR B 1 140 ? 14.547 -27.812 -9.031 1 97.25 140 THR B O 1
ATOM 2674 N N . SER B 1 141 ? 15.141 -25.719 -8.555 1 95.62 141 SER B N 1
ATOM 2675 C CA . SER B 1 141 ? 16.547 -26.016 -8.281 1 95.62 141 SER B CA 1
ATOM 2676 C C . SER B 1 141 ? 17.094 -25.109 -7.195 1 95.62 141 SER B C 1
ATOM 2678 O O . SER B 1 141 ? 16.469 -24.094 -6.848 1 95.62 141 SER B O 1
ATOM 2680 N N . GLY B 1 142 ? 18.203 -25.547 -6.551 1 95.31 142 GLY B N 1
ATOM 2681 C CA . GLY B 1 142 ? 18.875 -24.703 -5.57 1 95.31 142 GLY B CA 1
ATOM 2682 C C . GLY B 1 142 ? 17.984 -24.328 -4.402 1 95.31 142 GLY B C 1
ATOM 2683 O O . GLY B 1 142 ? 17.359 -25.188 -3.783 1 95.31 142 GLY B O 1
ATOM 2684 N N . LEU B 1 143 ? 18.016 -23.094 -4.082 1 94.88 143 LEU B N 1
ATOM 2685 C CA . LEU B 1 143 ? 17.281 -22.578 -2.936 1 94.88 143 LEU B CA 1
ATOM 2686 C C . LEU B 1 143 ? 15.773 -22.75 -3.133 1 94.88 143 LEU B C 1
ATOM 2688 O O . LEU B 1 143 ? 15.055 -23.078 -2.188 1 94.88 143 LEU B O 1
ATOM 2692 N N . MET B 1 144 ? 15.336 -22.562 -4.336 1 97.19 144 MET B N 1
ATOM 2693 C CA . MET B 1 144 ? 13.914 -22.703 -4.613 1 97.19 144 MET B CA 1
ATOM 2694 C C . MET B 1 144 ? 13.453 -24.141 -4.383 1 97.19 144 MET B C 1
ATOM 2696 O O . MET B 1 144 ? 12.32 -24.375 -3.957 1 97.19 144 MET B O 1
ATOM 2700 N N . ASN B 1 145 ? 14.312 -25.016 -4.723 1 97.19 145 ASN B N 1
ATOM 2701 C CA . ASN B 1 145 ? 13.961 -26.406 -4.453 1 97.19 145 ASN B CA 1
ATOM 2702 C C . ASN B 1 145 ? 13.867 -26.688 -2.955 1 97.19 145 ASN B C 1
ATOM 2704 O O . ASN B 1 145 ? 12.992 -27.422 -2.508 1 97.19 145 ASN B O 1
ATOM 2708 N N . THR B 1 146 ? 14.789 -26.141 -2.201 1 97.19 146 THR B N 1
ATOM 2709 C CA . THR B 1 146 ? 14.766 -26.281 -0.749 1 97.19 146 THR B CA 1
ATOM 2710 C C . THR B 1 146 ? 13.469 -25.703 -0.182 1 97.19 146 THR B C 1
ATOM 2712 O O . THR B 1 146 ? 12.883 -26.281 0.741 1 97.19 146 THR B O 1
ATOM 2715 N N . ILE B 1 147 ? 12.969 -24.641 -0.748 1 97.5 147 ILE B N 1
ATOM 2716 C CA . ILE B 1 147 ? 11.836 -23.891 -0.21 1 97.5 147 ILE B CA 1
ATOM 2717 C C . ILE B 1 147 ? 10.531 -24.516 -0.685 1 97.5 147 ILE B C 1
ATOM 2719 O O . ILE B 1 147 ? 9.578 -24.656 0.093 1 97.5 147 ILE B O 1
ATOM 2723 N N . PHE B 1 148 ? 10.531 -24.922 -1.985 1 98.06 148 PHE B N 1
ATOM 2724 C CA . PHE B 1 148 ? 9.242 -25.234 -2.588 1 98.06 148 PHE B CA 1
ATOM 2725 C C . PHE B 1 148 ? 9.227 -26.656 -3.117 1 98.06 148 PHE B C 1
ATOM 2727 O O . PHE B 1 148 ? 8.164 -27.188 -3.455 1 98.06 148 PHE B O 1
ATOM 2734 N N . GLY B 1 149 ? 10.289 -27.312 -3.254 1 96.12 149 GLY B N 1
ATOM 2735 C CA . GLY B 1 149 ? 10.453 -28.547 -4.02 1 96.12 149 GLY B CA 1
ATOM 2736 C C . GLY B 1 149 ? 9.539 -29.656 -3.553 1 96.12 149 GLY B C 1
ATOM 2737 O O . GLY B 1 149 ? 9.148 -30.516 -4.344 1 96.12 149 GLY B O 1
ATOM 2738 N N . SER B 1 150 ? 9.102 -29.672 -2.322 1 96.75 150 SER B N 1
ATOM 2739 C CA . SER B 1 150 ? 8.328 -30.75 -1.747 1 96.75 150 SER B CA 1
ATOM 2740 C C . SER B 1 150 ? 6.836 -30.578 -2.023 1 96.75 150 SER B C 1
ATOM 2742 O O . SER B 1 150 ? 6.031 -31.469 -1.715 1 96.75 150 SER B O 1
ATOM 2744 N N . GLN B 1 151 ? 6.488 -29.516 -2.676 1 97.62 151 GLN B N 1
ATOM 2745 C CA . GLN B 1 151 ? 5.066 -29.188 -2.715 1 97.62 151 GLN B CA 1
ATOM 2746 C C . GLN B 1 151 ? 4.566 -29.078 -4.152 1 97.62 151 GLN B C 1
ATOM 2748 O O . GLN B 1 151 ? 3.484 -28.547 -4.402 1 97.62 151 GLN B O 1
ATOM 2753 N N . LYS B 1 152 ? 5.273 -29.594 -5.09 1 96.94 152 LYS B N 1
ATOM 2754 C CA . LYS B 1 152 ? 4.902 -29.5 -6.5 1 96.94 152 LYS B CA 1
ATOM 2755 C C . LYS B 1 152 ? 3.547 -30.141 -6.758 1 96.94 152 LYS B C 1
ATOM 2757 O O . LYS B 1 152 ? 2.695 -29.562 -7.438 1 96.94 152 LYS B O 1
ATOM 2762 N N . GLU B 1 153 ? 3.348 -31.281 -6.234 1 97.38 153 GLU B N 1
ATOM 2763 C CA . GLU B 1 153 ? 2.096 -32 -6.453 1 97.38 153 GLU B CA 1
ATOM 2764 C C . GLU B 1 153 ? 0.912 -31.234 -5.867 1 97.38 153 GLU B C 1
ATO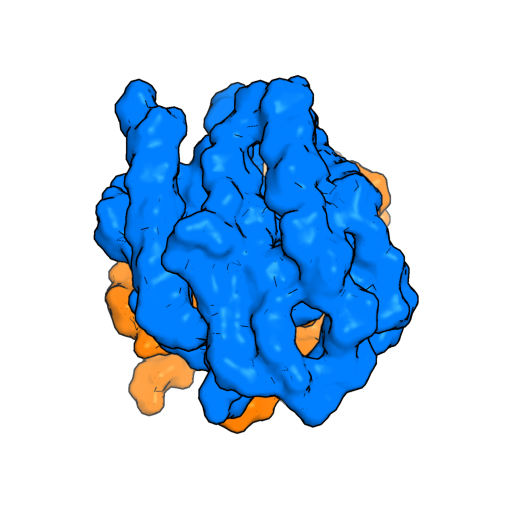M 2766 O O . GLU B 1 153 ? -0.156 -31.172 -6.48 1 97.38 153 GLU B O 1
ATOM 2771 N N . VAL B 1 154 ? 1.126 -30.703 -4.707 1 98.38 154 VAL B N 1
ATOM 2772 C CA . VAL B 1 154 ? 0.065 -29.922 -4.082 1 98.38 154 VAL B CA 1
ATOM 2773 C C . VAL B 1 154 ? -0.272 -28.719 -4.957 1 98.38 154 VAL B C 1
ATOM 2775 O O . VAL B 1 154 ? -1.444 -28.375 -5.121 1 98.38 154 VAL B O 1
ATOM 2778 N N . SER B 1 155 ? 0.711 -28.062 -5.5 1 98.44 155 SER B N 1
ATOM 2779 C CA . SER B 1 155 ? 0.515 -26.891 -6.355 1 98.44 155 SER B CA 1
ATOM 2780 C C . SER B 1 155 ? -0.412 -27.219 -7.523 1 98.44 155 SER B C 1
ATOM 2782 O O . SER B 1 155 ? -1.2 -26.359 -7.949 1 98.44 155 SER B O 1
ATOM 2784 N N . MET B 1 156 ? -0.416 -28.453 -7.965 1 98.06 156 MET B N 1
ATOM 2785 C CA . MET B 1 156 ? -1.192 -28.859 -9.133 1 98.06 156 MET B CA 1
ATOM 2786 C C . MET B 1 156 ? -2.67 -29 -8.781 1 98.06 156 MET B C 1
ATOM 2788 O O . MET B 1 156 ? -3.518 -29.094 -9.672 1 98.06 156 MET B O 1
ATOM 2792 N N . GLN B 1 157 ? -2.918 -28.938 -7.547 1 98.19 157 GLN B N 1
ATOM 2793 C CA . GLN B 1 157 ? -4.281 -29.188 -7.09 1 98.19 157 GLN B CA 1
ATOM 2794 C C . GLN B 1 157 ? -4.973 -27.891 -6.684 1 98.19 157 GLN B C 1
ATOM 2796 O O . GLN B 1 157 ? -6.176 -27.891 -6.418 1 98.19 157 GLN B O 1
ATOM 2801 N N . ILE B 1 158 ? -4.316 -26.781 -6.648 1 97.62 158 ILE B N 1
ATOM 2802 C CA . ILE B 1 158 ? -4.824 -25.578 -6.016 1 97.62 158 ILE B CA 1
ATOM 2803 C C . ILE B 1 158 ? -5.949 -24.984 -6.863 1 97.62 158 ILE B C 1
ATOM 2805 O O . ILE B 1 158 ? -6.934 -24.469 -6.324 1 97.62 158 ILE B O 1
ATOM 2809 N N . SER B 1 159 ? -5.844 -25.078 -8.172 1 98.12 159 SER B N 1
ATOM 2810 C CA . SER B 1 159 ? -6.75 -24.375 -9.07 1 98.12 159 SER B CA 1
ATOM 2811 C C . SER B 1 159 ? -8.195 -24.812 -8.859 1 98.12 159 SER B C 1
ATOM 2813 O O . SER B 1 159 ? -9.109 -23.984 -8.844 1 98.12 159 SER B O 1
ATOM 2815 N N . SER B 1 160 ? -8.375 -26.125 -8.719 1 98.38 160 SER B N 1
ATOM 2816 C CA . SER B 1 160 ? -9.734 -26.625 -8.555 1 98.38 160 SER B CA 1
ATOM 2817 C C . SER B 1 160 ? -10.359 -26.094 -7.27 1 98.38 160 SER B C 1
ATOM 2819 O O . SER B 1 160 ? -11.555 -25.797 -7.238 1 98.38 160 SER B O 1
ATOM 2821 N N . HIS B 1 161 ? -9.555 -26.016 -6.219 1 98.75 161 HIS B N 1
ATOM 2822 C CA . HIS B 1 161 ? -10.055 -25.5 -4.949 1 98.75 161 HIS B CA 1
ATOM 2823 C C . HIS B 1 161 ? -10.312 -24 -5.027 1 98.75 161 HIS B C 1
ATOM 2825 O O . HIS B 1 161 ? -11.258 -23.5 -4.41 1 98.75 161 HIS B O 1
ATOM 2831 N N . TYR B 1 162 ? -9.516 -23.25 -5.762 1 98.88 162 TYR B N 1
ATOM 2832 C CA . TYR B 1 162 ? -9.758 -21.828 -5.977 1 98.88 162 TYR B CA 1
ATOM 2833 C C . TYR B 1 162 ? -11.055 -21.609 -6.738 1 98.88 162 TYR B C 1
ATOM 2835 O O . TYR B 1 162 ? -11.805 -20.672 -6.434 1 98.88 162 TYR B O 1
ATOM 2843 N N . GLU B 1 163 ? -11.273 -22.375 -7.738 1 98.81 163 GLU B N 1
ATOM 2844 C CA . GLU B 1 163 ? -12.523 -22.281 -8.484 1 98.81 163 GLU B CA 1
ATOM 2845 C C . GLU B 1 163 ? -13.727 -22.484 -7.574 1 98.81 163 GLU B C 1
ATOM 2847 O O . GLU B 1 163 ? -14.719 -21.766 -7.688 1 98.81 163 GLU B O 1
ATOM 2852 N N . ASN B 1 164 ? -13.617 -23.453 -6.656 1 98.81 164 ASN B N 1
ATOM 2853 C CA . ASN B 1 164 ? -14.688 -23.672 -5.688 1 98.81 164 ASN B CA 1
ATOM 2854 C C . ASN B 1 164 ? -14.93 -22.453 -4.82 1 98.81 164 ASN B C 1
ATOM 2856 O O . ASN B 1 164 ? -16.078 -22.094 -4.539 1 98.81 164 ASN B O 1
ATOM 2860 N N . VAL B 1 165 ? -13.875 -21.859 -4.371 1 98.81 165 VAL B N 1
ATOM 2861 C CA . VAL B 1 165 ? -13.984 -20.641 -3.568 1 98.81 165 VAL B CA 1
ATOM 2862 C C . VAL B 1 165 ? -14.672 -19.547 -4.375 1 98.81 165 VAL B C 1
ATOM 2864 O O . VAL B 1 165 ? -15.578 -18.875 -3.873 1 98.81 165 VAL B O 1
ATOM 2867 N N . ALA B 1 166 ? -14.266 -19.375 -5.602 1 98.88 166 ALA B N 1
ATOM 2868 C CA . ALA B 1 166 ? -14.852 -18.344 -6.461 1 98.88 166 ALA B CA 1
ATOM 2869 C C . ALA B 1 166 ? -16.344 -18.594 -6.676 1 98.88 166 ALA B C 1
ATOM 2871 O O . ALA B 1 166 ? -17.141 -17.656 -6.652 1 98.88 166 ALA B O 1
ATOM 2872 N N . GLU B 1 167 ? -16.672 -19.812 -6.926 1 98.75 167 GLU B N 1
ATOM 2873 C CA . GLU B 1 167 ? -18.062 -20.188 -7.117 1 98.75 167 GLU B CA 1
ATOM 2874 C C . GLU B 1 167 ? -18.891 -19.906 -5.859 1 98.75 167 GLU B C 1
ATOM 2876 O O . GLU B 1 167 ? -19.984 -19.375 -5.938 1 98.75 167 GLU B O 1
ATOM 2881 N N . PHE B 1 168 ? -18.344 -20.281 -4.734 1 98.69 168 PHE B N 1
ATOM 2882 C CA . PHE B 1 168 ? -19.031 -20.094 -3.461 1 98.69 168 PHE B CA 1
ATOM 2883 C C . PHE B 1 168 ? -19.359 -18.625 -3.234 1 98.69 168 PHE B C 1
ATOM 2885 O O . PHE B 1 168 ? -20.484 -18.281 -2.857 1 98.69 168 PHE B O 1
ATOM 2892 N N . PHE B 1 169 ? -18.438 -17.781 -3.547 1 98.62 169 PHE B N 1
ATOM 2893 C CA . PHE B 1 169 ? -18.594 -16.359 -3.281 1 98.62 169 PHE B CA 1
ATOM 2894 C C . PHE B 1 169 ? -19.219 -15.641 -4.48 1 98.62 169 PHE B C 1
ATOM 2896 O O . PHE B 1 169 ? -19.5 -14.445 -4.422 1 98.62 169 PHE B O 1
ATOM 2903 N N . LYS B 1 170 ? -19.391 -16.344 -5.594 1 98.38 170 LYS B N 1
ATOM 2904 C CA . LYS B 1 170 ? -19.953 -15.812 -6.832 1 98.38 170 LYS B CA 1
ATOM 2905 C C . LYS B 1 170 ? -19.125 -14.641 -7.355 1 98.38 170 LYS B C 1
ATOM 2907 O O . LYS B 1 170 ? -19.672 -13.578 -7.668 1 98.38 170 LYS B O 1
ATOM 2912 N N . ILE B 1 171 ? -17.844 -14.922 -7.434 1 98.69 171 ILE B N 1
ATOM 2913 C CA . ILE B 1 171 ? -16.938 -13.898 -7.938 1 98.69 171 ILE B CA 1
ATOM 2914 C C . ILE B 1 171 ? -16.25 -14.398 -9.211 1 98.69 171 ILE B C 1
ATOM 2916 O O . ILE B 1 171 ? -16.297 -15.586 -9.516 1 98.69 171 ILE B O 1
ATOM 2920 N N . ALA B 1 172 ? -15.633 -13.453 -9.953 1 98.81 172 ALA B N 1
ATOM 2921 C CA . ALA B 1 172 ? -14.891 -13.797 -11.156 1 98.81 172 ALA B CA 1
ATOM 2922 C C . ALA B 1 172 ? -13.625 -14.586 -10.812 1 98.81 172 ALA B C 1
ATOM 2924 O O . ALA B 1 172 ? -13.039 -14.391 -9.75 1 98.81 172 ALA B O 1
ATOM 2925 N N . TYR B 1 173 ? -13.25 -15.492 -11.727 1 98.75 173 TYR B N 1
ATOM 2926 C CA . TYR B 1 173 ? -12.133 -16.406 -11.508 1 98.75 173 TYR B CA 1
ATOM 2927 C C . TYR B 1 173 ? -11.312 -16.578 -12.773 1 98.75 173 TYR B C 1
ATOM 2929 O O . TYR B 1 173 ? -11.859 -16.562 -13.883 1 98.75 173 TYR B O 1
ATOM 2937 N N . LEU B 1 174 ? -10.016 -16.656 -12.641 1 98.88 174 LEU B N 1
ATOM 2938 C CA . LEU B 1 174 ? -9.109 -16.969 -13.742 1 98.88 174 LEU B CA 1
ATOM 2939 C C . LEU B 1 174 ? -8.023 -17.938 -13.289 1 98.88 174 LEU B C 1
ATOM 2941 O O . LEU B 1 174 ? -7.27 -17.641 -12.359 1 98.88 174 LEU B O 1
ATOM 2945 N N . ASP B 1 175 ? -7.91 -19.094 -13.844 1 98.81 175 ASP B N 1
ATOM 2946 C CA . ASP B 1 175 ? -6.871 -20.078 -13.594 1 98.81 175 ASP B CA 1
ATOM 2947 C C . ASP B 1 175 ? -5.617 -19.781 -14.414 1 98.81 175 ASP B C 1
ATOM 2949 O O . ASP B 1 175 ? -5.527 -20.172 -15.578 1 98.81 175 ASP B O 1
ATOM 2953 N N . THR B 1 176 ? -4.621 -19.219 -13.75 1 98.75 176 THR B N 1
ATOM 2954 C CA . THR B 1 176 ? -3.467 -18.75 -14.516 1 98.75 176 THR B CA 1
ATOM 2955 C C . THR B 1 176 ? -2.629 -19.938 -15 1 98.75 176 THR B C 1
ATOM 2957 O O . THR B 1 176 ? -1.866 -19.812 -15.961 1 98.75 176 THR B O 1
ATOM 2960 N N . ALA B 1 177 ? -2.758 -21.078 -14.367 1 98.19 177 ALA B N 1
ATOM 2961 C CA . ALA B 1 177 ? -1.96 -22.266 -14.711 1 98.19 177 ALA B CA 1
ATOM 2962 C C . ALA B 1 177 ? -2.314 -22.781 -16.094 1 98.19 177 ALA B C 1
ATOM 2964 O O . ALA B 1 177 ? -1.576 -23.578 -16.672 1 98.19 177 ALA B O 1
ATOM 2965 N N . THR B 1 178 ? -3.426 -22.328 -16.609 1 98.31 178 THR B N 1
ATOM 2966 C CA . THR B 1 178 ? -3.887 -22.859 -17.891 1 98.31 178 THR B CA 1
ATOM 2967 C C . THR B 1 178 ? -3.156 -22.172 -19.047 1 98.31 178 THR B C 1
ATOM 2969 O O . THR B 1 178 ? -3.203 -22.641 -20.188 1 98.31 178 THR B O 1
ATOM 2972 N N . PHE B 1 179 ? -2.406 -21.047 -18.734 1 98.38 179 PHE B N 1
ATOM 2973 C CA . PHE B 1 179 ? -1.874 -20.344 -19.906 1 98.38 179 PHE B CA 1
ATOM 2974 C C . PHE B 1 179 ? -0.519 -19.719 -19.578 1 98.38 179 PHE B C 1
ATOM 2976 O O . PHE B 1 179 ? 0.15 -19.188 -20.469 1 98.38 179 PHE B O 1
ATOM 2983 N N . ILE B 1 180 ? -0.095 -19.734 -18.328 1 98.56 180 ILE B N 1
ATOM 2984 C CA . ILE B 1 180 ? 1.26 -19.297 -18.016 1 98.56 180 ILE B CA 1
ATOM 2985 C C . ILE B 1 180 ? 1.967 -20.375 -17.188 1 98.56 180 ILE B C 1
ATOM 2987 O O . ILE B 1 180 ? 1.317 -21.25 -16.594 1 98.56 180 ILE B O 1
ATOM 2991 N N . SER B 1 181 ? 3.297 -20.25 -17.172 1 98.44 181 SER B N 1
ATOM 2992 C CA . SER B 1 181 ? 4.117 -21.219 -16.469 1 98.44 181 SER B CA 1
ATOM 2993 C C . SER B 1 181 ? 5.281 -20.547 -15.75 1 98.44 181 SER B C 1
ATOM 2995 O O . SER B 1 181 ? 5.801 -19.531 -16.219 1 98.44 181 SER B O 1
ATOM 2997 N N . ALA B 1 182 ? 5.695 -21.141 -14.68 1 98.5 182 ALA B N 1
ATOM 2998 C CA . ALA B 1 182 ? 6.883 -20.688 -13.969 1 98.5 182 ALA B CA 1
ATOM 2999 C C . ALA B 1 182 ? 8.133 -20.828 -14.836 1 98.5 182 ALA B C 1
ATOM 3001 O O . ALA B 1 182 ? 8.18 -21.672 -15.734 1 98.5 182 ALA B O 1
ATOM 3002 N N . ALA B 1 183 ? 9.086 -20 -14.547 1 98.38 183 ALA B N 1
ATOM 3003 C CA . ALA B 1 183 ? 10.352 -20.016 -15.289 1 98.38 183 ALA B CA 1
ATOM 3004 C C . ALA B 1 183 ? 11.031 -21.375 -15.188 1 98.38 183 ALA B C 1
ATOM 3006 O O . ALA B 1 183 ? 11.18 -21.938 -14.094 1 98.38 183 ALA B O 1
ATOM 3007 N N . PRO B 1 184 ? 11.477 -21.875 -16.312 1 95.38 184 PRO B N 1
ATOM 3008 C CA . PRO B 1 184 ? 12.172 -23.172 -16.266 1 95.38 184 PRO B CA 1
ATOM 3009 C C . PRO B 1 184 ? 13.414 -23.141 -15.375 1 95.38 184 PRO B C 1
ATOM 3011 O O . PRO B 1 184 ? 14.188 -22.188 -15.414 1 95.38 184 PRO B O 1
ATOM 3014 N N . GLY B 1 185 ? 13.594 -24.172 -14.586 1 93.25 185 GLY B N 1
ATOM 3015 C CA . GLY B 1 185 ? 14.773 -24.297 -13.734 1 93.25 185 GLY B CA 1
ATOM 3016 C C . GLY B 1 185 ? 14.625 -23.578 -12.406 1 93.25 185 GLY B C 1
ATOM 3017 O O . GLY B 1 185 ? 15.148 -24.031 -11.391 1 93.25 185 GLY B O 1
ATOM 3018 N N . GLU B 1 186 ? 13.984 -22.406 -12.453 1 96.69 186 GLU B N 1
ATOM 3019 C CA . GLU B 1 186 ? 13.688 -21.672 -11.227 1 96.69 186 GLU B CA 1
ATOM 3020 C C . GLU B 1 186 ? 12.398 -22.172 -10.578 1 96.69 186 GLU B C 1
ATOM 3022 O O . GLU B 1 186 ? 12.367 -22.453 -9.383 1 96.69 186 GLU B O 1
ATOM 3027 N N . GLY B 1 187 ? 11.367 -22.25 -11.328 1 98.44 187 GLY B N 1
ATOM 3028 C CA . GLY B 1 187 ? 10.234 -23.109 -11.008 1 98.44 187 GLY B CA 1
ATOM 3029 C C . GLY B 1 187 ? 9.148 -22.391 -10.227 1 98.44 187 GLY B C 1
ATOM 3030 O O . GLY B 1 187 ? 8.117 -22.984 -9.906 1 98.44 187 GLY B O 1
ATOM 3031 N N . VAL B 1 188 ? 9.289 -21.062 -9.945 1 98.62 188 VAL B N 1
ATOM 3032 C CA . VAL B 1 188 ? 8.305 -20.406 -9.094 1 98.62 188 VAL B CA 1
ATOM 3033 C C . VAL B 1 188 ? 7.828 -19.109 -9.758 1 98.62 188 VAL B C 1
ATOM 3035 O O . VAL B 1 188 ? 6.625 -18.906 -9.93 1 98.62 188 VAL B O 1
ATOM 3038 N N . HIS B 1 189 ? 8.742 -18.266 -10.211 1 98.75 189 HIS B N 1
ATOM 3039 C CA . HIS B 1 189 ? 8.406 -16.938 -10.695 1 98.75 189 HIS B CA 1
ATOM 3040 C C . HIS B 1 189 ? 8.258 -16.922 -12.211 1 98.75 189 HIS B C 1
ATOM 3042 O O . HIS B 1 189 ? 8.445 -17.938 -12.867 1 98.75 189 HIS B O 1
ATOM 3048 N N . LEU B 1 190 ? 7.855 -15.828 -12.781 1 98.81 190 LEU B N 1
ATOM 3049 C CA . LEU B 1 190 ? 7.488 -15.719 -14.188 1 98.81 190 LEU B CA 1
ATOM 3050 C C . LEU B 1 190 ? 8.57 -14.977 -14.977 1 98.81 190 LEU B C 1
ATOM 3052 O O . LEU B 1 190 ? 9.102 -13.969 -14.516 1 98.81 190 LEU B O 1
ATOM 3056 N N . LEU B 1 191 ? 8.844 -15.453 -16.125 1 98.69 191 LEU B N 1
ATOM 3057 C CA . LEU B 1 191 ? 9.633 -14.672 -17.078 1 98.69 191 LEU B CA 1
ATOM 3058 C C . LEU B 1 191 ? 8.812 -13.523 -17.641 1 98.69 191 LEU B C 1
ATOM 3060 O O . LEU B 1 191 ? 7.586 -13.492 -17.484 1 98.69 191 LEU B O 1
ATOM 3064 N N . ALA B 1 192 ? 9.5 -12.586 -18.312 1 98.31 192 ALA B N 1
ATOM 3065 C CA . ALA B 1 192 ? 8.867 -11.367 -18.812 1 98.31 192 ALA B CA 1
ATOM 3066 C C . ALA B 1 192 ? 7.699 -11.688 -19.734 1 98.31 192 ALA B C 1
ATOM 3068 O O . ALA B 1 192 ? 6.645 -11.062 -19.641 1 98.31 192 ALA B O 1
ATOM 3069 N N . GLU B 1 193 ? 7.875 -12.648 -20.562 1 98.44 193 GLU B N 1
ATOM 3070 C CA . GLU B 1 193 ? 6.844 -12.984 -21.547 1 98.44 193 GLU B CA 1
ATOM 3071 C C . GLU B 1 193 ? 5.59 -13.516 -20.859 1 98.44 193 GLU B C 1
ATOM 3073 O O . GLU B 1 193 ? 4.473 -13.289 -21.344 1 98.44 193 GLU B O 1
ATOM 3078 N N . GLU B 1 194 ? 5.781 -14.25 -19.812 1 98.81 194 GLU B N 1
ATOM 3079 C CA . GLU B 1 194 ? 4.641 -14.773 -19.062 1 98.81 194 GLU B CA 1
ATOM 3080 C C . GLU B 1 194 ? 3.893 -13.664 -18.344 1 98.81 194 GLU B C 1
ATOM 3082 O O . GLU B 1 194 ? 2.67 -13.727 -18.188 1 98.81 194 GLU B O 1
ATOM 3087 N N . ASN B 1 195 ? 4.613 -12.664 -17.859 1 98.88 195 ASN B N 1
ATOM 3088 C CA . ASN B 1 195 ? 3.969 -11.477 -17.297 1 98.88 195 ASN B CA 1
ATOM 3089 C C . ASN B 1 195 ? 3.074 -10.789 -18.328 1 98.88 195 ASN B C 1
ATOM 3091 O O . ASN B 1 195 ? 1.956 -10.383 -18.016 1 98.88 195 ASN B O 1
ATOM 3095 N N . ILE B 1 196 ? 3.561 -10.68 -19.516 1 98.69 196 ILE B N 1
ATOM 3096 C CA . ILE B 1 196 ? 2.811 -10.031 -20.594 1 98.69 196 ILE B CA 1
ATOM 3097 C C . ILE B 1 196 ? 1.527 -10.805 -20.875 1 98.69 196 ILE B C 1
ATOM 3099 O O . ILE B 1 196 ? 0.446 -10.227 -20.953 1 98.69 196 ILE B O 1
ATOM 3103 N N . LYS B 1 197 ? 1.643 -12.133 -20.953 1 98.81 197 LYS B N 1
ATOM 3104 C CA . LYS B 1 197 ? 0.472 -12.977 -21.156 1 98.81 197 LYS B CA 1
ATOM 3105 C C . LYS B 1 197 ? -0.546 -12.789 -20.031 1 98.81 197 LYS B C 1
ATOM 3107 O O . LYS B 1 197 ? -1.74 -12.625 -20.281 1 98.81 197 LYS B O 1
ATOM 3112 N N . LEU B 1 198 ? -0.038 -12.797 -18.859 1 98.88 198 LEU B N 1
ATOM 3113 C CA . LEU B 1 198 ? -0.906 -12.672 -17.703 1 98.88 198 LEU B CA 1
ATOM 3114 C C . LEU B 1 198 ? -1.623 -11.32 -17.703 1 98.88 198 LEU B C 1
ATOM 3116 O O . LEU B 1 198 ? -2.842 -11.266 -17.531 1 98.88 198 LEU B O 1
ATOM 3120 N N . GLY B 1 199 ? -0.854 -10.219 -17.906 1 98.88 199 GLY B N 1
ATOM 3121 C CA . GLY B 1 199 ? -1.447 -8.891 -17.922 1 98.88 199 GLY B CA 1
ATOM 3122 C C . GLY B 1 199 ? -2.547 -8.742 -18.953 1 98.88 199 GLY B C 1
ATOM 3123 O O . GLY B 1 199 ? -3.584 -8.133 -18.672 1 98.88 199 GLY B O 1
ATOM 3124 N N . ARG B 1 200 ? -2.332 -9.305 -20.094 1 98.75 200 ARG B N 1
ATOM 3125 C CA . ARG B 1 200 ? -3.316 -9.219 -21.156 1 98.75 200 ARG B CA 1
ATOM 3126 C C . ARG B 1 200 ? -4.562 -10.031 -20.828 1 98.75 200 ARG B C 1
ATOM 3128 O O . ARG B 1 200 ? -5.688 -9.57 -21.047 1 98.75 200 ARG B O 1
ATOM 3135 N N . ALA B 1 201 ? -4.355 -11.211 -20.344 1 98.81 201 ALA B N 1
ATOM 3136 C CA . ALA B 1 201 ? -5.484 -12.055 -19.984 1 98.81 201 ALA B CA 1
ATOM 3137 C C . ALA B 1 201 ? -6.324 -11.406 -18.875 1 98.81 201 ALA B C 1
ATOM 3139 O O . ALA B 1 201 ? -7.559 -11.43 -18.938 1 98.81 201 ALA B O 1
ATOM 3140 N N . VAL B 1 202 ? -5.668 -10.836 -17.922 1 98.88 202 VAL B N 1
ATOM 3141 C CA . VAL B 1 202 ? -6.371 -10.18 -16.812 1 98.88 202 VAL B CA 1
ATOM 3142 C C . VAL B 1 202 ? -7.129 -8.961 -17.344 1 98.88 202 VAL B C 1
ATOM 3144 O O . VAL B 1 202 ? -8.258 -8.695 -16.922 1 98.88 202 VAL B O 1
ATOM 3147 N N . ALA B 1 203 ? -6.504 -8.195 -18.234 1 98.62 203 ALA B N 1
ATOM 3148 C CA . ALA B 1 203 ? -7.172 -7.035 -18.812 1 98.62 203 ALA B CA 1
ATOM 3149 C C . ALA B 1 203 ? -8.484 -7.434 -19.484 1 98.62 203 ALA B C 1
ATOM 3151 O O . ALA B 1 203 ? -9.5 -6.75 -19.328 1 98.62 203 ALA B O 1
ATOM 3152 N N . GLU B 1 204 ? -8.414 -8.531 -20.203 1 97.94 204 GLU B N 1
ATOM 3153 C CA . GLU B 1 204 ? -9.633 -9.016 -20.844 1 97.94 204 GLU B CA 1
ATOM 3154 C C . GLU B 1 204 ? -10.703 -9.359 -19.828 1 97.94 204 GLU B C 1
ATOM 3156 O O . GLU B 1 204 ? -11.875 -9.031 -20.016 1 97.94 204 GLU B O 1
ATOM 3161 N N . LYS B 1 205 ? -10.312 -10.047 -18.797 1 98.12 205 LYS B N 1
ATOM 3162 C CA . LYS B 1 205 ? -11.258 -10.398 -17.734 1 98.12 205 LYS B CA 1
ATOM 3163 C C . LYS B 1 205 ? -11.844 -9.148 -17.094 1 98.12 205 LYS B C 1
ATOM 3165 O O . LYS B 1 205 ? -13.055 -9.086 -16.828 1 98.12 205 LYS B O 1
ATOM 3170 N N . VAL B 1 206 ? -11 -8.156 -16.828 1 98.25 206 VAL B N 1
ATOM 3171 C CA . VAL B 1 206 ? -11.414 -6.93 -16.141 1 98.25 206 VAL B CA 1
ATOM 3172 C C . VAL B 1 206 ? -12.445 -6.195 -17 1 98.25 206 VAL B C 1
ATOM 3174 O O . VAL B 1 206 ? -13.438 -5.676 -16.469 1 98.25 206 VAL B O 1
ATOM 3177 N N . LYS B 1 207 ? -12.227 -6.141 -18.25 1 96.25 207 LYS B N 1
ATOM 3178 C CA . LYS B 1 207 ? -13.172 -5.48 -19.141 1 96.25 207 LYS B CA 1
ATOM 3179 C C . LYS B 1 207 ? -14.547 -6.137 -19.078 1 96.25 207 LYS B C 1
ATOM 3181 O O . LYS B 1 207 ? -15.57 -5.461 -19.188 1 96.25 207 LYS B O 1
ATOM 3186 N N . GLY B 1 208 ? -14.562 -7.43 -18.891 1 95.25 208 GLY B N 1
ATOM 3187 C CA . GLY B 1 208 ? -15.82 -8.141 -18.75 1 95.25 208 GLY B CA 1
ATOM 3188 C C . GLY B 1 208 ? -16.5 -7.879 -17.406 1 95.25 208 GLY B C 1
ATOM 3189 O O . GLY B 1 208 ? -17.719 -7.938 -17.312 1 95.25 208 GLY B O 1
ATOM 3190 N N . ILE B 1 209 ? -15.734 -7.527 -16.438 1 96.44 209 ILE B N 1
ATOM 3191 C CA . ILE B 1 209 ? -16.25 -7.348 -15.078 1 96.44 209 ILE B CA 1
ATOM 3192 C C . ILE B 1 209 ? -16.734 -5.914 -14.898 1 96.44 209 ILE B C 1
ATOM 3194 O O . ILE B 1 209 ? -17.812 -5.684 -14.336 1 96.44 209 ILE B O 1
ATOM 3198 N N . LEU B 1 210 ? -15.891 -4.938 -15.297 1 93.81 210 LEU B N 1
ATOM 3199 C CA . LEU B 1 210 ? -16.156 -3.533 -15 1 93.81 210 LEU B CA 1
ATOM 3200 C C . LEU B 1 210 ? -16.844 -2.85 -16.172 1 93.81 210 LEU B C 1
ATOM 3202 O O . LEU B 1 210 ? -17.406 -1.76 -16.031 1 93.81 210 LEU B O 1
ATOM 3206 N N . ILE B 1 211 ? -16.562 -3.051 -17.484 1 73.88 211 ILE B N 1
ATOM 3207 C CA . ILE B 1 211 ? -17.156 -2.342 -18.625 1 73.88 211 ILE B CA 1
ATOM 3208 C C . ILE B 1 211 ? -18.578 -2.84 -18.859 1 73.88 211 ILE B C 1
ATOM 3210 O O . ILE B 1 211 ? -19.391 -2.152 -19.484 1 73.88 211 ILE B O 1
ATOM 3214 N N . VAL B 1 212 ? -19.234 -3.551 -17.969 1 47.28 212 VAL B N 1
ATOM 3215 C CA . VAL B 1 212 ? -20.625 -3.75 -18.359 1 47.28 212 VAL B CA 1
ATOM 3216 C C . VAL B 1 212 ? -21.453 -2.521 -17.969 1 47.28 212 VAL B C 1
ATOM 3218 O O . VAL B 1 212 ? -21.203 -1.909 -16.922 1 47.28 212 VAL B O 1
#

Organism: Piscirickettsia salmonis (NCBI:txid1238)

Sequence (424 aa):
MKTILCYGDSLTWGYNPENSGRYSFDQRWTGVLQENLGGDYRVIEAGLNGRTTIYDDPMMDGVMRNGAAFLPVYLESNMPVDLVIFLLGTNDLKAHISGQANEIALGCGSLVRKALYSCMGPNGGAPQVLLLSPPHLGETSGLMNTIFGSQKEVSMQISSHYENVAEFFKIAYLDTATFISAAPGEGVHLLAEENIKLGRAVAEKVKGILIVMKTILCYGDSLTWGYNPENSGRYSFDQRWTGVLQENLGGDYRVIEAGLNGRTTIYDDPMMDGVMRNGAAFLPVYLESNMPVDLVIFLLGTNDLKAHISGQANEIALGCGSLVRKALYSCMGPNGGAPQVLLLSPPHLGETSGLMNTIFGSQKEVSMQISSHYENVAEFFKIAYLDTATFISAAPGEGVHLLAEENIKLGRAVAEKVKGILIV

Foldseek 3Di:
DAEEEEAEECLLQAQAPVPRDHDDLCLFLQVLLDVLLDDVYDYHRHYYHLAALAFFDPVPVGCVRGRLVCLVVVLQVRAQHQEYEYEHQLNCQWPVNNDALLRSLVSNLSVVVCQQPFLRHPPRGGHAYEYEYYAAFDDADDPLCNTRVVRRVRSVVNQVSNVVSCVVVVGHYDYLNVPAFADPHHGRYGHSVSSNVSSVVVSVVVCVVPVD/DAEEEEAEECLLQAQAPVPRDHDDLCLFLQVLLDVLLDDVYDYHRHYYHLAALAFFDPVPVGCVRGRLVCLVVVLQVRAQHQEYEYEHQLNCQWPVNNDALLRSLVSNLSVVVCQQPFLRHPPRGGHAYEYEYYAAFDDADDPLCNTRVVCRVRSVVNQVSNVVSCVVVVGHYDYLNVPAFADPHHGRYGHSVSSNVSSVVVSVVVCVVPVD

Radius of gyration: 21.44 Å; Cα contacts (8 Å, |Δi|>4): 980; chains: 2; bounding box: 42×60×46 Å

InterPro domains:
  IPR013830 SGNH hydrolase-type esterase domain [PF13472] (6-192)
  IPR036514 SGNH hydrolase superfamily [G3DSA:3.40.50.1110] (1-212)

Solvent-accessible surface area (backbone atoms only — not comparable to full-atom values): 20764 Å² total; per-residue (Å²): 116,47,29,33,40,40,42,26,11,33,74,56,46,16,42,25,75,86,76,74,46,66,48,56,60,73,44,18,26,61,34,30,22,35,63,72,64,33,85,59,42,44,68,42,75,46,7,27,75,67,20,17,28,61,46,61,35,77,91,62,69,20,63,78,16,13,38,48,75,49,44,63,56,56,43,62,34,51,47,54,24,48,30,38,34,39,42,51,35,68,49,31,31,25,60,92,65,52,46,48,30,61,55,37,26,49,32,44,39,53,43,51,49,55,45,54,71,34,52,37,6,60,96,56,32,39,28,43,53,38,42,34,29,57,50,35,50,42,58,48,38,72,69,46,23,72,39,37,52,89,31,40,72,44,40,69,47,26,49,66,37,34,51,50,44,24,58,75,71,70,42,48,70,46,64,39,46,81,80,36,58,27,28,82,58,53,7,67,41,41,44,61,70,39,21,45,52,48,8,50,53,50,34,56,53,46,48,67,68,67,69,105,115,46,30,33,40,40,42,26,12,32,74,56,46,16,42,26,76,86,77,74,45,66,50,57,59,73,46,18,25,63,34,30,22,36,62,72,64,34,85,58,42,44,67,42,77,46,8,27,75,68,21,16,29,62,46,62,34,78,91,63,71,21,64,77,16,13,39,49,78,48,45,62,56,57,42,64,33,51,47,53,23,49,31,38,34,39,41,49,34,68,48,30,31,25,59,91,65,51,46,47,30,62,55,36,26,48,32,46,40,54,43,51,49,54,45,55,71,33,54,36,6,61,94,56,32,38,29,43,52,38,43,33,31,55,50,36,50,42,58,44,39,73,68,46,23,71,38,36,51,89,31,40,71,44,40,69,47,26,48,66,37,34,51,49,45,24,58,74,68,69,43,48,71,47,63,39,48,78,81,38,58,27,28,84,58,53,6,67,41,42,43,60,68,40,21,45,52,49,7,50,54,49,35,56,53,46,48,67,69,66,67,108

Nearest PDB structures (foldseek):
  5hoe-assembly1_A  TM=9.466E-01  e=1.710E-25  Sinorhizobium meliloti 1021
  4tx1-assembly1_A  TM=9.450E-01  e=3.039E-25  Sinorhizobium meliloti 1021
  2q0q-assembly1_G  TM=9.426E-01  e=1.408E-24  Mycolicibacterium smegmatis
  7bxb-assembly1_B  TM=9.254E-01  e=4.163E-23  Collinsella aerofaciens
  3dci-assembly1_A  TM=9.166E-01  e=4.719E-22  Agrobacterium fabrum str. C58